Protein 5VM2 (pdb70)

Solvent-accessible surface area: 30488 Å² total

InterPro domains:
  IPR002328 Alcohol dehydrogenase, zinc-type, conserved site [PS00059] (64-78)
  IPR011032 GroES-like superfamily [SSF50129] (11-178)
  IPR013149 Alcohol dehydrogenase-like, C-terminal [PF00107] (180-305)
  IPR013154 Alcohol dehydrogenase-like, N-terminal [PF08240] (26-141)
  IPR020843 Enoylreductase domain [SM00829] (9-343)
  IPR036291 NAD(P)-binding domain superfamily [SSF51735] (142-310)
  IPR045306 Sorbitol dehydrogenase-like [cd05285] (6-345)

Organism: Escherichia coli (strain K12) (NCBI:txid83333)

Secondary structure (DSSP, 8-state):
--EEEEEEEETTEEEEEEEPPPPPPTTEEEEEEEEEE--HHHHHHHH--SS--SSTT---B----EEEEEEEE-TT--S--TT-EEEE-SEE--SSSHHHHTT-GGG-TT-EETTSTTT---S-BSEEEEEGGGEEEPPTT--HHHHHHHHHHHHHHHHHHHTT--TT-EEEEE--SHHHHHHHHHHHHTT--EEEEEES-HHHHHHHHHTT-SEEEETTTS-HHHHHHHHTTTS-EEEEEE-S--HHHHHHGGGTEEEEEEEEEES---S-----GGGGTTT-EEEEE-S-SS-HHHHHHHHHTTSS--GGGEEEEEEGGGHHHHHHHHHHTGGG-SEEEEE---/--EEEEEEEETTEEEEEEEPPP---TTEEEEEEEEEE--HHHHHHHH--SS--S-TT---B---EEEEEEEEE-TT--S--TT-EEEE--EE--SSSHHHHTT-GGG-TT-EETTSTTT---S-BSEEEEEGGGEEEPPTT--HHHHHHHHHHHHHHHHHHHTT--TT--EEEE--SHHHHHHHHHHHHTT---EEEEES-HHHHHHHHHTT-SEEEETTTS-HHHHHHHHTTTS-EEEEEE-S--HHHHHHGGGTEEEEEEEEEES--SS-----SGGGTTT-EEEEE-S-SS-HHHHHHHHHTTSS--STTEEEEEEGGGHHHHHHHHHHTGGG-SEEEEE---

Sequence (692 aa):
MKNSKAILQVPGTMKIISAEIPVPKEDEVLIKVEYVGIGSDVHGFESGPFIPPKDPNQEIGLGHECAGTVVAVGSRVRKFKPGDRVNIEPGVPCGHCRYCLEGKYNICPDVDFMATQPNYRGALTHYLCHPESFTYKLPDNMDTMEGTLVEPAAVGMHAAMLADVKKPGKKIIILGAGCIGLMTLQACKCLGATEIAVVDVLEEKRLAMAEQLGATVVINGAKEDTIARCQQFTEDMGADIVFETAGSAVTVKQAPYLVMRGGKIMIVGTVPGASAINFLKINREVTIQTVFRYANRYPVTIEAISSGRFDVKSMVTHIYDYRDVQQAFEESVNNKRDIIKGVIKISDMKNSKAILQVPGTMKIISAEIPVPKEDEVLIKVEYVGIGSDVHGFESGPFIPPKDPNQEIGLGHECAGTVVAVGSRVRRKFKPGDRVNIEPGVPCGHCRYCLEGKYNICPDVDFMATQPNYRGALTHYLCHPESFTYKLPDNMDTMEGTLVEPAAVGMHAAMLADVKPGKKIIILGAGCIGLMTLQACKKCLGATEIAVVDVLEEKRLAMAEQLGATVVINGAKEDTIARCQQFTEDMGADIVFETAGSAVTVKQAPYLVMRGGKIMIVGTVPGASAINFLKINREVTIQTVFRYANRYPVTIEAISSGRFDVKSMVTHIYDYRDVQQAFEESVNNKRRDIIKGVIKISD

Structure (mmCIF, N/CA/C/O backbone):
data_5VM2
#
_entry.id   5VM2
#
_cell.length_a   63.994
_cell.length_b   70.888
_cell.length_c   149.460
_cell.angle_alpha   90.00
_cell.angle_beta   90.00
_cell.angle_gamma   90.00
#
_symmetry.space_group_name_H-M   'P 2 21 21'
#
loop_
_entity.id
_entity.type
_entity.pdbx_description
1 polymer 'Alcohol dehydrogenase'
2 non-polymer 'MAGNESIUM ION'
3 non-polymer 'ZINC ION'
4 non-polymer 'CHLORIDE ION'
5 water water
#
loop_
_atom_site.group_PDB
_atom_site.id
_atom_site.type_symbol
_atom_site.label_atom_id
_atom_site.label_alt_id
_atom_site.label_comp_id
_atom_site.label_asym_id
_atom_site.label_entity_id
_atom_site.label_seq_id
_atom_site.pdbx_PDB_ins_code
_atom_site.Cartn_x
_atom_site.Cartn_y
_atom_site.Cartn_z
_atom_site.occupancy
_atom_site.B_iso_or_equiv
_atom_site.auth_seq_id
_atom_site.auth_comp_id
_atom_site.auth_asym_id
_atom_site.auth_atom_id
_atom_site.pdbx_PDB_model_num
ATOM 1 N N . MET A 1 1 ? -5.788 -6.890 49.835 1.00 108.28 1 MET A N 1
ATOM 2 C CA . MET A 1 1 ? -5.621 -5.775 50.758 1.00 109.52 1 MET A CA 1
ATOM 3 C C . MET A 1 1 ? -4.458 -4.882 50.327 1.00 105.17 1 MET A C 1
ATOM 4 O O . MET A 1 1 ? -4.457 -3.678 50.588 1.00 106.80 1 MET A O 1
ATOM 9 N N . LYS A 1 2 ? -3.488 -5.500 49.662 1.00 95.67 2 LYS A N 1
ATOM 10 C CA . LYS A 1 2 ? -2.312 -4.806 49.167 1.00 88.49 2 LYS A CA 1
ATOM 11 C C . LYS A 1 2 ? -2.120 -5.100 47.684 1.00 78.87 2 LYS A C 1
ATOM 12 O O . LYS A 1 2 ? -2.684 -6.053 47.145 1.00 77.51 2 LYS A O 1
ATOM 18 N N . ASN A 1 3 ? -1.317 -4.268 47.034 1.00 72.80 3 ASN A N 1
ATOM 19 C CA . ASN A 1 3 ? -1.024 -4.394 45.617 1.00 64.98 3 ASN A CA 1
ATOM 20 C C . ASN A 1 3 ? 0.484 -4.405 45.392 1.00 62.31 3 ASN A C 1
ATOM 21 O O . ASN A 1 3 ? 1.277 -4.087 46.282 1.00 63.73 3 ASN A O 1
ATOM 26 N N . SER A 1 4 ? 0.872 -4.791 44.179 1.00 58.48 4 SER A N 1
ATOM 27 C CA . SER A 1 4 ? 2.250 -4.694 43.725 1.00 56.40 4 SER A CA 1
ATOM 28 C C . SER A 1 4 ? 2.238 -4.606 42.207 1.00 51.85 4 SER A C 1
ATOM 29 O O . SER A 1 4 ? 1.233 -4.907 41.559 1.00 49.50 4 SER A O 1
ATOM 32 N N . LYS A 1 5 ? 3.358 -4.163 41.641 1.00 52.08 5 LYS A N 1
ATOM 33 C CA . LYS A 1 5 ? 3.513 -4.121 40.195 1.00 50.35 5 LYS A CA 1
ATOM 34 C C . LYS A 1 5 ? 4.911 -4.582 39.824 1.00 49.18 5 LYS A C 1
ATOM 35 O O . LYS A 1 5 ? 5.871 -4.369 40.570 1.00 52.60 5 LYS A O 1
ATOM 41 N N . ALA A 1 6 ? 5.015 -5.206 38.656 1.00 45.90 6 ALA A N 1
ATOM 42 C CA . ALA A 1 6 ? 6.302 -5.520 38.051 1.00 46.78 6 ALA A CA 1
ATOM 43 C C . ALA A 1 6 ? 6.751 -4.325 37.220 1.00 46.96 6 ALA A C 1
ATOM 44 O O . ALA A 1 6 ? 6.028 -3.878 36.322 1.00 45.55 6 ALA A O 1
ATOM 46 N N . ILE A 1 7 ? 7.941 -3.812 37.516 1.00 49.22 7 ILE A N 1
ATOM 47 C CA . ILE A 1 7 ? 8.452 -2.593 36.906 1.00 49.91 7 ILE A CA 1
ATOM 48 C C . ILE A 1 7 ? 9.734 -2.921 36.156 1.00 49.33 7 ILE A C 1
ATOM 49 O O . ILE A 1 7 ? 10.534 -3.748 36.607 1.00 49.62 7 ILE A O 1
ATOM 54 N N . LEU A 1 8 ? 9.920 -2.282 35.002 1.00 50.44 8 LEU A N 1
ATOM 55 C CA . LEU A 1 8 ? 11.202 -2.310 34.299 1.00 53.22 8 LEU A CA 1
ATOM 56 C C . LEU A 1 8 ? 12.125 -1.306 34.980 1.00 53.78 8 LEU A C 1
ATOM 57 O O . LEU A 1 8 ? 12.146 -0.118 34.652 1.00 54.14 8 LEU A O 1
ATOM 62 N N . GLN A 1 9 ? 12.889 -1.796 35.958 1.00 54.15 9 GLN A N 1
ATOM 63 C CA . GLN A 1 9 ? 13.801 -0.935 36.705 1.00 57.43 9 GLN A CA 1
ATOM 64 C C . GLN A 1 9 ? 14.869 -0.340 35.794 1.00 58.69 9 GLN A C 1
ATOM 65 O O . GLN A 1 9 ? 15.259 0.823 35.951 1.00 60.53 9 GLN A O 1
ATOM 71 N N . VAL A 1 10 ? 15.350 -1.128 34.842 1.00 58.29 10 VAL A N 1
ATOM 72 C CA . VAL A 1 10 ? 16.240 -0.665 33.783 1.00 61.53 10 VAL A CA 1
ATOM 73 C C . VAL A 1 10 ? 16.099 -1.721 32.693 1.00 62.88 10 VAL A C 1
ATOM 74 O O . VAL A 1 10 ? 15.750 -2.868 33.013 1.00 62.70 10 VAL A O 1
ATOM 78 N N . PRO A 1 11 ? 16.343 -1.374 31.429 1.00 64.30 11 PRO A N 1
ATOM 79 C CA . PRO A 1 11 ? 16.188 -2.364 30.356 1.00 63.18 11 PRO A CA 1
ATOM 80 C C . PRO A 1 11 ? 16.901 -3.671 30.673 1.00 62.84 11 PRO A C 1
ATOM 81 O O . PRO A 1 11 ? 18.093 -3.693 30.991 1.00 64.44 11 PRO A O 1
ATOM 85 N N . GLY A 1 12 ? 16.146 -4.767 30.607 1.00 59.81 12 GLY A N 1
ATOM 86 C CA . GLY A 1 12 ? 16.654 -6.080 30.929 1.00 60.07 12 GLY A CA 1
ATOM 87 C C . GLY A 1 12 ? 16.464 -6.517 32.366 1.00 60.78 12 GLY A C 1
ATOM 88 O O . GLY A 1 12 ? 16.799 -7.662 32.692 1.00 62.18 12 GLY A O 1
ATOM 89 N N . THR A 1 13 ? 15.925 -5.658 33.232 1.00 60.28 13 THR A N 1
ATOM 90 C CA . THR A 1 13 ? 15.832 -5.941 34.662 1.00 61.01 13 THR A CA 1
ATOM 91 C C . THR A 1 13 ? 14.451 -5.560 35.185 1.00 61.37 13 THR A C 1
ATOM 92 O O . THR A 1 13 ? 14.124 -4.373 35.282 1.00 64.30 13 THR A O 1
ATOM 96 N N . MET A 1 14 ? 13.656 -6.568 35.531 1.00 58.98 14 MET A N 1
ATOM 97 C CA . MET A 1 14 ? 12.366 -6.413 36.187 1.00 57.19 14 MET A CA 1
ATOM 98 C C . MET A 1 14 ? 12.508 -6.656 37.683 1.00 60.81 14 MET A C 1
ATOM 99 O O . MET A 1 14 ? 13.321 -7.479 38.118 1.00 62.75 14 MET A O 1
ATOM 104 N N . LYS A 1 15 ? 11.711 -5.932 38.473 1.00 60.33 15 LYS A N 1
ATOM 105 C CA . LYS A 1 15 ? 11.388 -6.393 39.819 1.00 60.67 15 LYS A CA 1
ATOM 106 C C . LYS A 1 15 ? 9.986 -5.941 40.193 1.00 57.22 15 LYS A C 1
ATOM 107 O O . LYS A 1 15 ? 9.378 -5.093 39.535 1.00 55.10 15 LYS A O 1
ATOM 113 N N . ILE A 1 16 ? 9.507 -6.508 41.295 1.00 56.88 16 ILE A N 1
ATOM 114 C CA . ILE A 1 16 ? 8.159 -6.292 41.800 1.00 55.19 16 ILE A CA 1
ATOM 115 C C . ILE A 1 16 ? 8.264 -5.388 43.021 1.00 57.52 16 ILE A C 1
ATOM 116 O O . ILE A 1 16 ? 8.915 -5.742 44.013 1.00 59.10 16 ILE A O 1
ATOM 121 N N . ILE A 1 17 ? 7.633 -4.219 42.949 1.00 57.51 17 ILE A N 1
ATOM 122 C CA . ILE A 1 17 ? 7.646 -3.266 44.048 1.00 61.13 17 ILE A CA 1
ATOM 123 C C . ILE A 1 17 ? 6.224 -3.095 44.560 1.00 61.61 17 ILE A C 1
ATOM 124 O O . ILE A 1 17 ? 5.248 -3.449 43.895 1.00 54.01 17 ILE A O 1
ATOM 129 N N . SER A 1 18 ? 6.114 -2.541 45.762 1.00 66.55 18 SER A N 1
ATOM 130 C CA . SER A 1 18 ? 4.801 -2.303 46.335 1.00 67.63 18 SER A CA 1
ATOM 131 C C . SER A 1 18 ? 4.056 -1.232 45.541 1.00 65.17 18 SER A C 1
ATOM 132 O O . SER A 1 18 ? 4.648 -0.385 44.865 1.00 63.95 18 SER A O 1
ATOM 135 N N . ALA A 1 19 ? 2.731 -1.292 45.623 1.00 64.98 19 ALA A N 1
ATOM 136 C CA . ALA A 1 19 ? 1.876 -0.321 44.962 1.00 64.73 19 ALA A CA 1
ATOM 137 C C . ALA A 1 19 ? 0.565 -0.240 45.720 1.00 66.58 19 ALA A C 1
ATOM 138 O O . ALA A 1 19 ? 0.157 -1.195 46.386 1.00 67.76 19 ALA A O 1
ATOM 140 N N . GLU A 1 20 ? -0.085 0.911 45.620 1.00 68.26 20 GLU A N 1
ATOM 141 C CA . GLU A 1 20 ? -1.374 1.091 46.262 1.00 72.31 20 GLU A CA 1
ATOM 142 C C . GLU A 1 20 ? -2.476 0.518 45.384 1.00 69.25 20 GLU A C 1
ATOM 143 O O . GLU A 1 20 ? -2.348 0.444 44.158 1.00 67.07 20 GLU A O 1
ATOM 149 N N . ILE A 1 21 ? -3.559 0.093 46.024 1.00 69.66 21 ILE A N 1
ATOM 150 C CA . ILE A 1 21 ? -4.709 -0.421 45.288 1.00 66.90 21 ILE A CA 1
ATOM 151 C C . ILE A 1 21 ? -5.439 0.769 44.680 1.00 65.36 21 ILE A C 1
ATOM 152 O O . ILE A 1 21 ? -5.874 1.670 45.414 1.00 67.13 21 ILE A O 1
ATOM 157 N N . PRO A 1 22 ? -5.588 0.825 43.359 1.00 62.00 22 PRO A N 1
ATOM 158 C CA . PRO A 1 22 ? -6.238 1.984 42.745 1.00 60.79 22 PRO A CA 1
ATOM 159 C C . PRO A 1 22 ? -7.705 2.059 43.131 1.00 59.90 22 PRO A C 1
ATOM 160 O O . PRO A 1 22 ? -8.344 1.055 43.454 1.00 58.86 22 PRO A O 1
ATOM 164 N N . VAL A 1 23 ? -8.233 3.274 43.108 1.00 60.76 23 VAL A N 1
ATOM 165 C CA . VAL A 1 23 ? -9.644 3.529 43.379 1.00 60.57 23 VAL A CA 1
ATOM 166 C C . VAL A 1 23 ? -10.338 3.758 42.043 1.00 58.89 23 VAL A C 1
ATOM 167 O O . VAL A 1 23 ? -9.929 4.661 41.296 1.00 58.00 23 VAL A O 1
ATOM 171 N N . PRO A 1 24 ? -11.368 2.986 41.701 1.00 57.79 24 PRO A N 1
ATOM 172 C CA . PRO A 1 24 ? -12.016 3.166 40.397 1.00 55.75 24 PRO A CA 1
ATOM 173 C C . PRO A 1 24 ? -12.740 4.502 40.336 1.00 57.00 24 PRO A C 1
ATOM 174 O O . PRO A 1 24 ? -13.450 4.883 41.269 1.00 56.66 24 PRO A O 1
ATOM 178 N N . LYS A 1 25 ? -12.543 5.222 39.233 1.00 56.97 25 LYS A N 1
ATOM 179 C CA . LYS A 1 25 ? -13.397 6.361 38.949 1.00 59.18 25 LYS A CA 1
ATOM 180 C C . LYS A 1 25 ? -14.829 5.873 38.726 1.00 56.37 25 LYS A C 1
ATOM 181 O O . LYS A 1 25 ? -15.101 4.672 38.641 1.00 54.43 25 LYS A O 1
ATOM 187 N N . GLU A 1 26 ? -15.757 6.824 38.623 1.00 57.41 26 GLU A N 1
ATOM 188 C CA . GLU A 1 26 ? -17.170 6.460 38.636 1.00 60.05 26 GLU A CA 1
ATOM 189 C C . GLU A 1 26 ? -17.598 5.664 37.408 1.00 58.78 26 GLU A C 1
ATOM 190 O O . GLU A 1 26 ? -18.668 5.047 37.433 1.00 58.56 26 GLU A O 1
ATOM 196 N N . ASP A 1 27 ? -16.803 5.656 36.340 1.00 58.21 27 ASP A N 1
ATOM 197 C CA . ASP A 1 27 ? -17.128 4.885 35.147 1.00 58.48 27 ASP A CA 1
ATOM 198 C C . ASP A 1 27 ? -16.197 3.695 34.947 1.00 53.60 27 ASP A C 1
ATOM 199 O O . ASP A 1 27 ? -16.177 3.113 33.857 1.00 52.10 27 ASP A O 1
ATOM 204 N N . GLU A 1 28 ? -15.445 3.306 35.972 1.00 51.88 28 GLU A N 1
ATOM 205 C CA . GLU A 1 28 ? -14.425 2.279 35.853 1.00 50.69 28 GLU A CA 1
ATOM 206 C C . GLU A 1 28 ? -14.766 1.056 36.694 1.00 48.90 28 GLU A C 1
ATOM 207 O O . GLU A 1 28 ? -15.566 1.113 37.633 1.00 48.27 28 GLU A O 1
ATOM 213 N N . VAL A 1 29 ? -14.142 -0.061 36.332 1.00 46.82 29 VAL A N 1
ATOM 214 C CA . VAL A 1 29 ? -14.160 -1.276 37.132 1.00 47.36 29 VAL A CA 1
ATOM 215 C C . VAL A 1 29 ? -12.795 -1.426 37.784 1.00 46.38 29 VAL A C 1
ATOM 216 O O . VAL A 1 29 ? -11.776 -0.967 37.256 1.00 46.99 29 VAL A O 1
ATOM 220 N N . LEU A 1 30 ? -12.780 -2.062 38.949 1.00 46.76 30 LEU A N 1
ATOM 221 C CA . LEU A 1 30 ? -11.547 -2.497 39.590 1.00 47.72 30 LEU A CA 1
ATOM 222 C C . LEU A 1 30 ? -11.473 -4.011 39.471 1.00 48.21 30 LEU A C 1
ATOM 223 O O . LEU A 1 30 ? -12.348 -4.720 39.981 1.00 48.21 30 LEU A O 1
ATOM 228 N N . ILE A 1 31 ? -10.437 -4.505 38.802 1.00 48.01 31 ILE A N 1
ATOM 229 C CA . ILE A 1 31 ? -10.233 -5.898 38.432 1.00 50.01 31 ILE A CA 1
ATOM 230 C C . ILE A 1 31 ? -9.060 -6.468 39.217 1.00 48.40 31 ILE A C 1
ATOM 231 O O . ILE A 1 31 ? -8.080 -5.770 39.498 1.00 48.80 31 ILE A O 1
ATOM 236 N N . LYS A 1 32 ? -9.153 -7.706 39.684 1.00 47.43 32 LYS A N 1
ATOM 237 C CA . LYS A 1 32 ? -7.996 -8.441 40.176 1.00 48.75 32 LYS A CA 1
ATOM 238 C C . LYS A 1 32 ? -7.407 -9.209 38.999 1.00 47.30 32 LYS A C 1
ATOM 239 O O . LYS A 1 32 ? -8.038 -10.137 38.482 1.00 48.37 32 LYS A O 1
ATOM 245 N N . VAL A 1 33 ? -6.211 -8.811 38.562 1.00 45.22 33 VAL A N 1
ATOM 246 C CA . VAL A 1 33 ? -5.597 -9.431 37.392 1.00 40.04 33 VAL A CA 1
ATOM 247 C C . VAL A 1 33 ? -5.246 -10.877 37.706 1.00 39.53 33 VAL A C 1
ATOM 248 O O . VAL A 1 33 ? -4.696 -11.185 38.772 1.00 38.24 33 VAL A O 1
ATOM 252 N N . GLU A 1 34 ? -5.556 -11.771 36.771 1.00 39.92 34 GLU A N 1
ATOM 253 C CA . GLU A 1 34 ? -5.261 -13.191 36.904 1.00 41.64 34 GLU A CA 1
ATOM 254 C C . GLU A 1 34 ? -4.239 -13.684 35.898 1.00 41.02 34 GLU A C 1
ATOM 255 O O . GLU A 1 34 ? -3.416 -14.539 36.233 1.00 41.23 34 GLU A O 1
ATOM 261 N N . TYR A 1 35 ? -4.272 -13.171 34.668 1.00 39.22 35 TYR A N 1
ATOM 262 C CA . TYR A 1 35 ? -3.306 -13.557 33.652 1.00 39.05 35 TYR A CA 1
ATOM 263 C C . TYR A 1 35 ? -2.892 -12.326 32.863 1.00 38.15 35 TYR A C 1
ATOM 264 O O . TYR A 1 35 ? -3.682 -11.398 32.667 1.00 37.38 35 TYR A O 1
ATOM 273 N N . VAL A 1 36 ? -1.635 -12.320 32.431 1.00 36.50 36 VAL A N 1
ATOM 274 C CA . VAL A 1 36 ? -1.098 -11.271 31.574 1.00 36.45 36 VAL A CA 1
ATOM 275 C C . VAL A 1 36 ? -0.318 -11.947 30.459 1.00 35.44 36 VAL A C 1
ATOM 276 O O . VAL A 1 36 ? 0.595 -12.735 30.729 1.00 35.82 36 VAL A O 1
ATOM 280 N N . GLY A 1 37 ? -0.683 -11.654 29.211 1.00 35.28 37 GLY A N 1
ATOM 281 C CA . GLY A 1 37 ? 0.024 -12.229 28.090 1.00 35.32 37 GLY A CA 1
ATOM 282 C C . GLY A 1 37 ? 1.369 -11.569 27.867 1.00 36.18 37 GLY A C 1
ATOM 283 O O . GLY A 1 37 ? 1.610 -10.437 28.275 1.00 36.67 37 GLY A O 1
ATOM 284 N N . ILE A 1 38 ? 2.268 -12.288 27.205 1.00 38.66 38 ILE A N 1
ATOM 285 C CA . ILE A 1 38 ? 3.521 -11.683 26.764 1.00 40.36 38 ILE A CA 1
ATOM 286 C C . ILE A 1 38 ? 3.518 -11.559 25.240 1.00 41.27 38 ILE A C 1
ATOM 287 O O . ILE A 1 38 ? 3.558 -12.584 24.567 1.00 40.37 38 ILE A O 1
ATOM 299 N N . GLY A 1 40 ? 5.197 -9.438 21.568 1.00 49.54 40 GLY A N 1
ATOM 300 C CA . GLY A 1 40 ? 6.405 -8.843 21.032 1.00 50.53 40 GLY A CA 1
ATOM 301 C C . GLY A 1 40 ? 6.708 -7.481 21.618 1.00 49.58 40 GLY A C 1
ATOM 302 O O . GLY A 1 40 ? 7.867 -7.158 21.915 1.00 49.28 40 GLY A O 1
ATOM 303 N N . SER A 1 41 ? 5.650 -6.690 21.801 1.00 48.03 41 SER A N 1
ATOM 304 C CA . SER A 1 41 ? 5.832 -5.320 22.259 1.00 50.26 41 SER A CA 1
ATOM 305 C C . SER A 1 41 ? 6.292 -5.271 23.708 1.00 47.40 41 SER A C 1
ATOM 306 O O . SER A 1 41 ? 7.053 -4.367 24.077 1.00 47.93 41 SER A O 1
ATOM 309 N N . ASP A 1 42 ? 5.863 -6.237 24.534 1.00 44.27 42 ASP A N 1
ATOM 310 C CA . ASP A 1 42 ? 6.318 -6.287 25.921 1.00 45.57 42 ASP A CA 1
ATOM 311 C C . ASP A 1 42 ? 7.774 -6.724 25.992 1.00 46.51 42 ASP A C 1
ATOM 312 O O . ASP A 1 42 ? 8.573 -6.153 26.753 1.00 43.92 42 ASP A O 1
ATOM 317 N N . VAL A 1 43 ? 8.135 -7.738 25.197 1.00 48.94 43 VAL A N 1
ATOM 318 C CA . VAL A 1 43 ? 9.515 -8.213 25.174 1.00 51.82 43 VAL A CA 1
ATOM 319 C C . VAL A 1 43 ? 10.444 -7.111 24.687 1.00 58.30 43 VAL A C 1
ATOM 320 O O . VAL A 1 43 ? 11.538 -6.914 25.230 1.00 58.18 43 VAL A O 1
ATOM 324 N N . HIS A 1 44 ? 10.021 -6.372 23.659 1.00 65.08 44 HIS A N 1
ATOM 325 C CA . HIS A 1 44 ? 10.815 -5.245 23.187 1.00 70.05 44 HIS A CA 1
ATOM 326 C C . HIS A 1 44 ? 10.901 -4.154 24.246 1.00 67.38 44 HIS A C 1
ATOM 327 O O . HIS A 1 44 ? 11.947 -3.514 24.405 1.00 72.51 44 HIS A O 1
ATOM 334 N N . GLY A 1 45 ? 9.810 -3.925 24.980 1.00 61.48 45 GLY A N 1
ATOM 335 C CA . GLY A 1 45 ? 9.869 -2.992 26.093 1.00 58.47 45 GLY A CA 1
ATOM 336 C C . GLY A 1 45 ? 10.848 -3.436 27.163 1.00 56.13 45 GLY A C 1
ATOM 337 O O . GLY A 1 45 ? 11.602 -2.625 27.704 1.00 58.27 45 GLY A O 1
ATOM 338 N N . PHE A 1 46 ? 10.855 -4.734 27.473 1.00 52.23 46 PHE A N 1
ATOM 339 C CA . PHE A 1 46 ? 11.795 -5.268 28.453 1.00 51.54 46 PHE A CA 1
ATOM 340 C C . PHE A 1 46 ? 13.236 -5.104 27.984 1.00 54.88 46 PHE A C 1
ATOM 341 O O . PHE A 1 46 ? 14.130 -4.819 28.790 1.00 57.24 46 PHE A O 1
ATOM 349 N N . GLU A 1 47 ? 13.478 -5.262 26.681 1.00 54.64 47 GLU A N 1
ATOM 350 C CA . GLU A 1 47 ? 14.838 -5.202 26.157 1.00 57.30 47 GLU A CA 1
ATOM 351 C C . GLU A 1 47 ? 15.341 -3.775 25.986 1.00 58.90 47 GLU A C 1
ATOM 352 O O . GLU A 1 47 ? 16.535 -3.519 26.177 1.00 60.21 47 GLU A O 1
ATOM 358 N N . SER A 1 48 ? 14.463 -2.839 25.623 1.00 59.24 48 SER A N 1
ATOM 359 C CA . SER A 1 48 ? 14.889 -1.507 25.220 1.00 63.25 48 SER A CA 1
ATOM 360 C C . SER A 1 48 ? 14.282 -0.376 26.037 1.00 64.15 48 SER A C 1
ATOM 361 O O . SER A 1 48 ? 14.745 0.763 25.913 1.00 66.34 48 SER A O 1
ATOM 364 N N . GLY A 1 49 ? 13.269 -0.642 26.853 1.00 64.55 49 GLY A N 1
ATOM 365 C CA . GLY A 1 49 ? 12.468 0.418 27.413 1.00 69.07 49 GLY A CA 1
ATOM 366 C C . GLY A 1 49 ? 11.562 0.997 26.346 1.00 73.74 49 GLY A C 1
ATOM 367 O O . GLY A 1 49 ? 11.737 0.737 25.151 1.00 74.00 49 GLY A O 1
ATOM 368 N N . PRO A 1 50 ? 10.571 1.787 26.747 1.00 78.82 50 PRO A N 1
ATOM 369 C CA . PRO A 1 50 ? 9.651 2.356 25.758 1.00 84.08 50 PRO A CA 1
ATOM 370 C C . PRO A 1 50 ? 10.364 3.353 24.860 1.00 93.99 50 PRO A C 1
ATOM 371 O O . PRO A 1 50 ? 11.315 4.023 25.270 1.00 95.88 50 PRO A O 1
ATOM 375 N N . PHE A 1 51 ? 9.891 3.438 23.612 1.00 104.11 51 PHE A N 1
ATOM 376 C CA . PHE A 1 51 ? 10.739 4.249 22.744 1.00 110.52 51 PHE A CA 1
ATOM 377 C C . PHE A 1 51 ? 10.610 5.734 23.048 1.00 108.93 51 PHE A C 1
ATOM 378 O O . PHE A 1 51 ? 11.596 6.474 22.958 1.00 111.14 51 PHE A O 1
ATOM 386 N N . ILE A 1 52 ? 9.569 6.214 23.717 1.00 104.87 52 ILE A N 1
ATOM 387 C CA . ILE A 1 52 ? 9.558 7.554 24.292 1.00 102.93 52 ILE A CA 1
ATOM 388 C C . ILE A 1 52 ? 10.005 7.438 25.745 1.00 98.58 52 ILE A C 1
ATOM 389 O O . ILE A 1 52 ? 9.312 6.782 26.540 1.00 95.66 52 ILE A O 1
ATOM 394 N N . PRO A 1 53 ? 11.141 8.017 26.123 1.00 97.98 53 PRO A N 1
ATOM 395 C CA . PRO A 1 53 ? 11.557 7.992 27.525 1.00 96.27 53 PRO A CA 1
ATOM 396 C C . PRO A 1 53 ? 10.487 8.608 28.406 1.00 95.79 53 PRO A C 1
ATOM 397 O O . PRO A 1 53 ? 9.797 9.550 27.987 1.00 97.86 53 PRO A O 1
ATOM 401 N N . PRO A 1 54 ? 10.296 8.089 29.615 1.00 93.15 54 PRO A N 1
ATOM 402 C CA . PRO A 1 54 ? 9.358 8.733 30.537 1.00 92.12 54 PRO A CA 1
ATOM 403 C C . PRO A 1 54 ? 9.786 10.163 30.827 1.00 94.18 54 PRO A C 1
ATOM 404 O O . PRO A 1 54 ? 10.964 10.445 31.061 1.00 97.50 54 PRO A O 1
ATOM 408 N N . LYS A 1 55 ? 8.811 11.073 30.789 1.00 92.03 55 LYS A N 1
ATOM 409 C CA . LYS A 1 55 ? 9.072 12.463 31.139 1.00 92.78 55 LYS A CA 1
ATOM 410 C C . LYS A 1 55 ? 9.610 12.596 32.560 1.00 94.23 55 LYS A C 1
ATOM 411 O O . LYS A 1 55 ? 10.270 13.593 32.876 1.00 98.44 55 LYS A O 1
ATOM 417 N N . ASP A 1 56 ? 9.382 11.588 33.404 1.00 91.10 56 ASP A N 1
ATOM 418 C CA . ASP A 1 56 ? 9.781 11.617 34.803 1.00 91.97 56 ASP A CA 1
ATOM 419 C C . ASP A 1 56 ? 11.092 10.867 34.984 1.00 91.35 56 ASP A C 1
ATOM 420 O O . ASP A 1 56 ? 11.181 9.695 34.583 1.00 88.20 56 ASP A O 1
ATOM 425 N N . PRO A 1 57 ? 12.127 11.495 35.576 1.00 94.52 57 PRO A N 1
ATOM 426 C CA . PRO A 1 57 ? 13.431 10.830 35.752 1.00 94.93 57 PRO A CA 1
ATOM 427 C C . PRO A 1 57 ? 13.374 9.408 36.296 1.00 91.95 57 PRO A C 1
ATOM 428 O O . PRO A 1 57 ? 14.057 8.520 35.777 1.00 90.95 57 PRO A O 1
ATOM 432 N N . ASN A 1 58 ? 12.582 9.176 37.342 1.00 91.28 58 ASN A N 1
ATOM 433 C CA . ASN A 1 58 ? 12.495 7.841 37.924 1.00 89.77 58 ASN A CA 1
ATOM 434 C C . ASN A 1 58 ? 11.067 7.312 37.870 1.00 83.67 58 ASN A C 1
ATOM 435 O O . ASN A 1 58 ? 10.556 6.767 38.854 1.00 82.89 58 ASN A O 1
ATOM 440 N N . GLN A 1 59 ? 10.423 7.469 36.717 1.00 78.89 59 GLN A N 1
ATOM 441 C CA . GLN A 1 59 ? 9.089 6.927 36.519 1.00 73.30 59 GLN A CA 1
ATOM 442 C C . GLN A 1 59 ? 9.104 5.409 36.668 1.00 68.03 59 GLN A C 1
ATOM 443 O O . GLN A 1 59 ? 10.043 4.734 36.237 1.00 67.80 59 GLN A O 1
ATOM 449 N N . GLU A 1 60 ? 8.064 4.876 37.304 1.00 63.96 60 GLU A N 1
ATOM 450 C CA . GLU A 1 60 ? 7.912 3.434 37.456 1.00 59.94 60 GLU A CA 1
ATOM 451 C C . GLU A 1 60 ? 7.286 2.881 36.181 1.00 57.42 60 GLU A C 1
ATOM 452 O O . GLU A 1 60 ? 6.094 3.078 35.925 1.00 56.04 60 GLU A O 1
ATOM 458 N N . ILE A 1 61 ? 8.094 2.194 35.379 1.00 57.11 61 ILE A N 1
ATOM 459 C CA . ILE A 1 61 ? 7.703 1.775 34.037 1.00 54.46 61 ILE A CA 1
ATOM 460 C C . ILE A 1 61 ? 7.053 0.400 34.125 1.00 51.74 61 ILE A C 1
ATOM 461 O O . ILE A 1 61 ? 7.736 -0.610 34.315 1.00 51.18 61 ILE A O 1
ATOM 466 N N . GLY A 1 62 ? 5.730 0.358 33.976 1.00 49.75 62 GLY A N 1
ATOM 467 C CA . GLY A 1 62 ? 5.027 -0.906 33.954 1.00 46.42 62 GLY A CA 1
ATOM 468 C C 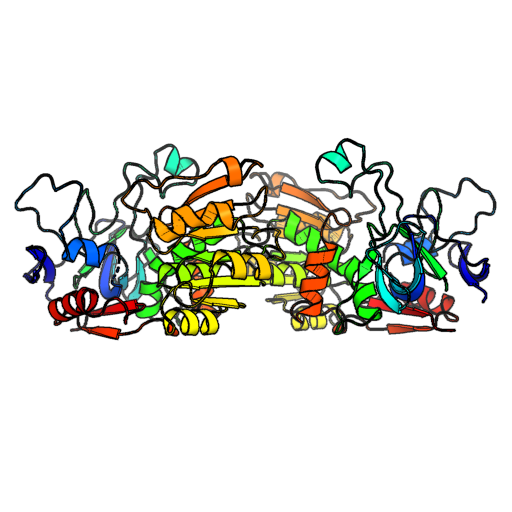. GLY A 1 62 ? 5.078 -1.574 32.589 1.00 45.42 62 GLY A C 1
ATOM 469 O O . GLY A 1 62 ? 5.421 -0.970 31.573 1.00 46.21 62 GLY A O 1
ATOM 470 N N . LEU A 1 63 ? 4.730 -2.859 32.577 1.00 43.92 63 LEU A N 1
ATOM 471 C CA . LEU A 1 63 ? 4.717 -3.638 31.349 1.00 42.44 63 LEU A CA 1
ATOM 472 C C . LEU A 1 63 ? 3.509 -4.560 31.347 1.00 40.20 63 LEU A C 1
ATOM 473 O O . LEU A 1 63 ? 3.000 -4.948 32.404 1.00 38.68 63 LEU A O 1
ATOM 478 N N . GLY A 1 64 ? 3.056 -4.902 30.143 1.00 39.03 64 GLY A N 1
ATOM 479 C CA . GLY A 1 64 ? 1.913 -5.773 29.980 1.00 37.25 64 GLY A CA 1
ATOM 480 C C . GLY A 1 64 ? 0.678 -5.046 29.495 1.00 37.59 64 GLY A C 1
ATOM 481 O O . GLY A 1 64 ? 0.330 -3.979 30.012 1.00 37.73 64 GLY A O 1
ATOM 482 N N . HIS A 1 65 ? 0.004 -5.616 28.497 1.00 36.59 65 HIS A N 1
ATOM 483 C CA . HIS A 1 65 ? -1.240 -5.036 27.999 1.00 38.58 65 HIS A CA 1
ATOM 484 C C . HIS A 1 65 ? -2.338 -6.052 27.724 1.00 40.41 65 HIS A C 1
ATOM 485 O O . HIS A 1 65 ? -3.511 -5.664 27.713 1.00 41.61 65 HIS A O 1
ATOM 492 N N . GLU A 1 66 ? -2.019 -7.326 27.507 1.00 39.14 66 GLU A N 1
ATOM 493 C CA . GLU A 1 66 ? -3.022 -8.374 27.364 1.00 38.41 66 GLU A CA 1
ATOM 494 C C . GLU A 1 66 ? -3.310 -8.952 28.744 1.00 38.71 66 GLU A C 1
ATOM 495 O O . GLU A 1 66 ? -2.410 -9.509 29.378 1.00 37.04 66 GLU A O 1
ATOM 501 N N . CYS A 1 67 ? -4.548 -8.819 29.218 1.00 37.70 67 CYS A N 1
ATOM 502 C CA . CYS A 1 67 ? -4.854 -9.328 30.549 1.00 40.87 67 CYS A CA 1
ATOM 503 C C . CYS A 1 67 ? -6.354 -9.540 30.713 1.00 39.86 67 CYS A C 1
ATOM 504 O O . CYS A 1 67 ? -7.168 -9.101 29.896 1.00 41.01 67 CYS A O 1
ATOM 507 N N . ALA A 1 68 ? -6.697 -10.237 31.794 1.00 40.49 68 ALA A N 1
ATOM 508 C CA . ALA A 1 68 ? -8.073 -10.539 32.157 1.00 40.18 68 ALA A CA 1
ATOM 509 C C . ALA A 1 68 ? -8.103 -10.861 33.644 1.00 42.07 68 ALA A C 1
ATOM 510 O O . ALA A 1 68 ? -7.066 -11.116 34.261 1.00 43.43 68 ALA A O 1
ATOM 512 N N . GLY A 1 69 ? -9.302 -10.842 34.214 1.00 41.42 69 GLY A N 1
ATOM 513 C CA . GLY A 1 69 ? -9.439 -11.099 35.632 1.00 41.19 69 GLY A CA 1
ATOM 514 C C . GLY A 1 69 ? -10.867 -11.013 36.119 1.00 41.75 69 GLY A C 1
ATOM 515 O O . GLY A 1 69 ? -11.804 -11.205 35.341 1.00 44.12 69 GLY A O 1
ATOM 516 N N . THR A 1 70 ? -11.043 -10.712 37.403 1.00 42.33 70 THR A N 1
ATOM 517 C CA . THR A 1 70 ? -12.351 -10.678 38.040 1.00 41.62 70 THR A CA 1
ATOM 518 C C . THR A 1 70 ? -12.592 -9.303 38.644 1.00 42.73 70 THR A C 1
ATOM 519 O O . THR A 1 70 ? -11.709 -8.740 39.298 1.00 42.74 70 THR A O 1
ATOM 523 N N . VAL A 1 71 ? -13.791 -8.769 38.416 1.00 43.56 71 VAL A N 1
ATOM 524 C CA . VAL A 1 71 ? -14.153 -7.467 38.959 1.00 45.37 71 VAL A CA 1
ATOM 525 C C . VAL A 1 71 ? -14.223 -7.547 40.478 1.00 49.10 71 VAL A C 1
ATOM 526 O O . VAL A 1 71 ? -14.887 -8.425 41.042 1.00 50.34 71 VAL A O 1
ATOM 530 N N . VAL A 1 72 ? -13.533 -6.627 41.144 1.00 51.53 72 VAL A N 1
ATOM 531 C CA . VAL A 1 72 ? -13.563 -6.557 42.597 1.00 56.43 72 VAL A CA 1
ATOM 532 C C . VAL A 1 72 ? -14.470 -5.432 43.084 1.00 57.64 72 VAL A C 1
ATOM 533 O O . VAL A 1 72 ? -15.253 -5.620 44.014 1.00 62.43 72 VAL A O 1
ATOM 537 N N . ALA A 1 73 ? -14.420 -4.266 42.441 1.00 53.67 73 ALA A N 1
ATOM 538 C CA . ALA A 1 73 ? -15.310 -3.157 42.747 1.00 52.72 73 ALA A CA 1
ATOM 539 C C . ALA A 1 73 ? -15.636 -2.432 41.450 1.00 49.84 73 ALA A C 1
ATOM 540 O O . ALA A 1 73 ? -14.993 -2.642 40.417 1.00 47.18 73 ALA A O 1
ATOM 542 N N . VAL A 1 74 ? -16.657 -1.579 41.498 1.00 48.55 74 VAL A N 1
ATOM 543 C CA . VAL A 1 74 ? -17.027 -0.760 40.352 1.00 48.24 74 VAL A CA 1
ATOM 544 C C . VAL A 1 74 ? -17.255 0.670 40.815 1.00 51.48 74 VAL A C 1
ATOM 545 O O . VAL A 1 74 ? -17.637 0.920 41.963 1.00 54.12 74 VAL A O 1
ATOM 549 N N . GLY A 1 75 ? -17.008 1.612 39.909 1.00 50.86 75 GLY A N 1
ATOM 550 C CA . GLY A 1 75 ? -17.342 2.996 40.158 1.00 53.99 75 GLY A CA 1
ATOM 551 C C . GLY A 1 75 ? -18.841 3.207 40.244 1.00 56.96 75 GLY A C 1
ATOM 552 O O . GLY A 1 75 ? -19.651 2.378 39.823 1.00 55.42 75 GLY A O 1
ATOM 553 N N . SER A 1 76 ? -19.213 4.366 40.789 1.00 60.65 76 SER A N 1
ATOM 554 C CA . SER A 1 76 ? -20.595 4.622 41.179 1.00 63.68 76 SER A CA 1
ATOM 555 C C . SER A 1 76 ? -21.565 4.693 40.005 1.00 64.45 76 SER A C 1
ATOM 556 O O . SER A 1 76 ? -22.777 4.622 40.231 1.00 66.00 76 SER A O 1
ATOM 559 N N . ARG A 1 77 ? -21.085 4.831 38.770 1.00 59.66 77 ARG A N 1
ATOM 560 C CA . ARG A 1 77 ? -21.973 4.891 37.616 1.00 63.55 77 ARG A CA 1
ATOM 561 C C . ARG A 1 77 ? -21.840 3.675 36.709 1.00 62.38 77 ARG A C 1
ATOM 562 O O . ARG A 1 77 ? -22.359 3.690 35.587 1.00 61.57 77 ARG A O 1
ATOM 570 N N . VAL A 1 78 ? -21.168 2.623 37.165 1.00 63.22 78 VAL A N 1
ATOM 571 C CA . VAL A 1 78 ? -20.998 1.406 36.376 1.00 62.16 78 VAL A CA 1
ATOM 572 C C . VAL A 1 78 ? -22.196 0.498 36.616 1.00 65.66 78 VAL A C 1
ATOM 573 O O . VAL A 1 78 ? -22.494 0.137 37.760 1.00 67.34 78 VAL A O 1
ATOM 577 N N . ARG A 1 79 ? -22.882 0.128 35.534 1.00 67.75 79 ARG A N 1
ATOM 578 C CA . ARG A 1 79 ? -23.995 -0.810 35.585 1.00 72.70 79 ARG A CA 1
ATOM 579 C C . ARG A 1 79 ? -23.730 -2.107 34.841 1.00 71.03 79 ARG A C 1
ATOM 580 O O . ARG A 1 79 ? -24.327 -3.132 35.181 1.00 73.24 79 ARG A O 1
ATOM 588 N N . LYS A 1 80 ? -22.852 -2.084 33.835 1.00 66.94 80 LYS A N 1
ATOM 589 C CA . LYS A 1 80 ? -22.589 -3.276 33.036 1.00 63.68 80 LYS A CA 1
ATOM 590 C C . LYS A 1 80 ? -21.963 -4.393 33.862 1.00 61.40 80 LYS A C 1
ATOM 591 O O . LYS A 1 80 ? -22.137 -5.572 33.537 1.00 62.28 80 LYS A O 1
ATOM 597 N N . PHE A 1 81 ? -21.236 -4.051 34.921 1.00 57.99 81 PHE A N 1
ATOM 598 C CA . PHE A 1 81 ? -20.428 -5.018 35.643 1.00 53.63 81 PHE A CA 1
ATOM 599 C C . PHE A 1 81 ? -20.732 -4.946 37.134 1.00 55.32 81 PHE A C 1
ATOM 600 O O . PHE A 1 81 ? -21.259 -3.951 37.639 1.00 55.44 81 PHE A O 1
ATOM 608 N N . LYS A 1 82 ? -20.400 -6.027 37.828 1.00 54.81 82 LYS A N 1
ATOM 609 C CA . LYS A 1 82 ? -20.607 -6.164 39.260 1.00 56.61 82 LYS A CA 1
ATOM 610 C C . LYS A 1 82 ? -19.441 -6.948 39.842 1.00 54.01 82 LYS A C 1
ATOM 611 O O . LYS A 1 82 ? -18.712 -7.623 39.107 1.00 52.16 82 LYS A O 1
ATOM 617 N N . PRO A 1 83 ? -19.223 -6.858 41.154 1.00 53.89 83 PRO A N 1
ATOM 618 C CA . PRO A 1 83 ? -18.165 -7.667 41.776 1.00 52.05 83 PRO A CA 1
ATOM 619 C C . PRO A 1 83 ? -18.398 -9.154 41.552 1.00 51.00 83 PRO A C 1
ATOM 620 O O . PRO A 1 83 ? -19.481 -9.681 41.819 1.00 53.38 83 PRO A O 1
ATOM 624 N N . GLY A 1 84 ? -17.364 -9.830 41.058 1.00 47.88 84 GLY A N 1
ATOM 625 C CA . GLY A 1 84 ? -17.422 -11.248 40.773 1.00 48.83 84 GLY A CA 1
ATOM 626 C C . GLY A 1 84 ? -17.476 -11.583 39.303 1.00 47.81 84 GLY A C 1
ATOM 627 O O . GLY A 1 84 ? -17.285 -12.751 38.944 1.00 48.22 84 GLY A O 1
ATOM 628 N N . ASP A 1 85 ? -17.727 -10.600 38.446 1.00 45.63 85 ASP A N 1
ATOM 629 C CA . ASP A 1 85 ? -17.700 -10.817 37.009 1.00 45.33 85 ASP A CA 1
ATOM 630 C C . ASP A 1 85 ? -16.275 -11.087 36.558 1.00 44.64 85 ASP A C 1
ATOM 631 O O . ASP A 1 85 ? -15.348 -10.367 36.942 1.00 46.88 85 ASP A O 1
ATOM 636 N N . ARG A 1 86 ? -16.098 -12.123 35.746 1.00 41.39 86 ARG A N 1
ATOM 637 C CA . ARG A 1 86 ? -14.830 -12.363 35.078 1.00 40.16 86 ARG A CA 1
ATOM 638 C C . ARG A 1 86 ? -14.842 -11.618 33.753 1.00 38.71 86 ARG A C 1
ATOM 639 O O . ARG A 1 86 ? -15.791 -11.743 32.971 1.00 38.82 86 ARG A O 1
ATOM 647 N N . VAL A 1 87 ? -13.798 -10.825 33.515 1.00 38.14 87 VAL A N 1
ATOM 648 C CA . VAL A 1 87 ? -13.756 -9.914 32.380 1.00 35.95 87 VAL A CA 1
ATOM 649 C C . VAL A 1 87 ? -12.357 -9.905 31.779 1.00 35.82 87 VAL A C 1
ATOM 650 O O . VAL A 1 87 ? -11.381 -10.322 32.405 1.00 39.10 87 VAL A O 1
ATOM 654 N N . ASN A 1 88 ? -12.268 -9.415 30.549 1.00 32.44 88 ASN A N 1
ATOM 655 C CA . ASN A 1 88 ? -11.000 -8.963 29.998 1.00 34.03 88 ASN A CA 1
ATOM 656 C C . ASN A 1 88 ? -11.116 -7.474 29.687 1.00 34.09 88 ASN A C 1
ATOM 657 O O . ASN A 1 88 ? -12.185 -6.872 29.816 1.00 30.86 88 ASN A O 1
ATOM 662 N N . ILE A 1 89 ? -10.004 -6.871 29.285 1.00 33.94 89 ILE A N 1
ATOM 663 C CA . ILE A 1 89 ? -9.977 -5.449 28.988 1.00 35.57 89 ILE A CA 1
ATOM 664 C C . ILE A 1 89 ? -9.387 -5.246 27.601 1.00 34.03 89 ILE A C 1
ATOM 665 O O . ILE A 1 89 ? -8.452 -5.949 27.195 1.00 31.37 89 ILE A O 1
ATOM 670 N N . GLU A 1 90 ? -9.974 -4.316 26.857 1.00 32.52 90 GLU A N 1
ATOM 671 C CA . GLU A 1 90 ? -9.359 -3.809 25.643 1.00 29.80 90 GLU A CA 1
ATOM 672 C C . GLU A 1 90 ? -8.402 -2.696 26.041 1.00 29.45 90 GLU A C 1
ATOM 673 O O . GLU A 1 90 ? -8.853 -1.664 26.557 1.00 30.85 90 GLU A O 1
ATOM 679 N N . PRO A 1 91 ? -7.091 -2.862 25.856 1.00 30.77 91 PRO A N 1
ATOM 680 C CA . PRO A 1 91 ? -6.124 -1.981 26.526 1.00 32.40 91 PRO A CA 1
ATOM 681 C C . PRO A 1 91 ? -5.930 -0.618 25.878 1.00 33.54 91 PRO A C 1
ATOM 682 O O . PRO A 1 91 ? -5.156 0.187 26.411 1.00 34.84 91 PRO A O 1
ATOM 686 N N . GLY A 1 92 ? -6.588 -0.325 24.762 1.00 32.24 92 GLY A N 1
ATOM 687 C CA . GLY A 1 92 ? -6.480 0.994 24.168 1.00 31.34 92 GLY A CA 1
ATOM 688 C C . GLY A 1 92 ? -7.745 1.808 24.325 1.00 31.92 92 GLY A C 1
ATOM 689 O O . GLY A 1 92 ? -8.769 1.493 23.712 1.00 33.30 92 GLY A O 1
ATOM 690 N N . VAL A 1 93 ? -7.692 2.855 25.144 1.00 32.27 93 VAL A N 1
ATOM 691 C CA . VAL A 1 93 ? -8.849 3.700 25.424 1.00 31.51 93 VAL A CA 1
ATOM 692 C C . VAL A 1 93 ? -8.697 4.980 24.607 1.00 31.60 93 VAL A C 1
ATOM 693 O O . VAL A 1 93 ? -7.844 5.818 24.944 1.00 29.58 93 VAL A O 1
ATOM 697 N N . PRO A 1 94 ? -9.496 5.188 23.565 1.00 30.99 94 PRO A N 1
ATOM 698 C CA . PRO A 1 94 ? -9.311 6.345 22.691 1.00 31.85 94 PRO A CA 1
ATOM 699 C C . PRO A 1 94 ? -9.986 7.579 23.274 1.00 35.56 94 PRO A C 1
ATOM 700 O O . PRO A 1 94 ? -10.705 7.516 24.272 1.00 36.63 94 PRO A O 1
ATOM 704 N N . CYS A 1 95 ? -9.760 8.717 22.609 1.00 36.39 95 CYS A N 1
ATOM 705 C CA . CYS A 1 95 ? -10.252 9.979 23.148 1.00 36.73 95 CYS A CA 1
ATOM 706 C C . CYS A 1 95 ? -11.760 10.128 22.976 1.00 38.91 95 CYS A C 1
ATOM 707 O O . CYS A 1 95 ? -12.404 10.789 23.797 1.00 41.20 95 CYS A O 1
ATOM 710 N N . GLY A 1 96 ? -12.343 9.513 21.943 1.00 37.10 96 GLY A N 1
ATOM 711 C CA . GLY A 1 96 ? -13.777 9.538 21.739 1.00 38.04 96 GLY A CA 1
ATOM 712 C C . GLY A 1 96 ? -14.334 10.762 21.033 1.00 41.79 96 GLY A C 1
ATOM 713 O O . GLY A 1 96 ? -15.540 10.794 20.751 1.00 44.09 96 GLY A O 1
ATOM 714 N N . HIS A 1 97 ? -13.512 11.770 20.729 1.00 40.85 97 HIS A N 1
ATOM 715 C CA . HIS A 1 97 ? -14.023 12.996 20.129 1.00 43.87 97 HIS A CA 1
ATOM 716 C C . HIS A 1 97 ? -13.248 13.488 18.912 1.00 43.38 97 HIS A C 1
ATOM 717 O O . HIS A 1 97 ? -13.693 14.455 18.282 1.00 44.89 97 HIS A O 1
ATOM 724 N N . CYS A 1 98 ? -12.118 12.878 18.564 1.00 40.81 98 CYS A N 1
ATOM 725 C CA . CYS A 1 98 ? -11.368 13.337 17.406 1.00 40.50 98 CYS A CA 1
ATOM 726 C C . CYS A 1 98 ? -11.997 12.804 16.118 1.00 41.95 98 CYS A C 1
ATOM 727 O O . CYS A 1 98 ? -12.917 11.980 16.136 1.00 40.39 98 CYS A O 1
ATOM 730 N N . ARG A 1 99 ? -11.482 13.290 14.981 1.00 41.18 99 ARG A N 1
ATOM 731 C CA . ARG A 1 99 ? -12.022 12.877 13.686 1.00 42.80 99 ARG A CA 1
ATOM 732 C C . ARG A 1 99 ? -11.930 11.368 13.486 1.00 38.88 99 ARG A C 1
ATOM 733 O O . ARG A 1 99 ? -12.823 10.771 12.873 1.00 38.80 99 ARG A O 1
ATOM 741 N N . TYR A 1 100 ? -10.884 10.724 14.010 1.00 36.08 100 TYR A N 1
ATOM 742 C CA . TYR A 1 100 ? -10.736 9.293 13.776 1.00 35.99 100 TYR A CA 1
ATOM 743 C C . TYR A 1 100 ? -11.676 8.481 14.655 1.00 34.42 100 TYR A C 1
ATOM 744 O O . TYR A 1 100 ? -12.237 7.481 14.197 1.00 32.21 100 TYR A O 1
ATOM 753 N N . CYS A 1 101 ? -11.848 8.888 15.916 1.00 33.02 101 CYS A N 1
ATOM 754 C CA . CYS A 1 101 ? -12.821 8.224 16.777 1.00 34.54 101 CYS A CA 1
ATOM 755 C C . CYS A 1 101 ? -14.225 8.367 16.213 1.00 34.80 101 CYS A C 1
ATOM 756 O O . CYS A 1 101 ? -14.980 7.393 16.138 1.00 34.87 101 CYS A O 1
ATOM 759 N N . LEU A 1 102 ? -14.586 9.582 15.795 1.00 31.02 102 LEU A N 1
ATOM 760 C CA . LEU A 1 102 ? -15.922 9.832 15.272 1.00 33.78 102 LEU A CA 1
ATOM 761 C C . LEU A 1 102 ? -16.161 9.167 13.923 1.00 34.06 102 LEU A C 1
ATOM 762 O O . LEU A 1 102 ? -17.321 9.011 13.526 1.00 35.52 102 LEU A O 1
ATOM 767 N N . GLU A 1 103 ? -15.106 8.773 13.209 1.00 35.44 103 GLU A N 1
ATOM 768 C CA . GLU A 1 103 ? -15.239 8.162 11.892 1.00 37.05 103 GLU A CA 1
ATOM 769 C C . GLU A 1 103 ? -15.185 6.639 11.922 1.00 36.24 103 GLU A C 1
ATOM 770 O O . GLU A 1 103 ? -15.265 6.012 10.862 1.00 35.74 103 GLU A O 1
ATOM 776 N N . GLY A 1 104 ? -15.047 6.032 13.097 1.00 32.99 104 GLY A N 1
ATOM 777 C CA . GLY A 1 104 ? -15.001 4.591 13.208 1.00 34.77 104 GLY A CA 1
ATOM 778 C C . GLY A 1 104 ? -13.616 3.990 13.237 1.00 34.13 104 GLY A C 1
ATOM 779 O O . GLY A 1 104 ? -13.490 2.767 13.096 1.00 32.79 104 GLY A O 1
ATOM 780 N N . LYS A 1 105 ? -12.577 4.806 13.407 1.00 32.21 105 LYS A N 1
ATOM 781 C CA . LYS A 1 105 ? -11.193 4.348 13.437 1.00 32.16 105 LYS A CA 1
ATOM 782 C C . LYS A 1 105 ? -10.516 4.743 14.746 1.00 30.76 105 LYS A C 1
ATOM 783 O O . LYS A 1 105 ? -9.380 5.220 14.751 1.00 30.11 105 LYS A O 1
ATOM 789 N N . TYR A 1 106 ? -11.196 4.542 15.880 1.00 29.09 106 TYR A N 1
ATOM 790 C CA . TYR A 1 106 ? -10.622 4.970 17.153 1.00 28.48 106 TYR A CA 1
ATOM 791 C C . TYR A 1 106 ? -9.257 4.346 17.418 1.00 27.85 106 TYR A C 1
ATOM 792 O O . TYR A 1 106 ? -8.484 4.895 18.210 1.00 28.07 106 TYR A O 1
ATOM 801 N N . ASN A 1 107 ? -8.930 3.227 16.761 1.00 26.49 107 ASN A N 1
ATOM 802 C CA . ASN A 1 107 ? -7.641 2.586 17.003 1.00 27.51 107 ASN A CA 1
ATOM 803 C C . ASN A 1 107 ? -6.477 3.479 16.598 1.00 30.57 107 ASN A C 1
ATOM 804 O O . ASN A 1 107 ? -5.387 3.369 17.173 1.00 29.99 107 ASN A O 1
ATOM 809 N N . ILE A 1 108 ? -6.675 4.361 15.618 1.00 29.04 108 ILE A N 1
ATOM 810 C CA . ILE A 1 108 ? -5.617 5.272 15.199 1.00 30.76 108 ILE A CA 1
ATOM 811 C C . ILE A 1 108 ? -5.768 6.645 15.848 1.00 31.91 108 ILE A C 1
ATOM 812 O O . ILE A 1 108 ? -5.151 7.611 15.394 1.00 33.83 108 ILE A O 1
ATOM 817 N N . CYS A 1 109 ? -6.574 6.747 16.905 1.00 31.69 109 CYS A N 1
ATOM 818 C CA . CYS A 1 109 ? -6.736 7.994 17.638 1.00 34.55 109 CYS A CA 1
ATOM 819 C C . CYS A 1 109 ? -5.377 8.509 18.108 1.00 36.38 109 CYS A C 1
ATOM 820 O O . CYS A 1 109 ? -4.610 7.751 18.722 1.00 35.86 109 CYS A O 1
ATOM 823 N N . PRO A 1 110 ? -5.042 9.775 17.844 1.00 39.31 110 PRO A N 1
ATOM 824 C CA . PRO A 1 110 ? -3.731 10.295 18.263 1.00 39.48 110 PRO A CA 1
ATOM 825 C C . PRO A 1 110 ? -3.578 10.435 19.767 1.00 39.90 110 PRO A C 1
ATOM 826 O O . PRO A 1 110 ? -2.446 10.601 20.239 1.00 42.42 110 PRO A O 1
ATOM 830 N N . ASP A 1 111 ? -4.667 10.378 20.531 1.00 38.35 111 ASP A N 1
ATOM 831 C CA . ASP A 1 111 ? -4.615 10.476 21.983 1.00 39.51 111 ASP A CA 1
ATOM 832 C C . ASP A 1 111 ? -5.117 9.199 22.650 1.00 38.63 111 ASP A C 1
ATOM 833 O O . ASP A 1 111 ? -5.731 9.255 23.716 1.00 40.07 111 ASP A O 1
ATOM 838 N N . VAL A 1 112 ? -4.877 8.041 22.034 1.00 36.57 112 VAL A N 1
ATOM 839 C CA . VAL A 1 112 ? -5.251 6.784 22.669 1.00 36.13 112 VAL A CA 1
ATOM 840 C C . VAL A 1 112 ? -4.385 6.564 23.901 1.00 37.06 112 VAL A C 1
ATOM 841 O O . VAL A 1 112 ? -3.184 6.869 23.908 1.00 38.97 112 VAL A O 1
ATOM 845 N N . ASP A 1 113 ? -5.003 6.072 24.965 1.00 35.03 113 ASP A N 1
ATOM 846 C CA . ASP A 1 113 ? -4.260 5.697 26.164 1.00 35.86 113 ASP A CA 1
ATOM 847 C C . ASP A 1 113 ? -4.179 4.176 26.152 1.00 36.27 113 ASP A C 1
ATOM 848 O O . ASP A 1 113 ? -5.146 3.489 26.488 1.00 36.32 113 ASP A O 1
ATOM 853 N N . PHE A 1 114 ? -3.002 3.692 25.769 1.00 36.11 114 PHE A N 1
ATOM 854 C CA . PHE A 1 114 ? -2.742 2.268 25.628 1.00 37.49 114 PHE A CA 1
ATOM 855 C C . PHE A 1 114 ? -1.872 1.800 26.786 1.00 38.86 114 PHE A C 1
ATOM 856 O O . PHE A 1 114 ? -0.908 2.479 27.158 1.00 40.19 114 PHE A O 1
ATOM 864 N N . MET A 1 115 ? -2.224 0.647 27.354 1.00 39.52 115 MET A N 1
ATOM 865 C CA . MET A 1 115 ? -1.521 0.120 28.515 1.00 44.36 115 MET A CA 1
ATOM 866 C C . MET A 1 115 ? -0.026 -0.004 28.259 1.00 45.25 115 MET A C 1
ATOM 867 O O . MET A 1 115 ? 0.408 -0.344 27.155 1.00 45.51 115 MET A O 1
ATOM 872 N N . ALA A 1 116 ? 0.757 0.287 29.299 1.00 47.79 116 ALA A N 1
ATOM 873 C CA . ALA A 1 116 ? 2.202 0.068 29.306 1.00 51.84 116 ALA A CA 1
ATOM 874 C C . ALA A 1 116 ? 2.924 0.908 28.260 1.00 57.66 116 ALA A C 1
ATOM 875 O O . ALA A 1 116 ? 3.983 0.509 27.767 1.00 56.39 116 ALA A O 1
ATOM 877 N N . THR A 1 117 ? 2.313 2.058 27.945 1.00 64.24 117 THR A N 1
ATOM 878 C CA . THR A 1 117 ? 2.848 3.056 26.994 1.00 70.61 117 THR A CA 1
ATOM 879 C C . THR A 1 117 ? 2.987 4.490 27.441 1.00 80.25 117 THR A C 1
ATOM 880 O O . THR A 1 117 ? 2.662 4.855 28.536 1.00 79.63 117 THR A O 1
ATOM 884 N N . GLN A 1 118 ? 3.278 5.302 26.448 1.00 92.81 118 GLN A N 1
ATOM 885 C CA . GLN A 1 118 ? 3.790 6.684 26.526 1.00 98.36 118 GLN A CA 1
ATOM 886 C C . GLN A 1 118 ? 3.470 7.686 27.661 1.00 101.59 118 GLN A C 1
ATOM 887 O O . GLN A 1 118 ? 4.392 8.336 28.155 1.00 108.30 118 GLN A O 1
ATOM 893 N N . PRO A 1 119 ? 2.170 7.994 27.838 1.00 92.50 119 PRO A N 1
ATOM 894 C CA . PRO A 1 119 ? 2.077 9.014 28.895 1.00 89.41 119 PRO A CA 1
ATOM 895 C C . PRO A 1 119 ? 2.147 8.436 30.301 1.00 83.69 119 PRO A C 1
ATOM 896 O O . PRO A 1 119 ? 2.729 9.041 31.208 1.00 85.09 119 PRO A O 1
ATOM 900 N N . ASN A 1 120 ? 1.567 7.255 30.482 1.00 76.41 120 ASN A N 1
ATOM 901 C CA . ASN A 1 120 ? 1.341 6.781 31.842 1.00 71.34 120 ASN A CA 1
ATOM 902 C C . ASN A 1 120 ? 2.099 5.509 32.181 1.00 66.88 120 ASN A C 1
ATOM 903 O O . ASN A 1 120 ? 2.536 5.349 33.323 1.00 67.69 120 ASN A O 1
ATOM 908 N N . TYR A 1 121 ? 2.436 4.653 31.214 1.00 62.13 121 TYR A N 1
ATOM 909 C CA . TYR A 1 121 ? 3.241 3.451 31.446 1.00 59.42 121 TYR A CA 1
ATOM 910 C C . TYR A 1 121 ? 2.615 2.531 32.492 1.00 56.04 121 TYR A C 1
ATOM 911 O O . TYR A 1 121 ? 3.326 1.858 33.245 1.00 56.57 121 TYR A O 1
ATOM 920 N N . ARG A 1 122 ? 1.285 2.505 32.556 1.00 52.93 122 ARG A N 1
ATOM 921 C CA . ARG A 1 122 ? 0.582 1.588 33.444 1.00 52.18 122 ARG A CA 1
ATOM 922 C C . ARG A 1 122 ? 0.649 0.176 32.877 1.00 46.83 122 ARG A C 1
ATOM 923 O O . ARG A 1 122 ? 0.136 -0.081 31.784 1.00 43.92 122 ARG A O 1
ATOM 931 N N . GLY A 1 123 ? 1.261 -0.742 33.620 1.00 45.81 123 GLY A N 1
ATOM 932 C CA . GLY A 1 123 ? 1.387 -2.113 33.169 1.00 43.89 123 GLY A CA 1
ATOM 933 C C . GLY A 1 123 ? 0.272 -3.006 33.686 1.00 41.74 123 GLY A C 1
ATOM 934 O O . GLY A 1 123 ? -0.281 -2.785 34.760 1.00 41.95 123 GLY A O 1
ATOM 935 N N . ALA A 1 124 ? -0.057 -4.030 32.892 1.00 38.90 124 ALA A N 1
ATOM 936 C CA . ALA A 1 124 ? -1.023 -5.028 33.332 1.00 37.60 124 ALA A CA 1
ATOM 937 C C . ALA A 1 124 ? -0.437 -5.966 34.378 1.00 38.79 124 ALA A C 1
ATOM 938 O O . ALA A 1 124 ? -1.193 -6.634 35.091 1.00 39.20 124 ALA A O 1
ATOM 940 N N . LEU A 1 125 ? 0.891 -6.031 34.482 1.00 40.09 125 LEU A N 1
ATOM 941 C CA . LEU A 1 125 ? 1.567 -6.859 35.481 1.00 40.93 125 LEU A CA 1
ATOM 942 C C . LEU A 1 125 ? 1.421 -6.196 36.848 1.00 44.55 125 LEU A C 1
ATOM 943 O O . LEU A 1 125 ? 2.296 -5.472 37.330 1.00 45.12 125 LEU A O 1
ATOM 948 N N . THR A 1 126 ? 0.274 -6.448 37.472 1.00 47.61 126 THR A N 1
ATOM 949 C CA . THR A 1 126 ? -0.044 -5.949 38.802 1.00 48.74 126 THR A CA 1
ATOM 950 C C . THR A 1 126 ? -1.207 -6.777 39.321 1.00 49.25 126 THR A C 1
ATOM 951 O O . THR A 1 126 ? -1.895 -7.451 38.551 1.00 48.05 126 THR A O 1
ATOM 955 N N . HIS A 1 127 ? -1.411 -6.742 40.639 1.00 50.60 127 HIS A N 1
ATOM 956 C CA . HIS A 1 127 ? -2.513 -7.509 41.208 1.00 51.92 127 HIS A CA 1
ATOM 957 C C . HIS A 1 127 ? -3.856 -6.830 40.976 1.00 51.50 127 HIS A C 1
ATOM 958 O O . HIS A 1 127 ? -4.868 -7.518 40.801 1.00 52.72 127 HIS A O 1
ATOM 965 N N . TYR A 1 128 ? -3.883 -5.499 40.952 1.00 49.51 128 TYR A N 1
ATOM 966 C CA . TYR A 1 128 ? -5.119 -4.737 40.857 1.00 48.01 128 TYR A CA 1
ATOM 967 C C . TYR A 1 128 ? -4.931 -3.580 39.890 1.00 49.35 128 TYR A C 1
ATOM 968 O O . TYR A 1 128 ? -3.923 -2.870 39.953 1.00 50.64 128 TYR A O 1
ATOM 977 N N . LEU A 1 129 ? -5.909 -3.386 39.008 1.00 48.95 129 LEU A N 1
ATOM 978 C CA . LEU A 1 129 ? -5.897 -2.241 38.108 1.00 48.06 129 LEU A CA 1
ATOM 979 C C . LEU A 1 129 ? -7.327 -1.795 37.835 1.00 46.13 129 LEU A C 1
ATOM 980 O O . LEU A 1 129 ? -8.285 -2.548 38.031 1.00 45.14 129 LEU A O 1
ATOM 985 N N . CYS A 1 130 ? -7.455 -0.557 37.367 1.00 45.35 130 CYS A N 1
ATOM 986 C CA . CYS A 1 130 ? -8.739 0.028 37.015 1.00 46.31 130 CYS A CA 1
ATOM 987 C C . CYS A 1 130 ? -8.812 0.242 35.511 1.00 44.11 130 CYS A C 1
ATOM 988 O O . CYS A 1 130 ? -7.809 0.574 34.872 1.00 44.25 130 CYS A O 1
ATOM 991 N N . HIS A 1 131 ? -10.005 0.051 34.949 1.00 42.25 131 HIS A N 1
ATOM 992 C CA . HIS A 1 131 ? -10.199 0.207 33.519 1.00 40.20 131 HIS A CA 1
ATOM 993 C C . HIS A 1 131 ? -11.591 0.764 33.273 1.00 39.46 131 HIS A C 1
ATOM 994 O O . HIS A 1 131 ? -12.521 0.432 34.021 1.00 39.10 131 HIS A O 1
ATOM 1001 N N . PRO A 1 132 ? -11.765 1.609 32.257 1.00 38.88 132 PRO A N 1
ATOM 1002 C CA . PRO A 1 132 ? -13.110 2.095 31.933 1.00 40.81 132 PRO A CA 1
ATOM 1003 C C . PRO A 1 132 ? -14.037 0.944 31.572 1.00 41.15 132 PRO A C 1
ATOM 1004 O O . PRO A 1 132 ? -13.663 0.023 30.842 1.00 37.76 132 PRO A O 1
ATOM 1008 N N . GLU A 1 133 ? -15.259 1.008 32.103 1.00 44.17 133 GLU A N 1
ATOM 1009 C CA . GLU A 1 133 ? -16.266 0.000 31.797 1.00 45.21 133 GLU A CA 1
ATOM 1010 C C . GLU A 1 133 ? -16.502 -0.128 30.297 1.00 42.62 133 GLU A C 1
ATOM 1011 O O . GLU A 1 133 ? -16.824 -1.218 29.808 1.00 40.67 133 GLU A O 1
ATOM 1017 N N . SER A 1 134 ? -16.311 0.961 29.546 1.00 41.33 134 SER A N 1
ATOM 1018 C CA . SER A 1 134 ? -16.592 0.938 28.115 1.00 41.01 134 SER A CA 1
ATOM 1019 C C . SER A 1 134 ? -15.618 0.064 27.334 1.00 37.08 134 SER A C 1
ATOM 1020 O O . SER A 1 134 ? -15.946 -0.354 26.219 1.00 37.43 134 SER A O 1
ATOM 1023 N N . PHE A 1 135 ? -14.436 -0.228 27.879 1.00 36.31 135 PHE A N 1
ATOM 1024 C CA . PHE A 1 135 ? -13.480 -1.094 27.198 1.00 32.97 135 PHE A CA 1
ATOM 1025 C C . PHE A 1 135 ? -13.138 -2.310 28.050 1.00 33.03 135 PHE A C 1
ATOM 1026 O O . PHE A 1 135 ? -12.018 -2.832 28.016 1.00 30.99 135 PHE A O 1
ATOM 1034 N N . THR A 1 136 ? -14.132 -2.766 28.802 1.00 33.06 136 THR A N 1
ATOM 1035 C CA . THR A 1 136 ? -14.070 -4.022 29.525 1.00 33.85 136 THR A CA 1
ATOM 1036 C C . THR A 1 136 ? -15.194 -4.909 29.006 1.00 34.43 136 THR A C 1
ATOM 1037 O O . THR A 1 136 ? -16.267 -4.416 28.644 1.00 34.45 136 THR A O 1
ATOM 1041 N N . TYR A 1 137 ? -14.933 -6.216 29.001 1.00 33.42 137 TYR A N 1
ATOM 1042 C CA . TYR A 1 137 ? -15.854 -7.161 28.380 1.00 34.16 137 TYR A CA 1
ATOM 1043 C C . TYR A 1 137 ? -15.989 -8.397 29.254 1.00 36.86 137 TYR A C 1
ATOM 1044 O O . TYR A 1 137 ? -14.985 -8.993 29.651 1.00 35.61 137 TYR A O 1
ATOM 1053 N N . LYS A 1 138 ? -17.227 -8.782 29.543 1.00 39.22 138 LYS A N 1
ATOM 1054 C CA . LYS A 1 138 ? -17.446 -9.964 30.356 1.00 45.25 138 LYS A CA 1
ATOM 1055 C C . LYS A 1 138 ? -17.120 -11.217 29.552 1.00 45.30 138 LYS A C 1
ATOM 1056 O O . LYS A 1 138 ? -17.447 -11.320 28.367 1.00 46.90 138 LYS A O 1
ATOM 1062 N N . LEU A 1 139 ? -16.470 -12.154 30.200 1.00 43.65 139 LEU A N 1
ATOM 1063 C CA . LEU A 1 139 ? -16.157 -13.406 29.530 1.00 40.62 139 LEU A CA 1
ATOM 1064 C C . LEU A 1 139 ? -17.344 -14.363 29.622 1.00 40.89 139 LEU A C 1
ATOM 1065 O O . LEU A 1 139 ? -18.007 -14.433 30.662 1.00 40.80 139 LEU A O 1
ATOM 1070 N N . PRO A 1 140 ? -17.638 -15.101 28.551 1.00 39.37 140 PRO A N 1
ATOM 1071 C CA . PRO A 1 140 ? -18.620 -16.184 28.655 1.00 41.35 140 PRO A CA 1
ATOM 1072 C C . PRO A 1 140 ? -18.210 -17.171 29.737 1.00 42.56 140 PRO A C 1
ATOM 1073 O O . PRO A 1 140 ? -17.036 -17.293 30.095 1.00 42.26 140 PRO A O 1
ATOM 1077 N N . ASP A 1 141 ? -19.207 -17.880 30.265 1.00 44.53 141 ASP A N 1
ATOM 1078 C CA . ASP A 1 141 ? -18.940 -18.824 31.345 1.00 48.60 141 ASP A CA 1
ATOM 1079 C C . ASP A 1 141 ? -17.946 -19.903 30.925 1.00 49.03 141 ASP A C 1
ATOM 1080 O O . ASP A 1 141 ? -17.168 -20.381 31.757 1.00 50.45 141 ASP A O 1
ATOM 1085 N N . ASN A 1 142 ? -17.942 -20.285 29.650 1.00 47.39 142 ASN A N 1
ATOM 1086 C CA . ASN A 1 142 ? -17.064 -21.341 29.161 1.00 46.96 142 ASN A CA 1
ATOM 1087 C C . ASN A 1 142 ? -15.702 -20.821 28.711 1.00 45.20 142 ASN A C 1
ATOM 1088 O O . ASN A 1 142 ? -14.964 -21.553 28.043 1.00 44.83 142 ASN A O 1
ATOM 1093 N N . MET A 1 143 ? -15.356 -19.584 29.061 1.00 43.76 143 MET A N 1
ATOM 1094 C CA . MET A 1 143 ? -14.086 -18.973 28.688 1.00 43.74 143 MET A CA 1
ATOM 1095 C C . MET A 1 143 ? -13.373 -18.512 29.952 1.00 43.74 143 MET A C 1
ATOM 1096 O O . MET A 1 143 ? -13.870 -17.627 30.658 1.00 44.06 143 MET A O 1
ATOM 1101 N N . ASP A 1 144 ? -12.215 -19.106 30.237 1.00 43.60 144 ASP A N 1
ATOM 1102 C CA . ASP A 1 144 ? -11.507 -18.767 31.462 1.00 44.65 144 ASP A CA 1
ATOM 1103 C C . ASP A 1 144 ? -10.693 -17.491 31.258 1.00 40.83 144 ASP A C 1
ATOM 1104 O O . ASP A 1 144 ? -10.613 -16.935 30.157 1.00 38.33 144 ASP A O 1
ATOM 1109 N N . THR A 1 145 ? -10.073 -17.017 32.339 1.00 40.47 145 THR A N 1
ATOM 1110 C CA . THR A 1 145 ? -9.386 -15.735 32.272 1.00 42.44 145 THR A CA 1
ATOM 1111 C C . THR A 1 145 ? -8.084 -15.808 31.485 1.00 41.77 145 THR A C 1
ATOM 1112 O O . THR A 1 145 ? -7.607 -14.770 31.013 1.00 41.83 145 THR A O 1
ATOM 1116 N N . MET A 1 146 ? -7.497 -16.997 31.327 1.00 42.30 146 MET A N 1
ATOM 1117 C CA . MET A 1 146 ? -6.347 -17.106 30.434 1.00 42.11 146 MET A CA 1
ATOM 1118 C C . MET A 1 146 ? -6.769 -16.960 28.978 1.00 39.69 146 MET A C 1
ATOM 1119 O O . MET A 1 146 ? -6.068 -16.318 28.189 1.00 38.52 146 MET A O 1
ATOM 1124 N N . GLU A 1 147 ? -7.900 -17.563 28.599 1.00 38.78 147 GLU A N 1
ATOM 1125 C CA . GLU A 1 147 ? -8.439 -17.330 27.262 1.00 37.20 147 GLU A CA 1
ATOM 1126 C C . GLU A 1 147 ? -8.840 -15.872 27.083 1.00 36.50 147 GLU A C 1
ATOM 1127 O O . GLU A 1 147 ? -8.607 -15.283 26.022 1.00 35.43 147 GLU A O 1
ATOM 1133 N N . GLY A 1 148 ? -9.451 -15.275 28.111 1.00 37.87 148 GLY A N 1
ATOM 1134 C CA . GLY A 1 148 ? -9.800 -13.865 28.031 1.00 35.26 148 GLY A CA 1
ATOM 1135 C C . GLY A 1 148 ? -8.592 -12.981 27.793 1.00 34.13 148 GLY A C 1
ATOM 1136 O O . GLY A 1 148 ? -8.676 -11.968 27.095 1.00 32.76 148 GLY A O 1
ATOM 1137 N N . THR A 1 149 ? -7.451 -13.356 28.370 1.00 35.08 149 THR A N 1
ATOM 1138 C CA . THR A 1 149 ? -6.218 -12.620 28.129 1.00 35.21 149 THR A CA 1
ATOM 1139 C C . THR A 1 149 ? -5.815 -12.688 26.662 1.00 35.34 149 THR A C 1
ATOM 1140 O O . THR A 1 149 ? -5.361 -11.692 26.085 1.00 34.72 149 THR A O 1
ATOM 1144 N N . LEU A 1 150 ? -5.993 -13.851 26.037 1.00 34.34 150 LEU A N 1
ATOM 1145 C CA . LEU A 1 150 ? -5.535 -13.986 24.662 1.00 32.33 150 LEU A CA 1
ATOM 1146 C C . LEU A 1 150 ? -6.530 -13.453 23.642 1.00 29.52 150 LEU A C 1
ATOM 1147 O O . LEU A 1 150 ? -6.214 -13.437 22.449 1.00 27.56 150 LEU A O 1
ATOM 1152 N N . VAL A 1 151 ? -7.656 -12.889 24.082 1.00 27.68 151 VAL A N 1
ATOM 1153 C CA . VAL A 1 151 ? -8.531 -12.187 23.149 1.00 26.50 151 VAL A CA 1
ATOM 1154 C C . VAL A 1 151 ? -7.786 -11.035 22.485 1.00 27.31 151 VAL A C 1
ATOM 1155 O O . VAL A 1 151 ? -7.991 -10.746 21.299 1.00 26.41 151 VAL A O 1
ATOM 1159 N N . GLU A 1 152 ? -6.889 -10.377 23.227 1.00 28.22 152 GLU A N 1
ATOM 1160 C CA . GLU A 1 152 ? -6.196 -9.212 22.676 1.00 30.05 152 GLU A CA 1
ATOM 1161 C C . GLU A 1 152 ? -5.376 -9.547 21.434 1.00 29.17 152 GLU A C 1
ATOM 1162 O O . GLU A 1 152 ? -5.595 -8.914 20.386 1.00 29.25 152 GLU A O 1
ATOM 1168 N N . PRO A 1 153 ? -4.431 -10.496 21.461 1.00 25.60 153 PRO A N 1
ATOM 1169 C CA . PRO A 1 153 ? -3.736 -10.823 20.209 1.00 24.16 153 PRO A CA 1
ATOM 1170 C C . PRO A 1 153 ? -4.651 -11.457 19.177 1.00 27.19 153 PRO A C 1
ATOM 1171 O O . PRO A 1 153 ? -4.454 -11.239 17.975 1.00 28.27 153 PRO A O 1
ATOM 1175 N N . ALA A 1 154 ? -5.656 -12.227 19.604 1.00 26.64 154 ALA A N 1
ATOM 1176 C CA . ALA A 1 154 ? -6.627 -12.746 18.646 1.00 27.38 154 ALA A CA 1
ATOM 1177 C C . ALA A 1 154 ? -7.374 -11.608 17.959 1.00 27.05 154 ALA A C 1
ATOM 1178 O O . ALA A 1 154 ? -7.669 -11.681 16.760 1.00 28.50 154 ALA A O 1
ATOM 1180 N N . ALA A 1 155 ? -7.677 -10.545 18.705 1.00 26.17 155 ALA A N 1
ATOM 1181 C CA . ALA A 1 155 ? -8.325 -9.378 18.117 1.00 24.66 155 ALA A CA 1
ATOM 1182 C C . ALA A 1 155 ? -7.443 -8.710 17.072 1.00 27.14 155 ALA A C 1
ATOM 1183 O O . ALA A 1 155 ? -7.956 -8.148 16.095 1.00 30.14 155 ALA A O 1
ATOM 1185 N N . VAL A 1 156 ? -6.122 -8.742 17.269 1.00 26.86 156 VAL A N 1
ATOM 1186 C CA . VAL A 1 156 ? -5.192 -8.221 16.268 1.00 26.93 156 VAL A CA 1
ATOM 1187 C C . VAL A 1 156 ? -5.363 -8.960 14.945 1.00 28.53 156 VAL A C 1
ATOM 1188 O O . VAL A 1 156 ? -5.450 -8.344 13.873 1.00 25.22 156 VAL A O 1
ATOM 1192 N N . GLY A 1 157 ? -5.388 -10.295 14.998 1.00 26.97 157 GLY A N 1
ATOM 1193 C CA . GLY A 1 157 ? -5.569 -11.063 13.777 1.00 25.47 157 GLY A CA 1
ATOM 1194 C C . GLY A 1 157 ? -6.964 -10.911 13.205 1.00 26.22 157 GLY A C 1
ATOM 1195 O O . GLY A 1 157 ? -7.147 -10.893 11.985 1.00 26.90 157 GLY A O 1
ATOM 1196 N N . MET A 1 158 ? -7.967 -10.795 14.077 1.00 25.06 158 MET A N 1
ATOM 1197 C CA . MET A 1 158 ? -9.335 -10.601 13.606 1.00 26.71 158 MET A CA 1
ATOM 1198 C C . MET A 1 158 ? -9.475 -9.286 12.848 1.00 26.43 158 MET A C 1
ATOM 1199 O O . MET A 1 158 ? -10.120 -9.233 11.795 1.00 26.00 158 MET A O 1
ATOM 1204 N N . HIS A 1 159 ? -8.864 -8.219 13.368 1.00 24.53 159 HIS A N 1
ATOM 1205 C CA . HIS A 1 159 ? -8.921 -6.916 12.716 1.00 24.09 159 HIS A CA 1
ATOM 1206 C C . HIS A 1 159 ? -8.237 -6.953 11.353 1.00 24.06 159 HIS A C 1
ATOM 1207 O O . HIS A 1 159 ? -8.731 -6.367 10.383 1.00 23.65 159 HIS A O 1
ATOM 1214 N N . ALA A 1 160 ? -7.106 -7.657 11.255 1.00 24.92 160 ALA A N 1
ATOM 1215 C CA . ALA A 1 160 ? -6.419 -7.783 9.972 1.00 26.43 160 ALA A CA 1
ATOM 1216 C C . ALA A 1 160 ? -7.302 -8.480 8.943 1.00 27.43 160 ALA A C 1
ATOM 1217 O O . ALA A 1 160 ? -7.481 -7.987 7.820 1.00 28.37 160 ALA A O 1
ATOM 1219 N N . ALA A 1 161 ? -7.877 -9.627 9.314 1.00 23.76 161 ALA A N 1
ATOM 1220 C CA . ALA A 1 161 ? -8.716 -10.368 8.376 1.00 25.02 161 ALA A CA 1
ATOM 1221 C C . ALA A 1 161 ? -9.941 -9.560 7.968 1.00 28.51 161 ALA A C 1
ATOM 1222 O O . ALA A 1 161 ? -10.353 -9.589 6.800 1.00 29.57 161 ALA A O 1
ATOM 1224 N N . MET A 1 162 ? -10.542 -8.840 8.917 1.00 30.04 162 MET A N 1
ATOM 1225 C CA . MET A 1 162 ? -11.720 -8.035 8.605 1.00 31.88 162 MET A CA 1
ATOM 1226 C C . MET A 1 162 ? -11.352 -6.868 7.699 1.00 30.57 162 MET A C 1
ATOM 1227 O O . MET A 1 162 ? -12.052 -6.585 6.721 1.00 28.88 162 MET A O 1
ATOM 1232 N N . LEU A 1 163 ? -10.252 -6.178 8.020 1.00 30.11 163 LEU A N 1
ATOM 1233 C CA . LEU A 1 163 ? -9.766 -5.099 7.164 1.00 30.20 163 LEU A CA 1
ATOM 1234 C C . LEU A 1 163 ? -9.490 -5.601 5.756 1.00 27.78 163 LEU A C 1
ATOM 1235 O O . LEU A 1 163 ? -9.757 -4.901 4.775 1.00 30.00 163 LEU A O 1
ATOM 1240 N N . ALA A 1 164 ? -8.964 -6.817 5.641 1.00 27.02 164 ALA A N 1
ATOM 1241 C CA . ALA A 1 164 ? -8.610 -7.383 4.348 1.00 29.95 164 ALA A CA 1
ATOM 1242 C C . ALA A 1 164 ? -9.816 -7.894 3.572 1.00 30.15 164 ALA A C 1
ATOM 1243 O O . ALA A 1 164 ? -9.660 -8.254 2.401 1.00 31.85 164 ALA A O 1
ATOM 1245 N N . ASP A 1 165 ? -11.000 -7.919 4.186 1.00 31.07 165 ASP A N 1
ATOM 1246 C CA . ASP A 1 165 ? -12.211 -8.460 3.562 1.00 32.97 165 ASP A CA 1
ATOM 1247 C C . ASP A 1 165 ? -12.010 -9.920 3.148 1.00 32.16 165 ASP A C 1
ATOM 1248 O O . ASP A 1 165 ? -12.322 -10.323 2.026 1.00 32.50 165 ASP A O 1
ATOM 1253 N N . VAL A 1 166 ? -11.466 -10.717 4.073 1.00 30.98 166 VAL A N 1
ATOM 1254 C CA . VAL A 1 166 ? -11.333 -12.147 3.834 1.00 28.36 166 VAL A CA 1
ATOM 1255 C C . VAL A 1 166 ? -12.711 -12.749 3.598 1.00 30.51 166 VAL A C 1
ATOM 1256 O O . VAL A 1 166 ? -13.682 -12.433 4.300 1.00 31.64 166 VAL A O 1
ATOM 1260 N N . LYS A 1 167 ? -12.798 -13.620 2.600 1.00 28.80 167 LYS A N 1
ATOM 1261 C CA A LYS A 1 167 ? -14.059 -14.219 2.191 0.56 31.30 167 LYS A CA 1
ATOM 1262 C CA B LYS A 1 167 ? -14.058 -14.220 2.190 0.44 31.32 167 LYS A CA 1
ATOM 1263 C C . LYS A 1 167 ? -13.757 -15.574 1.570 1.00 31.48 167 LYS A C 1
ATOM 1264 O O . LYS A 1 167 ? -12.622 -15.829 1.154 1.00 30.74 167 LYS A O 1
ATOM 1275 N N . PRO A 1 168 ? -14.749 -16.465 1.503 1.00 29.72 168 PRO A N 1
ATOM 1276 C CA . PRO A 1 168 ? -14.563 -17.686 0.708 1.00 31.37 168 PRO A CA 1
ATOM 1277 C C . PRO A 1 168 ? -14.185 -17.305 -0.715 1.00 32.38 168 PRO A C 1
ATOM 1278 O O . PRO A 1 168 ? -14.627 -16.279 -1.237 1.00 29.33 168 PRO A O 1
ATOM 1282 N N . GLY A 1 169 ? -13.327 -18.116 -1.330 1.00 30.79 169 GLY A N 1
ATOM 1283 C CA . GLY A 1 169 ? -12.868 -17.862 -2.676 1.00 32.60 169 GLY A CA 1
ATOM 1284 C C . GLY A 1 169 ? -11.641 -16.982 -2.778 1.00 35.54 169 GLY A C 1
ATOM 1285 O O . GLY A 1 169 ? -11.162 -16.741 -3.897 1.00 38.85 169 GLY A O 1
ATOM 1286 N N . LYS A 1 170 ? -11.123 -16.486 -1.660 1.00 32.58 170 LYS A N 1
ATOM 1287 C CA . LYS A 1 170 ? -9.894 -15.705 -1.645 1.00 32.20 170 LYS A CA 1
ATOM 1288 C C . LYS A 1 170 ? -8.760 -16.587 -1.139 1.00 32.45 170 LYS A C 1
ATOM 1289 O O . LYS A 1 170 ? -8.828 -17.115 -0.023 1.00 33.37 170 LYS A O 1
ATOM 1295 N N . LYS A 1 171 ? -7.739 -16.770 -1.971 1.00 31.46 171 LYS A N 1
ATOM 1296 C CA . LYS A 1 171 ? -6.579 -17.555 -1.576 1.00 32.46 171 LYS A CA 1
ATOM 1297 C C . LYS A 1 171 ? -5.658 -16.677 -0.748 1.00 28.89 171 LYS A C 1
ATOM 1298 O O . LYS A 1 171 ? -5.361 -15.545 -1.137 1.00 26.81 171 LYS A O 1
ATOM 1304 N N . ILE A 1 172 ? -5.194 -17.202 0.383 1.00 28.04 172 ILE A N 1
ATOM 1305 C CA . ILE A 1 172 ? -4.504 -16.401 1.386 1.00 28.04 172 ILE A CA 1
ATOM 1306 C C . ILE A 1 172 ? -3.134 -17.004 1.670 1.00 28.77 172 ILE A C 1
ATOM 1307 O O . ILE A 1 172 ? -2.985 -18.228 1.776 1.00 24.52 172 ILE A O 1
ATOM 1312 N N . ILE A 1 173 ? -2.130 -16.133 1.767 1.00 29.38 173 ILE A N 1
ATOM 1313 C CA . ILE A 1 173 ? -0.790 -16.493 2.212 1.00 27.39 173 ILE A CA 1
ATOM 1314 C C . ILE A 1 173 ? -0.495 -15.683 3.462 1.00 26.08 173 ILE A C 1
ATOM 1315 O O . ILE A 1 173 ? -0.617 -14.453 3.452 1.00 27.68 173 ILE A O 1
ATOM 1320 N N . ILE A 1 174 ? -0.114 -16.366 4.532 1.00 24.35 174 ILE A N 1
ATOM 1321 C CA . ILE A 1 174 ? 0.272 -15.727 5.780 1.00 25.81 174 ILE A CA 1
ATOM 1322 C C . ILE A 1 174 ? 1.767 -15.942 5.972 1.00 29.68 174 ILE A C 1
ATOM 1323 O O . ILE A 1 174 ? 2.229 -17.084 6.103 1.00 31.36 174 ILE A O 1
ATOM 1328 N N . LEU A 1 175 ? 2.526 -14.849 5.967 1.00 28.97 175 LEU A N 1
ATOM 1329 C CA . LEU A 1 175 ? 3.966 -14.904 6.194 1.00 30.43 175 LEU A CA 1
ATOM 1330 C C . LEU A 1 175 ? 4.213 -14.756 7.691 1.00 32.15 175 LEU A C 1
ATOM 1331 O O . LEU A 1 175 ? 4.053 -13.667 8.254 1.00 31.82 175 LEU A O 1
ATOM 1336 N N . GLY A 1 176 ? 4.575 -15.858 8.340 1.00 30.94 176 GLY A N 1
ATOM 1337 C CA . GLY A 1 176 ? 4.798 -15.844 9.770 1.00 31.08 176 GLY A CA 1
ATOM 1338 C C . GLY A 1 176 ? 3.795 -16.705 10.505 1.00 31.61 176 GLY A C 1
ATOM 1339 O O . GLY A 1 176 ? 2.582 -16.542 10.341 1.00 32.57 176 GLY A O 1
ATOM 1340 N N . ALA A 1 177 ? 4.294 -17.640 11.305 1.00 30.92 177 ALA A N 1
ATOM 1341 C CA . ALA A 1 177 ? 3.460 -18.511 12.121 1.00 31.09 177 ALA A CA 1
ATOM 1342 C C . ALA A 1 177 ? 3.783 -18.342 13.602 1.00 33.07 177 ALA A C 1
ATOM 1343 O O . ALA A 1 177 ? 3.646 -19.285 14.389 1.00 32.72 177 ALA A O 1
ATOM 1345 N N . GLY A 1 178 ? 4.241 -17.153 13.984 1.00 31.82 178 GLY A N 1
ATOM 1346 C CA . GLY A 1 178 ? 4.266 -16.769 15.376 1.00 31.75 178 GLY A CA 1
ATOM 1347 C C . GLY A 1 178 ? 2.852 -16.482 15.855 1.00 30.68 178 GLY A C 1
ATOM 1348 O O . GLY A 1 178 ? 1.861 -16.750 15.174 1.00 28.17 178 GLY A O 1
ATOM 1349 N N . CYS A 1 179 ? 2.768 -15.903 17.055 1.00 30.16 179 CYS A N 1
ATOM 1350 C CA . CYS A 1 179 ? 1.466 -15.675 17.679 1.00 31.26 179 CYS A CA 1
ATOM 1351 C C . CYS A 1 179 ? 0.511 -14.935 16.744 1.00 29.73 179 CYS A C 1
ATOM 1352 O O . CYS A 1 179 ? -0.599 -15.406 16.473 1.00 29.67 179 CYS A O 1
ATOM 1355 N N . ILE A 1 180 ? 0.940 -13.791 16.210 1.00 29.81 180 ILE A N 1
ATOM 1356 C CA . ILE A 1 180 ? 0.043 -12.980 15.394 1.00 31.35 180 ILE A CA 1
ATOM 1357 C C . ILE A 1 180 ? -0.294 -13.671 14.075 1.00 27.83 180 ILE A C 1
ATOM 1358 O O . ILE A 1 180 ? -1.413 -13.532 13.562 1.00 26.31 180 ILE A O 1
ATOM 1363 N N . GLY A 1 181 ? 0.648 -14.428 13.507 1.00 25.39 181 GLY A N 1
ATOM 1364 C CA . GLY A 1 181 ? 0.347 -15.167 12.290 1.00 24.39 181 GLY A CA 1
ATOM 1365 C C . GLY A 1 181 ? -0.675 -16.267 12.514 1.00 25.90 181 GLY A C 1
ATOM 1366 O O . GLY A 1 181 ? -1.535 -16.515 11.663 1.00 27.32 181 GLY A O 1
ATOM 1367 N N . LEU A 1 182 ? -0.597 -16.938 13.664 1.00 26.35 182 LEU A N 1
ATOM 1368 C CA . LEU A 1 182 ? -1.570 -17.972 13.994 1.00 23.06 182 LEU A CA 1
ATOM 1369 C C . LEU A 1 182 ? -2.929 -17.366 14.316 1.00 23.74 182 LEU A C 1
ATOM 1370 O O . LEU A 1 182 ? -3.968 -17.934 13.952 1.00 24.86 182 LEU A O 1
ATOM 1375 N N . MET A 1 183 ? -2.946 -16.211 14.991 1.00 25.17 183 MET A N 1
ATOM 1376 C CA . MET A 1 183 ? -4.202 -15.493 15.198 1.00 23.60 183 MET A CA 1
ATOM 1377 C C . MET A 1 183 ? -4.830 -15.089 13.871 1.00 25.26 183 MET A C 1
ATOM 1378 O O . MET A 1 183 ? -6.046 -15.217 13.689 1.00 24.89 183 MET A O 1
ATOM 1383 N N . THR A 1 184 ? -4.015 -14.580 12.942 1.00 24.18 184 THR A N 1
ATOM 1384 C CA . THR A 1 184 ? -4.527 -14.186 11.632 1.00 24.62 184 THR A CA 1
ATOM 1385 C C . THR A 1 184 ? -5.071 -15.391 10.871 1.00 24.41 184 THR A C 1
ATOM 1386 O O . THR A 1 184 ? -6.126 -15.307 10.231 1.00 25.62 184 THR A O 1
ATOM 1390 N N . LEU A 1 185 ? -4.372 -16.527 10.951 1.00 25.91 185 LEU A N 1
ATOM 1391 C CA . LEU A 1 185 ? -4.845 -17.764 10.331 1.00 26.48 185 LEU A CA 1
ATOM 1392 C C . LEU A 1 185 ? -6.237 -18.143 10.828 1.00 27.20 185 LEU A C 1
ATOM 1393 O O . LEU A 1 185 ? -7.148 -18.401 10.033 1.00 28.12 185 LEU A O 1
ATOM 1398 N N . GLN A 1 186 ? -6.422 -18.179 12.147 1.00 25.46 186 GLN A N 1
ATOM 1399 C CA . GLN A 1 186 ? -7.725 -18.545 12.687 1.00 26.09 186 GLN A CA 1
ATOM 1400 C C . GLN A 1 186 ? -8.784 -17.501 12.342 1.00 26.01 186 GLN A C 1
ATOM 1401 O O . GLN A 1 186 ? -9.947 -17.845 12.095 1.00 24.80 186 GLN A O 1
ATOM 1407 N N . ALA A 1 187 ? -8.399 -16.224 12.291 1.00 26.21 187 ALA A N 1
ATOM 1408 C CA . ALA A 1 187 ? -9.351 -15.204 11.859 1.00 26.39 187 ALA A CA 1
ATOM 1409 C C . ALA A 1 187 ? -9.762 -15.421 10.407 1.00 27.65 187 ALA A C 1
ATOM 1410 O O . ALA A 1 187 ? -10.950 -15.339 10.074 1.00 26.62 187 ALA A O 1
ATOM 1412 N N . CYS A 1 188 ? -8.797 -15.722 9.530 1.00 28.48 188 CYS A N 1
ATOM 1413 C CA . CYS A 1 188 ? -9.134 -16.002 8.136 1.00 28.89 188 CYS A CA 1
ATOM 1414 C C . CYS A 1 188 ? -10.081 -17.191 8.027 1.00 29.59 188 CYS A C 1
ATOM 1415 O O . CYS A 1 188 ? -11.005 -17.183 7.205 1.00 29.05 188 CYS A O 1
ATOM 1418 N N . LYS A 1 189 ? -9.872 -18.218 8.855 1.00 29.98 189 LYS A N 1
ATOM 1419 C CA . LYS A 1 189 ? -10.787 -19.357 8.857 1.00 29.24 189 LYS A CA 1
ATOM 1420 C C . LYS A 1 189 ? -12.187 -18.939 9.286 1.00 27.83 189 LYS A C 1
ATOM 1421 O O . LYS A 1 189 ? -13.185 -19.364 8.688 1.00 28.28 189 LYS A O 1
ATOM 1427 N N . CYS A 1 190 ? -12.286 -18.105 10.323 1.00 26.79 190 CYS A N 1
ATOM 1428 C CA . CYS A 1 190 ? -13.593 -17.673 10.804 1.00 27.63 190 CYS A CA 1
ATOM 1429 C C . CYS A 1 190 ? -14.331 -16.849 9.759 1.00 26.98 190 CYS A C 1
ATOM 1430 O O . CYS A 1 190 ? -15.564 -16.834 9.747 1.00 29.44 190 CYS A O 1
ATOM 1433 N N . LEU A 1 191 ? -13.603 -16.164 8.882 1.00 28.36 191 LEU A N 1
ATOM 1434 C CA . LEU A 1 191 ? -14.210 -15.392 7.805 1.00 28.95 191 LEU A CA 1
ATOM 1435 C C . LEU A 1 191 ? -14.447 -16.223 6.548 1.00 26.07 191 LEU A C 1
ATOM 1436 O O . LEU A 1 191 ? -14.843 -15.669 5.517 1.00 29.07 191 LEU A O 1
ATOM 1441 N N . GLY A 1 192 ? -14.222 -17.532 6.609 1.00 26.06 192 GLY A N 1
ATOM 1442 C CA . GLY A 1 192 ? -14.651 -18.432 5.555 1.00 27.86 192 GLY A CA 1
ATOM 1443 C C . GLY A 1 192 ? -13.618 -18.776 4.504 1.00 29.35 192 GLY A C 1
ATOM 1444 O O . GLY A 1 192 ? -13.940 -19.527 3.576 1.00 32.85 192 GLY A O 1
ATOM 1445 N N . ALA A 1 193 ? -12.398 -18.255 4.606 1.00 27.11 193 ALA A N 1
ATOM 1446 C CA . ALA A 1 193 ? -11.368 -18.626 3.644 1.00 29.24 193 ALA A CA 1
ATOM 1447 C C . ALA A 1 193 ? -11.054 -20.111 3.774 1.00 29.59 193 ALA A C 1
ATOM 1448 O O . ALA A 1 193 ? -10.992 -20.650 4.881 1.00 28.49 193 ALA A O 1
ATOM 1450 N N . THR A 1 194 ? -10.867 -20.776 2.630 1.00 32.23 194 THR A N 1
ATOM 1451 C CA . THR A 1 194 ? -10.642 -22.214 2.590 1.00 35.30 194 THR A CA 1
ATOM 1452 C C . THR A 1 194 ? -9.254 -22.608 2.100 1.00 35.04 194 THR A C 1
ATOM 1453 O O . THR A 1 194 ? -8.873 -23.775 2.253 1.00 35.41 194 THR A O 1
ATOM 1457 N N . GLU A 1 195 ? -8.500 -21.684 1.505 1.00 31.49 195 GLU A N 1
ATOM 1458 C CA . GLU A 1 195 ? -7.163 -21.968 0.982 1.00 34.31 195 GLU A CA 1
ATOM 1459 C C . GLU A 1 195 ? -6.210 -20.977 1.636 1.00 30.81 195 GLU A C 1
ATOM 1460 O O . GLU A 1 195 ? -6.169 -19.802 1.258 1.00 29.31 195 GLU A O 1
ATOM 1466 N N . ILE A 1 196 ? -5.463 -21.447 2.633 1.00 28.64 196 ILE A N 1
ATOM 1467 C CA . ILE A 1 196 ? -4.571 -20.610 3.424 1.00 28.79 196 ILE A CA 1
ATOM 1468 C C . ILE A 1 196 ? -3.215 -21.291 3.486 1.00 30.14 196 ILE A C 1
ATOM 1469 O O . ILE A 1 196 ? -3.094 -22.375 4.064 1.00 30.41 196 ILE A O 1
ATOM 1474 N N . ALA A 1 197 ? -2.198 -20.645 2.929 1.00 30.78 197 ALA A N 1
ATOM 1475 C CA . ALA A 1 197 ? -0.822 -21.104 3.050 1.00 31.42 197 ALA A CA 1
ATOM 1476 C C . ALA A 1 197 ? -0.122 -20.288 4.127 1.00 30.09 197 ALA A C 1
ATOM 1477 O O . ALA A 1 197 ? -0.306 -19.071 4.211 1.00 31.10 197 ALA A O 1
ATOM 1479 N N . VAL A 1 198 ? 0.657 -20.963 4.969 1.00 29.77 198 VAL A N 1
ATOM 1480 C CA . VAL A 1 198 ? 1.373 -20.319 6.065 1.00 28.63 198 VAL A CA 1
ATOM 1481 C C . VAL A 1 198 ? 2.856 -20.631 5.924 1.00 28.66 198 VAL A C 1
ATOM 1482 O O . VAL A 1 198 ? 3.239 -21.798 5.772 1.00 28.34 198 VAL A O 1
ATOM 1486 N N . VAL A 1 199 ? 3.682 -19.590 5.987 1.00 29.01 199 VAL A N 1
ATOM 1487 C CA . VAL A 1 199 ? 5.118 -19.676 5.755 1.00 30.15 199 VAL A CA 1
ATOM 1488 C C . VAL A 1 199 ? 5.841 -19.277 7.033 1.00 30.90 199 VAL A C 1
ATOM 1489 O O . VAL A 1 199 ? 5.553 -18.221 7.608 1.00 29.92 199 VAL A O 1
ATOM 1493 N N . ASP A 1 200 ? 6.786 -20.108 7.464 1.00 31.64 200 ASP A N 1
ATOM 1494 C CA . ASP A 1 200 ? 7.689 -19.744 8.550 1.00 32.99 200 ASP A CA 1
ATOM 1495 C C . ASP A 1 200 ? 8.987 -20.523 8.364 1.00 35.20 200 ASP A C 1
ATOM 1496 O O . ASP A 1 200 ? 9.197 -21.172 7.335 1.00 36.96 200 ASP A O 1
ATOM 1501 N N . VAL A 1 201 ? 9.859 -20.480 9.370 1.00 35.33 201 VAL A N 1
ATOM 1502 C CA . VAL A 1 201 ? 11.151 -21.151 9.311 1.00 35.23 201 VAL A CA 1
ATOM 1503 C C . VAL A 1 201 ? 11.354 -22.133 10.453 1.00 37.69 201 VAL A C 1
ATOM 1504 O O . VAL A 1 201 ? 12.397 -22.788 10.508 1.00 39.43 201 VAL A O 1
ATOM 1508 N N . LEU A 1 202 ? 10.392 -22.264 11.364 1.00 38.24 202 LEU A N 1
ATOM 1509 C CA . LEU A 1 202 ? 10.514 -23.150 12.516 1.00 42.56 202 LEU A CA 1
ATOM 1510 C C . LEU A 1 202 ? 9.452 -24.237 12.413 1.00 42.72 202 LEU A C 1
ATOM 1511 O O . LEU A 1 202 ? 8.256 -23.938 12.303 1.00 38.71 202 LEU A O 1
ATOM 1516 N N . GLU A 1 203 ? 9.890 -25.497 12.453 1.00 47.71 203 GLU A N 1
ATOM 1517 C CA A GLU A 1 203 ? 8.965 -26.603 12.235 0.46 48.24 203 GLU A CA 1
ATOM 1518 C CA B GLU A 1 203 ? 8.965 -26.606 12.238 0.54 48.23 203 GLU A CA 1
ATOM 1519 C C . GLU A 1 203 ? 7.900 -26.674 13.324 1.00 47.12 203 GLU A C 1
ATOM 1520 O O . GLU A 1 203 ? 6.776 -27.118 13.061 1.00 45.66 203 GLU A O 1
ATOM 1531 N N . LYS A 1 204 ? 8.220 -26.229 14.542 1.00 47.27 204 LYS A N 1
ATOM 1532 C CA . LYS A 1 204 ? 7.227 -26.257 15.614 1.00 48.15 204 LYS A CA 1
ATOM 1533 C C . LYS A 1 204 ? 6.092 -25.275 15.344 1.00 44.65 204 LYS A C 1
ATOM 1534 O O . LYS A 1 204 ? 4.931 -25.554 15.667 1.00 42.08 204 LYS A O 1
ATOM 1540 N N . ARG A 1 205 ? 6.404 -24.118 14.755 1.00 42.90 205 ARG A N 1
ATOM 1541 C CA . ARG A 1 205 ? 5.354 -23.163 14.418 1.00 40.20 205 ARG A CA 1
ATOM 1542 C C . ARG A 1 205 ? 4.514 -23.663 13.251 1.00 38.07 205 ARG A C 1
ATOM 1543 O O . ARG A 1 205 ? 3.292 -23.462 13.222 1.00 35.91 205 ARG A O 1
ATOM 1551 N N . LEU A 1 206 ? 5.150 -24.310 12.273 1.00 36.81 206 LEU A N 1
ATOM 1552 C CA . LEU A 1 206 ? 4.393 -24.854 11.151 1.00 37.21 206 LEU A CA 1
ATOM 1553 C C . LEU A 1 206 ? 3.534 -26.034 11.580 1.00 35.40 206 LEU A C 1
ATOM 1554 O O . LEU A 1 206 ? 2.441 -26.233 11.035 1.00 36.84 206 LEU A O 1
ATOM 1559 N N . ALA A 1 207 ? 4.006 -26.824 12.545 1.00 35.03 207 ALA A N 1
ATOM 1560 C CA . ALA A 1 207 ? 3.154 -27.857 13.118 1.00 37.74 207 ALA A CA 1
ATOM 1561 C C . ALA A 1 207 ? 1.913 -27.241 13.747 1.00 37.73 207 ALA A C 1
ATOM 1562 O O . ALA A 1 207 ? 0.805 -27.773 13.610 1.00 37.03 207 ALA A O 1
ATOM 1564 N N . MET A 1 208 ? 2.077 -26.106 14.432 1.00 34.75 208 MET A N 1
ATOM 1565 C CA . MET A 1 208 ? 0.932 -25.457 15.054 1.00 35.21 208 MET A CA 1
ATOM 1566 C C . MET A 1 208 ? 0.024 -24.820 14.009 1.00 32.38 208 MET A C 1
ATOM 1567 O O . MET A 1 208 ? -1.202 -24.818 14.165 1.00 30.47 208 MET A O 1
ATOM 1572 N N . ALA A 1 209 ? 0.607 -24.284 12.934 1.00 29.88 209 ALA A N 1
ATOM 1573 C CA . ALA A 1 209 ? -0.198 -23.726 11.854 1.00 30.88 209 ALA A CA 1
ATOM 1574 C C . ALA A 1 209 ? -1.104 -24.788 11.250 1.00 33.81 209 ALA A C 1
ATOM 1575 O O . ALA A 1 209 ? -2.296 -24.550 11.025 1.00 32.37 209 ALA A O 1
ATOM 1577 N N . GLU A 1 210 ? -0.546 -25.972 10.988 1.00 35.94 210 GLU A N 1
ATOM 1578 C CA . GLU A 1 210 ? -1.332 -27.074 10.446 1.00 41.12 210 GLU A CA 1
ATOM 1579 C C . GLU A 1 210 ? -2.399 -27.528 11.434 1.00 39.94 210 GLU A C 1
ATOM 1580 O O . GLU A 1 210 ? -3.526 -27.846 11.037 1.00 40.01 210 GLU A O 1
ATOM 1586 N N . GLN A 1 211 ? -2.069 -27.559 12.729 1.00 38.32 211 GLN A N 1
ATOM 1587 C CA . GLN A 1 211 ? -3.073 -27.915 13.729 1.00 40.88 211 GLN A CA 1
ATOM 1588 C C . GLN A 1 211 ? -4.204 -26.893 13.758 1.00 40.04 211 GLN A C 1
ATOM 1589 O O . GLN A 1 211 ? -5.377 -27.254 13.907 1.00 39.88 211 GLN A O 1
ATOM 1595 N N . LEU A 1 212 ? -3.870 -25.614 13.615 1.00 36.66 212 LEU A N 1
ATOM 1596 C CA . LEU A 1 212 ? -4.865 -24.553 13.671 1.00 35.99 212 LEU A CA 1
ATOM 1597 C C . LEU A 1 212 ? -5.566 -24.311 12.337 1.00 37.66 212 LEU A C 1
ATOM 1598 O O . LEU A 1 212 ? -6.370 -23.379 12.243 1.00 37.63 212 LEU A O 1
ATOM 1603 N N . GLY A 1 213 ? -5.290 -25.108 11.310 1.00 41.53 213 GLY A N 1
ATOM 1604 C CA . GLY A 1 213 ? -6.110 -25.112 10.116 1.00 41.93 213 GLY A CA 1
ATOM 1605 C C . GLY A 1 213 ? -5.477 -24.603 8.838 1.00 41.88 213 GLY A C 1
ATOM 1606 O O . GLY A 1 213 ? -6.203 -24.391 7.859 1.00 43.28 213 GLY A O 1
ATOM 1607 N N . ALA A 1 214 ? -4.162 -24.398 8.804 1.00 38.37 214 ALA A N 1
ATOM 1608 C CA . ALA A 1 214 ? -3.513 -23.991 7.565 1.00 36.45 214 ALA A CA 1
ATOM 1609 C C . ALA A 1 214 ? -3.731 -25.049 6.490 1.00 35.00 214 ALA A C 1
ATOM 1610 O O . ALA A 1 214 ? -3.592 -26.246 6.750 1.00 34.60 214 ALA A O 1
ATOM 1612 N N . THR A 1 215 ? -4.098 -24.606 5.284 1.00 33.88 215 THR A N 1
ATOM 1613 C CA . THR A 1 215 ? -4.256 -25.539 4.168 1.00 36.75 215 THR A CA 1
ATOM 1614 C C . THR A 1 215 ? -2.917 -26.146 3.767 1.00 35.80 215 THR A C 1
ATOM 1615 O O . THR A 1 215 ? -2.811 -27.354 3.546 1.00 36.30 215 THR A O 1
ATOM 1619 N N . VAL A 1 216 ? -1.895 -25.308 3.617 1.00 36.96 216 VAL A N 1
ATOM 1620 C CA . VAL A 1 216 ? -0.549 -25.743 3.264 1.00 39.30 216 VAL A CA 1
ATOM 1621 C C . VAL A 1 216 ? 0.414 -24.993 4.172 1.00 34.80 216 VAL A C 1
ATOM 1622 O O . VAL A 1 216 ? 0.164 -23.838 4.524 1.00 32.84 216 VAL A O 1
ATOM 1626 N N . VAL A 1 217 ? 1.492 -25.653 4.585 1.00 34.16 217 VAL A N 1
ATOM 1627 C CA . VAL A 1 217 ? 2.543 -25.016 5.371 1.00 33.51 217 VAL A CA 1
ATOM 1628 C C . VAL A 1 217 ? 3.847 -25.112 4.592 1.00 34.12 217 VAL A C 1
ATOM 1629 O O . VAL A 1 217 ? 4.126 -26.131 3.950 1.00 36.66 217 VAL A O 1
ATOM 1633 N N . ILE A 1 218 ? 4.638 -24.045 4.638 1.00 32.87 218 ILE A N 1
ATOM 1634 C CA . ILE A 1 218 ? 5.824 -23.913 3.804 1.00 34.09 218 ILE A CA 1
ATOM 1635 C C . ILE A 1 218 ? 6.977 -23.457 4.685 1.00 32.82 218 ILE A C 1
ATOM 1636 O O . ILE A 1 218 ? 6.887 -22.416 5.348 1.00 30.80 218 ILE A O 1
ATOM 1641 N N . ASN A 1 219 ? 8.054 -24.238 4.698 1.00 32.37 219 ASN A N 1
ATOM 1642 C CA . ASN A 1 219 ? 9.244 -23.893 5.471 1.00 32.80 219 ASN A CA 1
ATOM 1643 C C . ASN A 1 219 ? 10.205 -23.160 4.543 1.00 33.43 219 ASN A C 1
ATOM 1644 O O . ASN A 1 219 ? 10.907 -23.781 3.739 1.00 33.93 219 ASN A O 1
ATOM 1649 N N . GLY A 1 220 ? 10.257 -21.837 4.695 1.00 33.15 220 GLY A N 1
ATOM 1650 C CA . GLY A 1 220 ? 11.098 -20.990 3.867 1.00 32.75 220 GLY A CA 1
ATOM 1651 C C . GLY A 1 220 ? 12.586 -21.227 4.014 1.00 37.01 220 GLY A C 1
ATOM 1652 O O . GLY A 1 220 ? 13.353 -20.753 3.169 1.00 39.80 220 GLY A O 1
ATOM 1653 N N . ALA A 1 221 ? 13.013 -21.929 5.063 1.00 36.66 221 ALA A N 1
ATOM 1654 C CA . ALA A 1 221 ? 14.416 -22.289 5.197 1.00 41.23 221 ALA A CA 1
ATOM 1655 C C . ALA A 1 221 ? 14.759 -23.559 4.435 1.00 42.00 221 ALA A C 1
ATOM 1656 O O . ALA A 1 221 ? 15.887 -23.697 3.950 1.00 45.08 221 ALA A O 1
ATOM 1658 N N . LYS A 1 222 ? 13.805 -24.480 4.309 1.00 41.45 222 LYS A N 1
ATOM 1659 C CA . LYS A 1 222 ? 14.019 -25.738 3.609 1.00 43.71 222 LYS A CA 1
ATOM 1660 C C . LYS A 1 222 ? 13.383 -25.768 2.226 1.00 43.06 222 LYS A C 1
ATOM 1661 O O . LYS A 1 222 ? 13.637 -26.710 1.466 1.00 47.60 222 LYS A O 1
ATOM 1667 N N . GLU A 1 223 ? 12.581 -24.766 1.876 1.00 39.33 223 GLU A N 1
ATOM 1668 C CA . GLU A 1 223 ? 11.885 -24.721 0.600 1.00 41.60 223 GLU A CA 1
ATOM 1669 C C . GLU A 1 223 ? 12.022 -23.337 -0.023 1.00 41.09 223 GLU A C 1
ATOM 1670 O O . GLU A 1 223 ? 12.325 -22.351 0.655 1.00 39.28 223 GLU A O 1
ATOM 1676 N N . ASP A 1 224 ? 11.789 -23.277 -1.332 1.00 41.72 224 ASP A N 1
ATOM 1677 C CA . ASP A 1 224 ? 11.710 -22.010 -2.058 1.00 43.64 224 ASP A CA 1
ATOM 1678 C C . ASP A 1 224 ? 10.321 -21.430 -1.823 1.00 41.72 224 ASP A C 1
ATOM 1679 O O . ASP A 1 224 ? 9.338 -21.896 -2.401 1.00 42.39 224 ASP A O 1
ATOM 1684 N N . THR A 1 225 ? 10.237 -20.401 -0.972 1.00 39.00 225 THR A N 1
ATOM 1685 C CA . THR A 1 225 ? 8.935 -19.844 -0.609 1.00 34.92 225 THR A CA 1
ATOM 1686 C C . THR A 1 225 ? 8.183 -19.324 -1.827 1.00 34.81 225 THR A C 1
ATOM 1687 O O . THR A 1 225 ? 6.982 -19.571 -1.984 1.00 34.42 225 THR A O 1
ATOM 1691 N N . ILE A 1 226 ? 8.864 -18.595 -2.706 1.00 35.08 226 ILE A N 1
ATOM 1692 C CA . ILE A 1 226 ? 8.167 -18.008 -3.844 1.00 39.23 226 ILE A CA 1
ATOM 1693 C C . ILE A 1 226 ? 7.669 -19.099 -4.785 1.00 38.91 226 ILE A C 1
ATOM 1694 O O . ILE A 1 226 ? 6.519 -19.065 -5.239 1.00 37.72 226 ILE A O 1
ATOM 1699 N N . ALA A 1 227 ? 8.504 -20.102 -5.058 1.00 39.39 227 ALA A N 1
ATOM 1700 C CA . ALA A 1 227 ? 8.086 -21.202 -5.924 1.00 41.28 227 ALA A CA 1
ATOM 1701 C C . ALA A 1 227 ? 6.924 -21.979 -5.314 1.00 39.86 227 ALA A C 1
ATOM 1702 O O . ALA A 1 227 ? 5.951 -22.308 -6.002 1.00 39.88 227 ALA A O 1
ATOM 1704 N N . ARG A 1 228 ? 7.010 -22.285 -4.018 1.00 38.07 228 ARG A N 1
ATOM 1705 C CA . ARG A 1 228 ? 5.943 -23.034 -3.362 1.00 36.39 228 ARG A CA 1
ATOM 1706 C C . ARG A 1 228 ? 4.639 -22.247 -3.348 1.00 36.13 228 ARG A C 1
ATOM 1707 O O . ARG A 1 228 ? 3.556 -22.822 -3.512 1.00 35.85 228 ARG A O 1
ATOM 1715 N N . CYS A 1 229 ? 4.721 -20.927 -3.155 1.00 34.97 229 CYS A N 1
ATOM 1716 C CA . CYS A 1 229 ? 3.519 -20.099 -3.173 1.00 33.70 229 CYS A CA 1
ATOM 1717 C C . CYS A 1 229 ? 2.941 -19.990 -4.580 1.00 34.13 229 CYS A C 1
ATOM 1718 O O . CYS A 1 229 ? 1.717 -19.984 -4.755 1.00 33.93 229 CYS A O 1
ATOM 1721 N N . GLN A 1 230 ? 3.805 -19.894 -5.594 1.00 35.12 230 GLN A N 1
ATOM 1722 C CA . GLN A 1 230 ? 3.321 -19.848 -6.969 1.00 40.89 230 GLN A CA 1
ATOM 1723 C C . GLN A 1 230 ? 2.621 -21.147 -7.348 1.00 44.46 230 GLN A C 1
ATOM 1724 O O . GLN A 1 230 ? 1.615 -21.134 -8.068 1.00 41.17 230 GLN A O 1
ATOM 1730 N N . GLN A 1 231 ? 3.143 -22.283 -6.879 1.00 43.70 231 GLN A N 1
ATOM 1731 C CA . GLN A 1 231 ? 2.421 -23.541 -7.038 1.00 46.20 231 GLN A CA 1
ATOM 1732 C C . GLN A 1 231 ? 1.081 -23.485 -6.315 1.00 42.80 231 GLN A C 1
ATOM 1733 O O . GLN A 1 231 ? 0.042 -23.857 -6.873 1.00 43.99 231 GLN A O 1
ATOM 1739 N N . PHE A 1 232 ? 1.092 -23.006 -5.068 1.00 39.24 232 PHE A N 1
ATOM 1740 C CA . PHE A 1 232 ? -0.130 -22.928 -4.273 1.00 39.07 232 PHE A CA 1
ATOM 1741 C C . PHE A 1 232 ? -1.202 -22.099 -4.973 1.00 41.32 232 PHE A C 1
ATOM 1742 O O . PHE A 1 232 ? -2.387 -22.454 -4.947 1.00 43.45 232 PHE A O 1
ATOM 1750 N N . THR A 1 233 ? -0.806 -21.004 -5.625 1.00 40.20 233 THR A N 1
ATOM 1751 C CA . THR A 1 233 ? -1.744 -20.100 -6.279 1.00 41.41 233 THR A CA 1
ATOM 1752 C C . THR A 1 233 ? -1.806 -20.302 -7.787 1.00 46.93 233 THR A C 1
ATOM 1753 O O . THR A 1 233 ? -2.362 -19.452 -8.493 1.00 49.66 233 THR A O 1
ATOM 1757 N N . GLU A 1 234 ? -1.247 -21.401 -8.297 1.00 49.30 234 GLU A N 1
ATOM 1758 C CA . GLU A 1 234 ? -1.292 -21.714 -9.724 1.00 55.22 234 GLU A CA 1
ATOM 1759 C C . GLU A 1 234 ? -0.714 -20.576 -10.560 1.00 56.12 234 GLU A C 1
ATOM 1760 O O . GLU A 1 234 ? -1.265 -20.202 -11.596 1.00 59.33 234 GLU A O 1
ATOM 1766 N N . ASP A 1 235 ? 0.397 -20.009 -10.092 1.00 53.66 235 ASP A N 1
ATOM 1767 C CA . ASP A 1 235 ? 1.122 -18.927 -10.753 1.00 54.50 235 ASP A CA 1
ATOM 1768 C C . ASP A 1 235 ? 0.302 -17.650 -10.871 1.00 54.82 235 ASP A C 1
ATOM 1769 O O . ASP A 1 235 ? 0.680 -16.742 -11.622 1.00 56.04 235 ASP A O 1
ATOM 1774 N N . MET A 1 236 ? -0.812 -17.555 -10.149 1.00 46.98 236 MET A N 1
ATOM 1775 C CA . MET A 1 236 ? -1.592 -16.328 -10.220 1.00 48.66 236 MET A CA 1
ATOM 1776 C C . MET A 1 236 ? -1.323 -15.386 -9.057 1.00 40.97 236 MET A C 1
ATOM 1777 O O . MET A 1 236 ? -1.604 -14.189 -9.176 1.00 39.03 236 MET A O 1
ATOM 1782 N N . GLY A 1 237 ? -0.693 -15.845 -7.984 1.00 38.14 237 GLY A N 1
ATOM 1783 C CA . GLY A 1 237 ? -0.561 -15.045 -6.786 1.00 36.36 237 GLY A CA 1
ATOM 1784 C C . GLY A 1 237 ? -1.782 -15.167 -5.891 1.00 34.44 237 GLY A C 1
ATOM 1785 O O . GLY A 1 237 ? -2.860 -15.586 -6.306 1.00 34.96 237 GLY A O 1
ATOM 1786 N N . ALA A 1 238 ? -1.602 -14.794 -4.630 1.00 31.56 238 ALA A N 1
ATOM 1787 C CA . ALA A 1 238 ? -2.681 -14.880 -3.657 1.00 29.22 238 ALA A CA 1
ATOM 1788 C C . ALA A 1 238 ? -3.543 -13.621 -3.674 1.00 27.54 238 ALA A C 1
ATOM 1789 O O . ALA A 1 238 ? -3.064 -12.520 -3.956 1.00 32.18 238 ALA A O 1
ATOM 1791 N N . ASP A 1 239 ? -4.833 -13.798 -3.365 1.00 25.44 239 ASP A N 1
ATOM 1792 C CA . ASP A 1 239 ? -5.728 -12.651 -3.211 1.00 26.64 239 ASP A CA 1
ATOM 1793 C C . ASP A 1 239 ? -5.246 -11.717 -2.105 1.00 25.97 239 ASP A C 1
ATOM 1794 O O . ASP A 1 239 ? -5.301 -10.488 -2.246 1.00 25.84 239 ASP A O 1
ATOM 1799 N N . ILE A 1 240 ? -4.798 -12.279 -0.988 1.00 26.33 240 ILE A N 1
ATOM 1800 C CA . ILE A 1 240 ? -4.370 -11.500 0.168 1.00 28.16 240 ILE A CA 1
ATOM 1801 C C . ILE A 1 240 ? -3.094 -12.124 0.701 1.00 27.07 240 ILE A C 1
ATOM 1802 O O . ILE A 1 240 ? -3.030 -13.343 0.877 1.00 30.53 240 ILE A O 1
ATOM 1807 N N . VAL A 1 241 ? -2.081 -11.301 0.948 1.00 28.39 241 VAL A N 1
ATOM 1808 C CA . VAL A 1 241 ? -0.872 -11.737 1.634 1.00 28.35 241 VAL A CA 1
ATOM 1809 C C . VAL A 1 241 ? -0.793 -10.966 2.939 1.00 29.31 241 VAL A C 1
ATOM 1810 O O . VAL A 1 241 ? -0.798 -9.726 2.935 1.00 28.00 241 VAL A O 1
ATOM 1814 N N . PHE A 1 242 ? -0.737 -11.692 4.046 1.00 28.64 242 PHE A N 1
ATOM 1815 C CA . PHE A 1 242 ? -0.531 -11.101 5.357 1.00 28.54 242 PHE A CA 1
ATOM 1816 C C . PHE A 1 242 ? 0.940 -11.225 5.724 1.00 30.25 242 PHE A C 1
ATOM 1817 O O . PHE A 1 242 ? 1.510 -12.320 5.661 1.00 30.43 242 PHE A O 1
ATOM 1825 N N . GLU A 1 243 ? 1.550 -10.106 6.097 1.00 31.87 243 GLU A N 1
ATOM 1826 C CA . GLU A 1 243 ? 2.889 -10.096 6.668 1.00 33.36 243 GLU A CA 1
ATOM 1827 C C . GLU A 1 243 ? 2.752 -9.905 8.174 1.00 34.82 243 GLU A C 1
ATOM 1828 O O . GLU A 1 243 ? 2.240 -8.878 8.629 1.00 32.84 243 GLU A O 1
ATOM 1834 N N . THR A 1 244 ? 3.189 -10.903 8.945 1.00 35.53 244 THR A N 1
ATOM 1835 C CA . THR A 1 244 ? 2.927 -10.929 10.377 1.00 40.89 244 THR A CA 1
ATOM 1836 C C . THR A 1 244 ? 4.169 -11.097 11.239 1.00 49.08 244 THR A C 1
ATOM 1837 O O . THR A 1 244 ? 4.073 -10.910 12.456 1.00 53.26 244 THR A O 1
ATOM 1841 N N . ALA A 1 245 ? 5.318 -11.446 10.661 1.00 51.37 245 ALA A N 1
ATOM 1842 C CA . ALA A 1 245 ? 6.527 -11.643 11.449 1.00 58.96 245 ALA A CA 1
ATOM 1843 C C . ALA A 1 245 ? 7.270 -10.344 11.728 1.00 64.66 245 ALA A C 1
ATOM 1844 O O . ALA A 1 245 ? 8.105 -10.308 12.638 1.00 69.36 245 ALA A O 1
ATOM 1846 N N . GLY A 1 246 ? 6.985 -9.284 10.977 1.00 65.18 246 GLY A N 1
ATOM 1847 C CA . GLY A 1 246 ? 7.712 -8.043 11.144 1.00 72.23 246 GLY A CA 1
ATOM 1848 C C . GLY A 1 246 ? 9.153 -8.091 10.695 1.00 78.24 246 GLY A C 1
ATOM 1849 O O . GLY A 1 246 ? 9.961 -7.277 11.149 1.00 83.69 246 GLY A O 1
ATOM 1850 N N . SER A 1 247 ? 9.499 -9.025 9.814 1.00 77.54 247 SER A N 1
ATOM 1851 C CA . SER A 1 247 ? 10.862 -9.186 9.335 1.00 82.64 247 SER A CA 1
ATOM 1852 C C . SER A 1 247 ? 11.022 -8.554 7.958 1.00 81.31 247 SER A C 1
ATOM 1853 O O . SER A 1 247 ? 10.051 -8.334 7.229 1.00 76.76 247 SER A O 1
ATOM 1856 N N . ALA A 1 248 ? 12.278 -8.262 7.611 1.00 85.69 248 ALA A N 1
ATOM 1857 C CA . ALA A 1 248 ? 12.563 -7.648 6.319 1.00 83.42 248 ALA A CA 1
ATOM 1858 C C . ALA A 1 248 ? 12.384 -8.642 5.180 1.00 78.89 248 ALA A C 1
ATOM 1859 O O . ALA A 1 248 ? 11.945 -8.267 4.086 1.00 74.16 248 ALA A O 1
ATOM 1861 N N . VAL A 1 249 ? 12.726 -9.913 5.418 1.00 80.40 249 VAL A N 1
ATOM 1862 C CA . VAL A 1 249 ? 12.574 -10.941 4.388 1.00 78.24 249 VAL A CA 1
ATOM 1863 C C . VAL A 1 249 ? 11.136 -10.985 3.891 1.00 71.33 249 VAL A C 1
ATOM 1864 O O . VAL A 1 249 ? 10.876 -10.988 2.682 1.00 72.69 249 VAL A O 1
ATOM 1868 N N . THR A 1 250 ? 10.182 -10.986 4.823 1.00 65.91 250 THR A N 1
ATOM 1869 C CA . THR A 1 250 ? 8.791 -11.243 4.471 1.00 59.18 250 THR A CA 1
ATOM 1870 C C . THR A 1 250 ? 8.166 -10.049 3.758 1.00 55.91 250 THR A C 1
ATOM 1871 O O . THR A 1 250 ? 7.494 -10.213 2.734 1.00 55.46 250 THR A O 1
ATOM 1875 N N . VAL A 1 251 ? 8.367 -8.841 4.292 1.00 55.22 251 VAL A N 1
ATOM 1876 C CA . VAL A 1 251 ? 7.778 -7.646 3.686 1.00 54.06 251 VAL A CA 1
ATOM 1877 C C . VAL A 1 251 ? 8.240 -7.504 2.239 1.00 52.66 251 VAL A C 1
ATOM 1878 O O 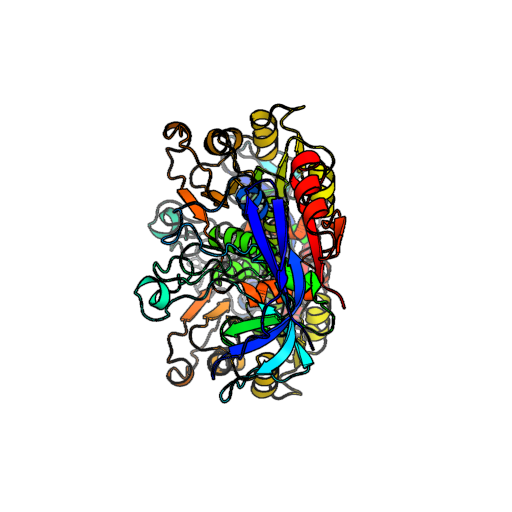. VAL A 1 251 ? 7.432 -7.305 1.323 1.00 49.11 251 VAL A O 1
ATOM 1882 N N . LYS A 1 252 ? 9.550 -7.619 2.016 1.00 54.27 252 LYS A N 1
ATOM 1883 C CA . LYS A 1 252 ? 10.098 -7.538 0.666 1.00 53.01 252 LYS A CA 1
ATOM 1884 C C . LYS A 1 252 ? 9.612 -8.686 -0.212 1.00 49.13 252 LYS A C 1
ATOM 1885 O O . LYS A 1 252 ? 9.573 -8.553 -1.441 1.00 49.43 252 LYS A O 1
ATOM 1891 N N . GLN A 1 253 ? 9.246 -9.819 0.398 1.00 46.07 253 GLN A N 1
ATOM 1892 C CA . GLN A 1 253 ? 8.770 -10.978 -0.351 1.00 45.12 253 GLN A CA 1
ATOM 1893 C C . GLN A 1 253 ? 7.345 -10.795 -0.854 1.00 40.63 253 GLN A C 1
ATOM 1894 O O . GLN A 1 253 ? 7.014 -11.268 -1.948 1.00 39.82 253 GLN A O 1
ATOM 1900 N N . ALA A 1 254 ? 6.497 -10.125 -0.071 1.00 37.54 254 ALA A N 1
ATOM 1901 C CA . ALA A 1 254 ? 5.070 -10.077 -0.382 1.00 34.68 254 ALA A CA 1
ATOM 1902 C C . ALA A 1 254 ? 4.746 -9.567 -1.783 1.00 34.59 254 ALA A C 1
ATOM 1903 O O . ALA A 1 254 ? 3.796 -10.096 -2.388 1.00 34.21 254 ALA A O 1
ATOM 1905 N N . PRO A 1 255 ? 5.448 -8.571 -2.349 1.00 33.64 255 PRO A N 1
ATOM 1906 C CA . PRO A 1 255 ? 5.150 -8.183 -3.739 1.00 33.51 255 PRO A CA 1
ATOM 1907 C C . PRO A 1 255 ? 5.171 -9.342 -4.721 1.00 35.22 255 PRO A C 1
ATOM 1908 O O . PRO A 1 255 ? 4.379 -9.363 -5.669 1.00 34.05 255 PRO A O 1
ATOM 1912 N N . TYR A 1 256 ? 6.066 -10.308 -4.522 1.00 36.56 256 TYR A N 1
ATOM 1913 C CA . TYR A 1 256 ? 6.193 -11.439 -5.430 1.00 36.70 256 TYR A CA 1
ATOM 1914 C C . TYR A 1 256 ? 5.134 -12.512 -5.206 1.00 35.61 256 TYR A C 1
ATOM 1915 O O . TYR A 1 256 ? 5.078 -13.474 -5.982 1.00 37.55 256 TYR A O 1
ATOM 1924 N N . LEU A 1 257 ? 4.287 -12.365 -4.185 1.00 32.96 257 LEU A N 1
ATOM 1925 C CA . LEU A 1 257 ? 3.346 -13.406 -3.794 1.00 32.89 257 LEU A CA 1
ATOM 1926 C C . LEU A 1 257 ? 1.886 -13.053 -4.038 1.00 32.50 257 LEU A C 1
ATOM 1927 O O . LEU A 1 257 ? 1.038 -13.954 -3.991 1.00 34.33 257 LEU A O 1
ATOM 1932 N N . VAL A 1 258 ? 1.575 -11.783 -4.290 1.00 28.08 258 VAL A N 1
ATOM 1933 C CA . VAL A 1 258 ? 0.201 -11.294 -4.378 1.00 26.81 258 VAL A CA 1
ATOM 1934 C C . VAL A 1 258 ? -0.213 -11.227 -5.841 1.00 29.64 258 VAL A C 1
ATOM 1935 O O . VAL A 1 258 ? 0.607 -10.977 -6.737 1.00 31.40 258 VAL A O 1
ATOM 1939 N N . MET A 1 259 ? -1.500 -11.452 -6.089 1.00 28.41 259 MET A N 1
ATOM 1940 C CA . MET A 1 259 ? -2.037 -11.342 -7.435 1.00 32.73 259 MET A CA 1
ATOM 1941 C C . MET A 1 259 ? -2.310 -9.882 -7.788 1.00 30.61 259 MET A C 1
ATOM 1942 O O . MET A 1 259 ? -2.451 -9.018 -6.916 1.00 28.10 259 MET A O 1
ATOM 1947 N N . ARG A 1 260 ? -2.409 -9.617 -9.089 1.00 30.12 260 ARG A N 1
ATOM 1948 C CA . ARG A 1 260 ? -2.831 -8.296 -9.534 1.00 31.13 260 ARG A CA 1
ATOM 1949 C C . ARG A 1 260 ? -4.183 -7.951 -8.920 1.00 30.86 260 ARG A C 1
ATOM 1950 O O . ARG A 1 260 ? -5.053 -8.813 -8.765 1.00 29.37 260 ARG A O 1
ATOM 1958 N N . GLY A 1 261 ? -4.346 -6.689 -8.536 1.00 29.80 261 GLY A N 1
ATOM 1959 C CA . GLY A 1 261 ? -5.551 -6.273 -7.855 1.00 30.88 261 GLY A CA 1
ATOM 1960 C C . GLY A 1 261 ? -5.706 -6.780 -6.439 1.00 29.58 261 GLY A C 1
ATOM 1961 O O . GLY A 1 261 ? -6.731 -6.491 -5.812 1.00 31.31 261 GLY A O 1
ATOM 1962 N N . GLY A 1 262 ? -4.724 -7.511 -5.908 1.00 27.69 262 GLY A N 1
ATOM 1963 C CA . GLY A 1 262 ? -4.816 -8.093 -4.585 1.00 24.40 262 GLY A CA 1
ATOM 1964 C C . GLY A 1 262 ? -4.386 -7.143 -3.481 1.00 26.01 262 GLY A C 1
ATOM 1965 O O . GLY A 1 262 ? -4.182 -5.944 -3.684 1.00 26.88 262 GLY A O 1
ATOM 1966 N N . LYS A 1 263 ? -4.240 -7.705 -2.280 1.00 26.55 263 LYS A N 1
ATOM 1967 C CA . LYS A 1 263 ? -3.916 -6.918 -1.097 1.00 27.78 263 LYS A CA 1
ATOM 1968 C C . LYS A 1 263 ? -2.731 -7.510 -0.353 1.00 24.54 263 LYS A C 1
ATOM 1969 O O . LYS A 1 263 ? -2.647 -8.727 -0.169 1.00 25.83 263 LYS A O 1
ATOM 1975 N N . ILE A 1 264 ? -1.833 -6.632 0.094 1.00 26.38 264 ILE A N 1
ATOM 1976 C CA . ILE A 1 264 ? -0.805 -6.960 1.076 1.00 26.19 264 ILE A CA 1
ATOM 1977 C C . ILE A 1 264 ? -1.174 -6.260 2.380 1.00 29.34 264 ILE A C 1
ATOM 1978 O O . ILE A 1 264 ? -1.382 -5.042 2.397 1.00 31.24 264 ILE A O 1
ATOM 1983 N N . MET A 1 265 ? -1.277 -7.026 3.462 1.00 27.78 265 MET A N 1
ATOM 1984 C CA . MET A 1 265 ? -1.570 -6.481 4.781 1.00 27.49 265 MET A CA 1
ATOM 1985 C C . MET A 1 265 ? -0.331 -6.620 5.649 1.00 27.97 265 MET A C 1
ATOM 1986 O O . MET A 1 265 ? 0.201 -7.723 5.797 1.00 29.02 265 MET A O 1
ATOM 1991 N N . ILE A 1 266 ? 0.113 -5.513 6.223 1.00 29.05 266 ILE A N 1
ATOM 1992 C CA . ILE A 1 266 ? 1.253 -5.498 7.128 1.00 31.91 266 ILE A CA 1
ATOM 1993 C C . ILE A 1 266 ? 0.691 -5.429 8.541 1.00 33.04 266 ILE A C 1
ATOM 1994 O O . ILE A 1 266 ? 0.244 -4.372 9.002 1.00 33.03 266 ILE A O 1
ATOM 1999 N N . VAL A 1 267 ? 0.711 -6.566 9.230 1.00 31.07 267 VAL A N 1
ATOM 2000 C CA . VAL A 1 267 ? 0.087 -6.688 10.543 1.00 39.11 267 VAL A CA 1
ATOM 2001 C C . VAL A 1 267 ? 1.144 -6.285 11.567 1.00 50.52 267 VAL A C 1
ATOM 2002 O O . VAL A 1 267 ? 1.889 -7.113 12.090 1.00 48.42 267 VAL A O 1
ATOM 2006 N N . GLY A 1 268 ? 1.219 -4.981 11.827 1.00 66.67 268 GLY A N 1
ATOM 2007 C CA . GLY A 1 268 ? 2.083 -4.439 12.854 1.00 76.81 268 GLY A CA 1
ATOM 2008 C C . GLY A 1 268 ? 3.523 -4.239 12.409 1.00 85.02 268 GLY A C 1
ATOM 2009 O O . GLY A 1 268 ? 3.960 -4.682 11.345 1.00 84.15 268 GLY A O 1
ATOM 2010 N N . THR A 1 269 ? 4.261 -3.509 13.251 1.00 88.34 269 THR A N 1
ATOM 2011 C CA . THR A 1 269 ? 5.723 -3.531 13.315 1.00 91.61 269 THR A CA 1
ATOM 2012 C C . THR A 1 269 ? 6.446 -3.014 12.070 1.00 92.41 269 THR A C 1
ATOM 2013 O O . THR A 1 269 ? 6.153 -1.916 11.583 1.00 91.55 269 THR A O 1
ATOM 2017 N N . VAL A 1 270 ? 7.403 -3.802 11.575 1.00 94.35 270 VAL A N 1
ATOM 2018 C CA . VAL A 1 270 ? 8.373 -3.433 10.539 1.00 95.49 270 VAL A CA 1
ATOM 2019 C C . VAL A 1 270 ? 9.238 -2.283 11.044 1.00 104.01 270 VAL A C 1
ATOM 2020 O O . VAL A 1 270 ? 9.030 -1.126 10.647 1.00 104.46 270 VAL A O 1
ATOM 2024 N N . PRO A 1 271 ? 10.231 -2.558 11.898 1.00 111.11 271 PRO A N 1
ATOM 2025 C CA . PRO A 1 271 ? 10.974 -1.458 12.540 1.00 119.62 271 PRO A CA 1
ATOM 2026 C C . PRO A 1 271 ? 11.932 -0.727 11.613 1.00 119.55 271 PRO A C 1
ATOM 2027 O O . PRO A 1 271 ? 12.240 0.444 11.866 1.00 125.71 271 PRO A O 1
ATOM 2031 N N . GLY A 1 272 ? 12.430 -1.378 10.561 1.00 112.70 272 GLY A N 1
ATOM 2032 C CA . GLY A 1 272 ? 13.306 -0.747 9.602 1.00 110.03 272 GLY A CA 1
ATOM 2033 C C . GLY A 1 272 ? 12.597 -0.496 8.279 1.00 98.85 272 GLY A C 1
ATOM 2034 O O . GLY A 1 272 ? 11.449 -0.882 8.067 1.00 92.06 272 GLY A O 1
ATOM 2035 N N . ALA A 1 273 ? 13.309 0.178 7.383 1.00 96.48 273 ALA A N 1
ATOM 2036 C CA . ALA A 1 273 ? 12.796 0.402 6.042 1.00 86.61 273 ALA A CA 1
ATOM 2037 C C . ALA A 1 273 ? 12.922 -0.871 5.214 1.00 78.06 273 ALA A C 1
ATOM 2038 O O . ALA A 1 273 ? 13.780 -1.718 5.466 1.00 78.96 273 ALA A O 1
ATOM 2040 N N . SER A 1 274 ? 12.050 -1.002 4.218 1.00 70.94 274 SER A N 1
ATOM 2041 C CA . SER A 1 274 ? 12.050 -2.171 3.348 1.00 67.21 274 SER A CA 1
ATOM 2042 C C . SER A 1 274 ? 11.875 -1.724 1.906 1.00 65.64 274 SER A C 1
ATOM 2043 O O . SER A 1 274 ? 10.953 -0.963 1.600 1.00 63.87 274 SER A O 1
ATOM 2046 N N . ALA A 1 275 ? 12.755 -2.200 1.027 1.00 46.70 275 ALA A N 1
ATOM 2047 C CA . ALA A 1 275 ? 12.709 -1.840 -0.386 1.00 47.58 275 ALA A CA 1
ATOM 2048 C C . ALA A 1 275 ? 11.593 -2.614 -1.082 1.00 47.59 275 ALA A C 1
ATOM 2049 O O . ALA A 1 275 ? 11.622 -3.849 -1.132 1.00 49.69 275 ALA A O 1
ATOM 2051 N N . ILE A 1 276 ? 10.614 -1.891 -1.621 1.00 45.53 276 ILE A N 1
ATOM 2052 C CA . ILE A 1 276 ? 9.448 -2.490 -2.262 1.00 42.47 276 ILE A CA 1
ATOM 2053 C C . ILE A 1 276 ? 9.610 -2.395 -3.773 1.00 43.98 276 ILE A C 1
ATOM 2054 O O . ILE A 1 276 ? 9.949 -1.330 -4.307 1.00 44.76 276 ILE A O 1
ATOM 2059 N N . ASN A 1 277 ? 9.369 -3.506 -4.465 1.00 44.88 277 ASN A N 1
ATOM 2060 C CA . ASN A 1 277 ? 9.408 -3.541 -5.926 1.00 44.92 277 ASN A CA 1
ATOM 2061 C C . ASN A 1 277 ? 7.995 -3.269 -6.432 1.00 42.48 277 ASN A C 1
ATOM 2062 O O . ASN A 1 277 ? 7.193 -4.185 -6.630 1.00 39.57 277 ASN A O 1
ATOM 2067 N N . PHE A 1 278 ? 7.691 -1.986 -6.659 1.00 41.69 278 PHE A N 1
ATOM 2068 C CA . PHE A 1 278 ? 6.346 -1.613 -7.090 1.00 41.91 278 PHE A CA 1
ATOM 2069 C C . PHE A 1 278 ? 6.048 -2.069 -8.512 1.00 44.42 278 PHE A C 1
ATOM 2070 O O . PHE A 1 278 ? 4.875 -2.238 -8.869 1.00 43.07 278 PHE A O 1
ATOM 2078 N N . LEU A 1 279 ? 7.081 -2.271 -9.334 1.00 45.96 279 LEU A N 1
ATOM 2079 C CA . LEU A 1 279 ? 6.861 -2.799 -10.676 1.00 48.87 279 LEU A CA 1
ATOM 2080 C C . LEU A 1 279 ? 6.133 -4.137 -10.624 1.00 48.26 279 LEU A C 1
ATOM 2081 O O . LEU A 1 279 ? 5.237 -4.397 -11.434 1.00 50.37 279 LEU A O 1
ATOM 2086 N N . LYS A 1 280 ? 6.487 -4.989 -9.658 1.00 46.24 280 LYS A N 1
ATOM 2087 C CA . LYS A 1 280 ? 5.857 -6.298 -9.535 1.00 44.45 280 LYS A CA 1
ATOM 2088 C C . LYS A 1 280 ? 4.395 -6.206 -9.114 1.00 40.57 280 LYS A C 1
ATOM 2089 O O . LYS A 1 280 ? 3.644 -7.165 -9.317 1.00 40.19 280 LYS A O 1
ATOM 2095 N N . ILE A 1 281 ? 3.975 -5.084 -8.530 1.00 36.36 281 ILE A N 1
ATOM 2096 C CA . ILE A 1 281 ? 2.603 -4.936 -8.059 1.00 33.67 281 ILE A CA 1
ATOM 2097 C C . ILE A 1 281 ? 1.974 -3.708 -8.700 1.00 34.63 281 ILE A C 1
ATOM 2098 O O . ILE A 1 281 ? 1.147 -3.028 -8.082 1.00 36.31 281 ILE A O 1
ATOM 2103 N N . ASN A 1 282 ? 2.353 -3.418 -9.946 1.00 31.99 282 ASN A N 1
ATOM 2104 C CA . ASN A 1 282 ? 1.895 -2.200 -10.604 1.00 31.66 282 ASN A CA 1
ATOM 2105 C C . ASN A 1 282 ? 0.435 -2.254 -11.035 1.00 30.92 282 ASN A C 1
ATOM 2106 O O . ASN A 1 282 ? -0.107 -1.216 -11.432 1.00 32.18 282 ASN A O 1
ATOM 2111 N N . ARG A 1 283 ? -0.215 -3.412 -10.966 1.00 29.07 283 ARG A N 1
ATOM 2112 C CA . ARG A 1 283 ? -1.591 -3.544 -11.446 1.00 31.69 283 ARG A CA 1
ATOM 2113 C C . ARG A 1 283 ? -2.587 -3.487 -10.286 1.00 33.88 283 ARG A C 1
ATOM 2114 O O . ARG A 1 283 ? -3.333 -4.430 -10.007 1.00 35.45 283 ARG A O 1
ATOM 2122 N N . GLU A 1 284 ? -2.572 -2.336 -9.611 1.00 33.42 284 GLU A N 1
ATOM 2123 C CA . GLU A 1 284 ? -3.584 -1.938 -8.630 1.00 34.10 284 GLU A CA 1
ATOM 2124 C C . GLU A 1 284 ? -3.576 -2.822 -7.384 1.00 33.44 284 GLU A C 1
ATOM 2125 O O . GLU A 1 284 ? -4.621 -3.073 -6.777 1.00 34.32 284 GLU A O 1
ATOM 2131 N N . VAL A 1 285 ? -2.390 -3.274 -6.985 1.00 29.61 285 VAL A N 1
ATOM 2132 C CA . VAL A 1 285 ? -2.224 -3.919 -5.691 1.00 28.44 285 VAL A CA 1
ATOM 2133 C C . VAL A 1 285 ? -2.283 -2.863 -4.592 1.00 29.96 285 VAL A C 1
ATOM 2134 O O . VAL A 1 285 ? -1.870 -1.710 -4.779 1.00 29.98 285 VAL A O 1
ATOM 2138 N N . THR A 1 286 ? -2.817 -3.255 -3.437 1.00 28.22 286 THR A N 1
ATOM 2139 C CA . THR A 1 286 ? -2.938 -2.389 -2.274 1.00 30.05 286 THR A CA 1
ATOM 2140 C C . THR A 1 286 ? -2.092 -2.946 -1.135 1.00 28.93 286 THR A C 1
ATOM 2141 O O . THR A 1 286 ? -2.171 -4.139 -0.823 1.00 29.55 286 THR A O 1
ATOM 2145 N N . ILE A 1 287 ? -1.273 -2.088 -0.534 1.00 28.09 287 ILE A N 1
ATOM 2146 C CA . ILE A 1 287 ? -0.538 -2.408 0.684 1.00 29.98 287 ILE A CA 1
ATOM 2147 C C . ILE A 1 287 ? -1.150 -1.587 1.807 1.00 30.67 287 ILE A C 1
ATOM 2148 O O . ILE A 1 287 ? -1.182 -0.353 1.732 1.00 32.84 287 ILE A O 1
ATOM 2153 N N . GLN A 1 288 ? -1.639 -2.256 2.846 1.00 28.14 288 GLN A N 1
ATOM 2154 C CA . GLN A 1 288 ? -2.225 -1.546 3.975 1.00 29.67 288 GLN A CA 1
ATOM 2155 C C . GLN A 1 288 ? -1.603 -2.031 5.271 1.00 27.18 288 GLN A C 1
ATOM 2156 O O . GLN A 1 288 ? -1.512 -3.240 5.504 1.00 26.89 288 GLN A O 1
ATOM 2162 N N . THR A 1 289 ? -1.172 -1.089 6.106 1.00 28.86 289 THR A N 1
ATOM 2163 C CA . THR A 1 289 ? -0.742 -1.425 7.452 1.00 27.43 289 THR A CA 1
ATOM 2164 C C . THR A 1 289 ? -1.964 -1.643 8.332 1.00 29.06 289 THR A C 1
ATOM 2165 O O . THR A 1 289 ? -3.039 -1.085 8.091 1.00 30.13 289 THR A O 1
ATOM 2169 N N . VAL A 1 290 ? -1.804 -2.495 9.337 1.00 29.18 290 VAL A N 1
ATOM 2170 C CA . VAL A 1 290 ? -2.889 -2.865 10.236 1.00 31.60 290 VAL A CA 1
ATOM 2171 C C . VAL A 1 290 ? -2.429 -2.572 11.654 1.00 30.83 290 VAL A C 1
ATOM 2172 O O . VAL A 1 290 ? -1.359 -3.032 12.067 1.00 31.19 290 VAL A O 1
ATOM 2176 N N . PHE A 1 291 ? -3.231 -1.816 12.396 1.00 30.37 291 PHE A N 1
ATOM 2177 C CA . PHE A 1 291 ? -2.823 -1.283 13.693 1.00 30.66 291 PHE A CA 1
ATOM 2178 C C . PHE A 1 291 ? -3.814 -1.701 14.773 1.00 31.36 291 PHE A C 1
ATOM 2179 O O . PHE A 1 291 ? -4.926 -1.164 14.844 1.00 34.03 291 PHE A O 1
ATOM 2187 N N . ARG A 1 292 ? -3.395 -2.638 15.627 1.00 27.55 292 ARG A N 1
ATOM 2188 C CA . ARG A 1 292 ? -4.195 -3.100 16.759 1.00 26.66 292 ARG A CA 1
ATOM 2189 C C . ARG A 1 292 ? -5.588 -3.542 16.316 1.00 25.16 292 ARG A C 1
ATOM 2190 O O . ARG A 1 292 ? -5.722 -4.505 15.557 1.00 27.01 292 ARG A O 1
ATOM 2198 N N . TYR A 1 293 ? -6.630 -2.861 16.783 1.00 25.03 293 TYR A N 1
ATOM 2199 C CA . TYR A 1 293 ? -7.990 -3.339 16.557 1.00 26.44 293 TYR A CA 1
ATOM 2200 C C . TYR A 1 293 ? -8.957 -2.204 16.845 1.00 28.48 293 TYR A C 1
ATOM 2201 O O . TYR A 1 293 ? -8.664 -1.312 17.645 1.00 31.43 293 TYR A O 1
ATOM 2210 N N . ALA A 1 294 ? -10.112 -2.260 16.190 1.00 26.92 294 ALA A N 1
ATOM 2211 C CA . ALA A 1 294 ? -11.232 -1.387 16.505 1.00 28.78 294 ALA A CA 1
ATOM 2212 C C . ALA A 1 294 ? -12.507 -2.202 16.391 1.00 29.39 294 ALA A C 1
ATOM 2213 O O . ALA A 1 294 ? -12.739 -2.835 15.357 1.00 30.73 294 ALA A O 1
ATOM 2215 N N . ASN A 1 295 ? -13.313 -2.194 17.456 1.00 28.47 295 ASN A N 1
ATOM 2216 C CA . ASN A 1 295 ? -14.625 -2.848 17.511 1.00 32.71 295 ASN A CA 1
ATOM 2217 C C . ASN A 1 295 ? -14.549 -4.348 17.210 1.00 32.22 295 ASN A C 1
ATOM 2218 O O . ASN A 1 295 ? -15.492 -4.924 16.660 1.00 33.46 295 ASN A O 1
ATOM 2223 N N . ARG A 1 296 ? -13.461 -5.004 17.630 1.00 30.03 296 ARG A N 1
ATOM 2224 C CA . ARG A 1 296 ? -13.262 -6.424 17.355 1.00 28.57 296 ARG A CA 1
ATOM 2225 C C . ARG A 1 296 ? -13.428 -7.327 18.568 1.00 31.43 296 ARG A C 1
ATOM 2226 O O . ARG A 1 296 ? -13.456 -8.552 18.398 1.00 34.39 296 ARG A O 1
ATOM 2234 N N . TYR A 1 297 ? -13.483 -6.776 19.780 1.00 30.19 297 TYR A N 1
ATOM 2235 C CA . TYR A 1 297 ? -13.498 -7.637 20.960 1.00 30.15 297 TYR A CA 1
ATOM 2236 C C . TYR A 1 297 ? -14.728 -8.531 21.003 1.00 28.25 297 TYR A C 1
ATOM 2237 O O . TYR A 1 297 ? -14.568 -9.746 21.204 1.00 27.36 297 TYR A O 1
ATOM 2246 N N . PRO A 1 298 ? -15.955 -8.033 20.813 1.00 30.58 298 PRO A N 1
ATOM 2247 C CA . PRO A 1 298 ? -17.110 -8.945 20.909 1.00 32.21 298 PRO A CA 1
ATOM 2248 C C . PRO A 1 298 ? -17.060 -10.092 19.914 1.00 31.36 298 PRO A C 1
ATOM 2249 O O . PRO A 1 298 ? -17.257 -11.250 20.305 1.00 30.77 298 PRO A O 1
ATOM 2253 N N . VAL A 1 299 ? -16.778 -9.811 18.638 1.00 31.78 299 VAL A N 1
ATOM 2254 C CA . VAL A 1 299 ? -16.766 -10.880 17.643 1.00 32.74 299 VAL A CA 1
ATOM 2255 C C . VAL A 1 299 ? -15.626 -11.859 17.903 1.00 30.95 299 VAL A C 1
ATOM 2256 O O . VAL A 1 299 ? -15.740 -13.052 17.590 1.00 29.72 299 VAL A O 1
ATOM 2260 N N . THR A 1 300 ? -14.520 -11.388 18.487 1.00 26.56 300 THR A N 1
ATOM 2261 C CA . THR A 1 300 ? -13.405 -12.281 18.786 1.00 25.84 300 THR A CA 1
ATOM 2262 C C . THR A 1 300 ? -13.731 -13.161 19.984 1.00 27.10 300 THR A C 1
ATOM 2263 O O . THR A 1 300 ? -13.481 -14.373 19.967 1.00 28.70 300 THR A O 1
ATOM 2267 N N . ILE A 1 301 ? -14.305 -12.564 21.031 1.00 29.39 301 ILE A N 1
ATOM 2268 C CA . ILE A 1 301 ? -14.781 -13.348 22.170 1.00 30.12 301 ILE A CA 1
ATOM 2269 C C . ILE A 1 301 ? -15.785 -14.399 21.703 1.00 31.12 301 ILE A C 1
ATOM 2270 O O . ILE A 1 301 ? -15.725 -15.564 22.115 1.00 33.04 301 ILE A O 1
ATOM 2275 N N . GLU A 1 302 ? -16.729 -13.993 20.843 1.00 32.89 302 GLU A N 1
ATOM 2276 C CA . GLU A 1 302 ? -17.670 -14.940 20.240 1.00 39.06 302 GLU A CA 1
ATOM 2277 C C . GLU A 1 302 ? -16.934 -16.107 19.593 1.00 36.22 302 GLU A C 1
ATOM 2278 O O . GLU A 1 302 ? -17.266 -17.275 19.817 1.00 36.18 302 GLU A O 1
ATOM 2284 N N . ALA A 1 303 ? -15.938 -15.794 18.759 1.00 32.62 303 ALA A N 1
ATOM 2285 C CA . ALA A 1 303 ? -15.252 -16.825 17.991 1.00 31.35 303 ALA A CA 1
ATOM 2286 C C . ALA A 1 303 ? -14.525 -17.803 18.903 1.00 30.98 303 ALA A C 1
ATOM 2287 O O . ALA A 1 303 ? -14.551 -19.018 18.670 1.00 30.75 303 ALA A O 1
ATOM 2289 N N . ILE A 1 304 ? -13.882 -17.296 19.956 1.00 29.47 304 ILE A N 1
ATOM 2290 C CA . ILE A 1 304 ? -13.173 -18.176 20.877 1.00 29.34 304 ILE A CA 1
ATOM 2291 C C . ILE A 1 304 ? -14.164 -19.004 21.693 1.00 30.50 304 ILE A C 1
ATOM 2292 O O . ILE A 1 304 ? -14.000 -20.221 21.854 1.00 31.15 304 ILE A O 1
ATOM 2297 N N . SER A 1 305 ? -15.222 -18.364 22.196 1.00 31.53 305 SER A N 1
ATOM 2298 C CA . SER A 1 305 ? -16.194 -19.078 23.023 1.00 33.51 305 SER A CA 1
ATOM 2299 C C . SER A 1 305 ? -16.836 -20.234 22.267 1.00 35.73 305 SER A C 1
ATOM 2300 O O . SER A 1 305 ? -17.113 -21.289 22.851 1.00 38.37 305 SER A O 1
ATOM 2303 N N . SER A 1 306 ? -17.092 -20.049 20.971 1.00 36.30 306 SER A N 1
ATOM 2304 C CA . SER A 1 306 ? -17.727 -21.084 20.164 1.00 38.81 306 SER A CA 1
ATOM 2305 C C . SER A 1 306 ? -16.830 -22.297 19.953 1.00 40.08 306 SER A C 1
ATOM 2306 O O . SER A 1 306 ? -17.323 -23.351 19.541 1.00 41.97 306 SER A O 1
ATOM 2309 N N . GLY A 1 307 ? -15.530 -22.175 20.224 1.00 39.13 307 GLY A N 1
ATOM 2310 C CA . GLY A 1 307 ? -14.580 -23.219 19.912 1.00 37.52 307 GLY A CA 1
ATOM 2311 C C . GLY A 1 307 ? -13.982 -23.131 18.525 1.00 36.16 307 GLY A C 1
ATOM 2312 O O . GLY A 1 307 ? -13.009 -23.843 18.237 1.00 35.47 307 GLY A O 1
ATOM 2313 N N . ARG A 1 308 ? -14.530 -22.279 17.655 1.00 34.20 308 ARG A N 1
ATOM 2314 C CA . ARG A 1 308 ? -13.997 -22.156 16.303 1.00 36.26 308 ARG A CA 1
ATOM 2315 C C . ARG A 1 308 ? -12.598 -21.555 16.305 1.00 34.15 308 ARG A C 1
ATOM 2316 O O . ARG A 1 308 ? -11.769 -21.910 15.459 1.00 36.67 308 ARG A O 1
ATOM 2324 N N . PHE A 1 309 ? -12.320 -20.662 17.246 1.00 30.84 309 PHE A N 1
ATOM 2325 C CA . PHE A 1 309 ? -11.041 -19.976 17.373 1.00 31.52 309 PHE A CA 1
ATOM 2326 C C . PHE A 1 309 ? -10.380 -20.512 18.641 1.00 32.95 309 PHE A C 1
ATOM 2327 O O . PHE A 1 309 ? -10.900 -20.312 19.743 1.00 33.45 309 PHE A O 1
ATOM 2335 N N . ASP A 1 310 ? -9.249 -21.210 18.486 1.00 34.14 310 ASP A N 1
ATOM 2336 C CA . ASP A 1 310 ? -8.578 -21.908 19.593 1.00 35.18 310 ASP A CA 1
ATOM 2337 C C . ASP A 1 310 ? -7.363 -21.093 20.031 1.00 35.78 310 ASP A C 1
ATOM 2338 O O . ASP A 1 310 ? -6.337 -21.074 19.346 1.00 35.97 310 ASP A O 1
ATOM 2343 N N . VAL A 1 311 ? -7.473 -20.433 21.188 1.00 33.84 311 VAL A N 1
ATOM 2344 C CA . VAL A 1 311 ? -6.338 -19.715 21.765 1.00 33.28 311 VAL A CA 1
ATOM 2345 C C . VAL A 1 311 ? -5.663 -20.490 22.897 1.00 35.92 311 VAL A C 1
ATOM 2346 O O . VAL A 1 311 ? -4.483 -20.233 23.187 1.00 36.88 311 VAL A O 1
ATOM 2350 N N . LYS A 1 312 ? -6.367 -21.431 23.535 1.00 36.46 312 LYS A N 1
ATOM 2351 C CA . LYS A 1 312 ? -5.781 -22.191 24.633 1.00 40.18 312 LYS A CA 1
ATOM 2352 C C . LYS A 1 312 ? -4.641 -23.074 24.145 1.00 39.84 312 LYS A C 1
ATOM 2353 O O . LYS A 1 312 ? -3.612 -23.199 24.819 1.00 40.90 312 LYS A O 1
ATOM 2359 N N . SER A 1 313 ? -4.803 -23.689 22.971 1.00 36.13 313 SER A N 1
ATOM 2360 C CA . SER A 1 313 ? -3.763 -24.550 22.426 1.00 37.32 313 SER A CA 1
ATOM 2361 C C . SER A 1 313 ? -2.493 -23.788 22.077 1.00 36.60 313 SER A C 1
ATOM 2362 O O . SER A 1 313 ? -1.449 -24.413 21.871 1.00 37.59 313 SER A O 1
ATOM 2365 N N . MET A 1 314 ? -2.547 -22.459 21.994 1.00 35.76 314 MET A N 1
ATOM 2366 C CA . MET A 1 314 ? -1.356 -21.712 21.617 1.00 35.12 314 MET A CA 1
ATOM 2367 C C . MET A 1 314 ? -0.423 -21.464 22.794 1.00 37.23 314 MET A C 1
ATOM 2368 O O . MET A 1 314 ? 0.776 -21.250 22.580 1.00 38.83 314 MET A O 1
ATOM 2373 N N . VAL A 1 315 ? -0.932 -21.525 24.023 1.00 36.85 315 VAL A N 1
ATOM 2374 C CA . VAL A 1 315 ? -0.118 -21.248 25.205 1.00 39.64 315 VAL A CA 1
ATOM 2375 C C . VAL A 1 315 ? 0.876 -22.389 25.388 1.00 44.51 315 VAL A C 1
ATOM 2376 O O . VAL A 1 315 ? 0.492 -23.523 25.687 1.00 46.28 315 VAL A O 1
ATOM 2380 N N . THR A 1 316 ? 2.161 -22.087 25.216 1.00 46.30 316 THR A N 1
ATOM 2381 C CA . THR A 1 316 ? 3.210 -23.080 25.391 1.00 48.41 316 THR A CA 1
ATOM 2382 C C . THR A 1 316 ? 3.941 -22.953 26.721 1.00 48.48 316 THR A C 1
ATOM 2383 O O . THR A 1 316 ? 4.625 -23.899 27.126 1.00 47.30 316 THR A O 1
ATOM 2387 N N . HIS A 1 317 ? 3.810 -21.819 27.409 1.00 49.50 317 HIS A N 1
ATOM 2388 C CA . HIS A 1 317 ? 4.513 -21.594 28.667 1.00 52.90 317 HIS A CA 1
ATOM 2389 C C . HIS A 1 317 ? 3.671 -20.705 29.570 1.00 48.32 317 HIS A C 1
ATOM 2390 O O . HIS A 1 317 ? 3.143 -19.683 29.123 1.00 45.03 317 HIS A O 1
ATOM 2397 N N . ILE A 1 318 ? 3.555 -21.095 30.836 1.00 47.48 318 ILE A N 1
ATOM 2398 C CA . ILE A 1 318 ? 2.884 -20.300 31.857 1.00 47.43 318 ILE A CA 1
ATOM 2399 C C . ILE A 1 318 ? 3.884 -20.047 32.974 1.00 49.14 318 ILE A C 1
ATOM 2400 O O . ILE A 1 318 ? 4.437 -20.995 33.544 1.00 50.41 318 ILE A O 1
ATOM 2405 N N . TYR A 1 319 ? 4.116 -18.776 33.287 1.00 47.11 319 TYR A N 1
ATOM 2406 C CA . TYR A 1 319 ? 5.046 -18.335 34.315 1.00 48.41 319 TYR A CA 1
ATOM 2407 C C . TYR A 1 319 ? 4.283 -17.807 35.522 1.00 47.42 319 TYR A C 1
ATOM 2408 O O . TYR A 1 319 ? 3.226 -17.184 35.378 1.00 45.18 319 TYR A O 1
ATOM 2417 N N . ASP A 1 320 ? 4.772 -18.085 36.725 1.00 49.26 320 ASP A N 1
ATOM 2418 C CA . ASP A 1 320 ? 4.241 -17.424 37.906 1.00 50.85 320 ASP A CA 1
ATOM 2419 C C . ASP A 1 320 ? 4.670 -15.960 37.919 1.00 50.73 320 ASP A C 1
ATOM 2420 O O . ASP A 1 320 ? 5.721 -15.590 37.388 1.00 51.43 320 ASP A O 1
ATOM 2425 N N . TYR A 1 321 ? 3.835 -15.125 38.539 1.00 50.37 321 TYR A N 1
ATOM 2426 C CA . TYR A 1 321 ? 4.083 -13.685 38.559 1.00 50.73 321 TYR A CA 1
ATOM 2427 C C . TYR A 1 321 ? 5.390 -13.345 39.276 1.00 52.62 321 TYR A C 1
ATOM 2428 O O . TYR A 1 321 ? 6.156 -12.493 38.809 1.00 52.85 321 TYR A O 1
ATOM 2437 N N . ARG A 1 322 ? 5.673 -14.007 40.401 1.00 57.55 322 ARG A N 1
ATOM 2438 C CA . ARG A 1 322 ? 6.923 -13.661 41.073 1.00 63.10 322 ARG A CA 1
ATOM 2439 C C . ARG A 1 322 ? 8.143 -14.097 40.269 1.00 62.76 322 ARG A C 1
ATOM 2440 O O . ARG A 1 322 ? 9.226 -13.527 40.444 1.00 62.63 322 ARG A O 1
ATOM 2448 N N . ASP A 1 323 ? 7.986 -14.982 39.281 1.00 61.26 323 ASP A N 1
ATOM 2449 C CA . ASP A 1 323 ? 9.063 -15.355 38.372 1.00 60.92 323 ASP A CA 1
ATOM 2450 C C . ASP A 1 323 ? 9.091 -14.499 37.111 1.00 54.62 323 ASP A C 1
ATOM 2451 O O . ASP A 1 323 ? 9.506 -14.985 36.051 1.00 54.30 323 ASP A O 1
ATOM 2456 N N . VAL A 1 324 ? 8.675 -13.232 37.202 1.00 51.86 324 VAL A N 1
ATOM 2457 C CA . VAL A 1 324 ? 8.499 -12.462 35.970 1.00 49.20 324 VAL A CA 1
ATOM 2458 C C . VAL A 1 324 ? 9.834 -12.226 35.274 1.00 49.68 324 VAL A C 1
ATOM 2459 O O . VAL A 1 324 ? 9.907 -12.194 34.040 1.00 48.61 324 VAL A O 1
ATOM 2463 N N . GLN A 1 325 ? 10.944 -12.176 36.014 1.00 51.34 325 GLN A N 1
ATOM 2464 C CA . GLN A 1 325 ? 12.246 -11.947 35.393 1.00 53.09 325 GLN A CA 1
ATOM 2465 C C . GLN A 1 325 ? 12.598 -13.064 34.420 1.00 53.01 325 GLN A C 1
ATOM 2466 O O . GLN A 1 325 ? 12.958 -12.806 33.265 1.00 50.93 325 GLN A O 1
ATOM 2472 N N . GLN A 1 326 ? 12.516 -14.315 34.881 1.00 55.59 326 GLN A N 1
ATOM 2473 C CA . GLN A 1 326 ? 12.764 -15.452 34.002 1.00 58.20 326 GLN A CA 1
ATOM 2474 C C . GLN A 1 326 ? 11.804 -15.450 32.821 1.00 54.39 326 GLN A C 1
ATOM 2475 O O . GLN A 1 326 ? 12.206 -15.732 31.685 1.00 55.17 326 GLN A O 1
ATOM 2481 N N . ALA A 1 327 ? 10.533 -15.117 33.070 1.00 51.72 327 ALA A N 1
ATOM 2482 C CA . ALA A 1 327 ? 9.545 -15.040 31.998 1.00 48.83 327 ALA A CA 1
ATOM 2483 C C . ALA A 1 327 ? 10.028 -14.161 30.853 1.00 48.77 327 ALA A C 1
ATOM 2484 O O . ALA A 1 327 ? 9.858 -14.508 29.678 1.00 47.31 327 ALA A O 1
ATOM 2486 N N . PHE A 1 328 ? 10.646 -13.023 31.172 1.00 49.60 328 PHE A N 1
ATOM 2487 C CA . PHE A 1 328 ? 11.097 -12.126 30.116 1.00 51.13 328 PHE A CA 1
ATOM 2488 C C . PHE A 1 328 ? 12.447 -12.540 29.552 1.00 53.33 328 PHE A C 1
ATOM 2489 O O . PHE A 1 328 ? 12.688 -12.364 28.352 1.00 54.09 328 PHE A O 1
ATOM 2497 N N . GLU A 1 329 ? 13.331 -13.092 30.384 1.00 55.69 329 GLU A N 1
ATOM 2498 C CA . GLU A 1 329 ? 14.586 -13.627 29.869 1.00 59.01 329 GLU A CA 1
ATOM 2499 C C . GLU A 1 329 ? 14.330 -14.752 28.874 1.00 60.29 329 GLU A C 1
ATOM 2500 O O . GLU A 1 329 ? 14.860 -14.742 27.757 1.00 61.27 329 GLU A O 1
ATOM 2506 N N . GLU A 1 330 ? 13.501 -15.727 29.258 1.00 59.18 330 GLU A N 1
ATOM 2507 C CA . GLU A 1 330 ? 13.213 -16.845 28.364 1.00 61.27 330 GLU A CA 1
ATOM 2508 C C . GLU A 1 330 ? 12.481 -16.388 27.112 1.00 56.91 330 GLU A C 1
ATOM 2509 O O . GLU A 1 330 ? 12.689 -16.952 26.033 1.00 58.25 330 GLU A O 1
ATOM 2515 N N . SER A 1 331 ? 11.625 -15.371 27.231 1.00 53.52 331 SER A N 1
ATOM 2516 C CA . SER A 1 331 ? 10.959 -14.820 26.057 1.00 51.32 331 SER A CA 1
ATOM 2517 C C . SER A 1 331 ? 11.947 -14.187 25.088 1.00 54.41 331 SER A C 1
ATOM 2518 O O . SER A 1 331 ? 11.613 -13.995 23.913 1.00 52.90 331 SER A O 1
ATOM 2521 N N . VAL A 1 332 ? 13.150 -13.864 25.553 1.00 58.37 332 VAL A N 1
ATOM 2522 C CA . VAL A 1 332 ? 14.218 -13.417 24.664 1.00 63.90 332 VAL A CA 1
ATOM 2523 C C . VAL A 1 332 ? 15.123 -14.574 24.264 1.00 69.85 332 VAL A C 1
ATOM 2524 O O . VAL A 1 332 ? 15.427 -14.762 23.083 1.00 71.75 332 VAL A O 1
ATOM 2528 N N . ASN A 1 333 ? 15.547 -15.385 25.236 1.00 74.46 333 ASN A N 1
ATOM 2529 C CA . ASN A 1 333 ? 16.534 -16.427 24.969 1.00 84.32 333 ASN A CA 1
ATOM 2530 C C . ASN A 1 333 ? 15.929 -17.577 24.175 1.00 87.01 333 ASN A C 1
ATOM 2531 O O . ASN A 1 333 ? 16.489 -18.008 23.161 1.00 92.25 333 ASN A O 1
ATOM 2536 N N . ASN A 1 334 ? 14.790 -18.098 24.629 1.00 84.53 334 ASN A N 1
ATOM 2537 C CA . ASN A 1 334 ? 14.170 -19.237 23.965 1.00 87.47 334 ASN A CA 1
ATOM 2538 C C . ASN A 1 334 ? 12.962 -18.796 23.151 1.00 86.61 334 ASN A C 1
ATOM 2539 O O . ASN A 1 334 ? 11.888 -19.398 23.243 1.00 83.36 334 ASN A O 1
ATOM 2544 N N . LYS A 1 335 ? 13.131 -17.739 22.354 1.00 92.06 335 LYS A N 1
ATOM 2545 C CA . LYS A 1 335 ? 12.111 -17.359 21.385 1.00 90.28 335 LYS A CA 1
ATOM 2546 C C . LYS A 1 335 ? 11.815 -18.485 20.402 1.00 90.91 335 LYS A C 1
ATOM 2547 O O . LYS A 1 335 ? 10.729 -18.515 19.812 1.00 90.34 335 LYS A O 1
ATOM 2553 N N . ARG A 1 336 ? 12.755 -19.419 20.231 1.00 93.16 336 ARG A N 1
ATOM 2554 C CA . ARG A 1 336 ? 12.613 -20.507 19.269 1.00 94.01 336 ARG A CA 1
ATOM 2555 C C . ARG A 1 336 ? 11.483 -21.462 19.633 1.00 88.47 336 ARG A C 1
ATOM 2556 O O . ARG A 1 336 ? 10.902 -22.095 18.744 1.00 89.37 336 ARG A O 1
ATOM 2564 N N . ASP A 1 337 ? 11.178 -21.602 20.922 1.00 83.36 337 ASP A N 1
ATOM 2565 C CA . ASP A 1 337 ? 10.277 -22.649 21.389 1.00 80.15 337 ASP A CA 1
ATOM 2566 C C . ASP A 1 337 ? 8.979 -22.110 21.976 1.00 71.77 337 ASP A C 1
ATOM 2567 O O . ASP A 1 337 ? 8.171 -22.895 22.481 1.00 70.21 337 ASP A O 1
ATOM 2572 N N . ILE A 1 338 ? 8.749 -20.803 21.918 1.00 67.27 338 ILE A N 1
ATOM 2573 C CA . ILE A 1 338 ? 7.571 -20.191 22.520 1.00 61.45 338 ILE A CA 1
ATOM 2574 C C . ILE A 1 338 ? 6.621 -19.759 21.412 1.00 57.59 338 ILE A C 1
ATOM 2575 O O . ILE A 1 338 ? 6.979 -18.939 20.558 1.00 58.19 338 ILE A O 1
ATOM 2580 N N . ILE A 1 339 ? 5.414 -20.320 21.422 1.00 53.91 339 ILE A N 1
ATOM 2581 C CA . ILE A 1 339 ? 4.335 -19.774 20.610 1.00 50.23 339 ILE A CA 1
ATOM 2582 C C . ILE A 1 339 ? 3.671 -18.613 21.335 1.00 46.32 339 ILE A C 1
ATOM 2583 O O . ILE A 1 339 ? 3.577 -17.498 20.807 1.00 45.40 339 ILE A O 1
ATOM 2588 N N . LYS A 1 340 ? 3.230 -18.850 22.567 1.00 43.98 340 LYS A N 1
ATOM 2589 C CA . LYS A 1 340 ? 2.659 -17.798 23.399 1.00 42.24 340 LYS A CA 1
ATOM 2590 C C . LYS A 1 340 ? 2.939 -18.127 24.856 1.00 42.92 340 LYS A C 1
ATOM 2591 O O . LYS A 1 340 ? 2.583 -19.210 25.330 1.00 44.76 340 LYS A O 1
ATOM 2597 N N . GLY A 1 341 ? 3.580 -17.203 25.556 1.00 42.60 341 GLY A N 1
ATOM 2598 C CA . GLY A 1 341 ? 3.765 -17.311 26.987 1.00 42.59 341 GLY A CA 1
ATOM 2599 C C . GLY A 1 341 ? 2.809 -16.378 27.705 1.00 40.59 341 GLY A C 1
ATOM 2600 O O . GLY A 1 341 ? 2.455 -15.317 27.196 1.00 36.42 341 GLY A O 1
ATOM 2601 N N . VAL A 1 342 ? 2.371 -16.799 28.891 1.00 42.07 342 VAL A N 1
ATOM 2602 C CA . VAL A 1 342 ? 1.535 -15.971 29.747 1.00 41.32 342 VAL A CA 1
ATOM 2603 C C . VAL A 1 342 ? 2.107 -16.008 31.155 1.00 40.67 342 VAL A C 1
ATOM 2604 O O . VAL A 1 342 ? 2.870 -16.905 31.520 1.00 39.63 342 VAL A O 1
ATOM 2608 N N . ILE A 1 343 ? 1.732 -15.007 31.943 1.00 40.59 343 ILE A N 1
ATOM 2609 C CA . ILE A 1 343 ? 2.154 -14.893 33.331 1.00 41.59 343 ILE A CA 1
ATOM 2610 C C . ILE A 1 343 ? 0.913 -15.006 34.202 1.00 43.65 343 ILE A C 1
ATOM 2611 O O . ILE A 1 343 ? -0.055 -14.256 34.018 1.00 42.88 343 ILE A O 1
ATOM 2616 N N . LYS A 1 344 ? 0.932 -15.958 35.131 1.00 45.73 344 LYS A N 1
ATOM 2617 C CA . LYS A 1 344 ? -0.173 -16.200 36.046 1.00 47.98 344 LYS A CA 1
ATOM 2618 C C . LYS A 1 344 ? 0.013 -15.338 37.288 1.00 54.29 344 LYS A C 1
ATOM 2619 O O . LYS A 1 344 ? 1.046 -15.423 37.961 1.00 54.61 344 LYS A O 1
ATOM 2625 N N . ILE A 1 345 ? -0.973 -14.497 37.591 1.00 59.71 345 ILE A N 1
ATOM 2626 C CA . ILE A 1 345 ? -0.903 -13.652 38.776 1.00 66.52 345 ILE A CA 1
ATOM 2627 C C . ILE A 1 345 ? -1.888 -14.154 39.822 1.00 79.10 345 ILE A C 1
ATOM 2628 O O . ILE A 1 345 ? -3.058 -13.756 39.840 1.00 81.64 345 ILE A O 1
ATOM 2633 N N . SER A 1 346 ? -1.423 -15.051 40.679 1.00 89.87 346 SER A N 1
ATOM 2634 C CA . SER A 1 346 ? -2.111 -15.404 41.907 1.00 100.32 346 SER A CA 1
ATOM 2635 C C . SER A 1 346 ? -1.408 -14.723 43.074 1.00 106.53 346 SER A C 1
ATOM 2636 O O . SER A 1 346 ? -0.308 -14.184 42.937 1.00 107.08 346 SER A O 1
ATOM 2639 N N . ASP A 1 347 ? -2.054 -14.738 44.232 1.00 112.76 347 ASP A N 1
ATOM 2640 C CA . ASP A 1 347 ? -1.379 -14.228 45.414 1.00 117.67 347 ASP A CA 1
ATOM 2641 C C . ASP A 1 347 ? -0.448 -15.303 45.956 1.00 120.48 347 ASP A C 1
ATOM 2642 O O . ASP A 1 347 ? 0.717 -15.038 46.254 1.00 120.93 347 ASP A O 1
ATOM 2648 N N . MET B 1 1 ? -27.529 -40.601 -32.584 1.00 125.01 1 MET B N 1
ATOM 2649 C CA . MET B 1 1 ? -28.485 -40.583 -31.483 1.00 120.92 1 MET B CA 1
ATOM 2650 C C . MET B 1 1 ? -29.594 -39.554 -31.720 1.00 114.52 1 MET B C 1
ATOM 2651 O O . MET B 1 1 ? -29.661 -38.938 -32.784 1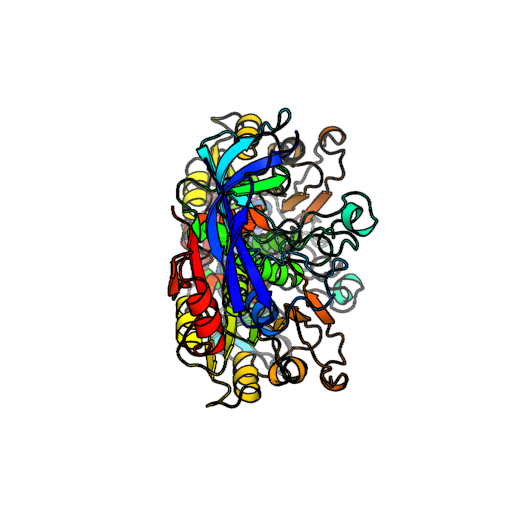.00 117.01 1 MET B O 1
ATOM 2656 N N . LYS B 1 2 ? -30.456 -39.367 -30.722 1.00 102.09 2 LYS B N 1
ATOM 2657 C CA . LYS B 1 2 ? -31.687 -38.606 -30.873 1.00 89.28 2 LYS B CA 1
ATOM 2658 C C . LYS B 1 2 ? -31.787 -37.545 -29.784 1.00 75.98 2 LYS B C 1
ATOM 2659 O O . LYS B 1 2 ? -31.164 -37.653 -28.724 1.00 72.91 2 LYS B O 1
ATOM 2665 N N . ASN B 1 3 ? -32.593 -36.518 -30.055 1.00 68.01 3 ASN B N 1
ATOM 2666 C CA . ASN B 1 3 ? -32.806 -35.414 -29.127 1.00 56.71 3 ASN B CA 1
ATOM 2667 C C . ASN B 1 3 ? -34.296 -35.108 -29.027 1.00 52.37 3 ASN B C 1
ATOM 2668 O O . ASN B 1 3 ? -35.090 -35.489 -29.890 1.00 53.79 3 ASN B O 1
ATOM 2673 N N . SER B 1 4 ? -34.663 -34.416 -27.952 1.00 47.01 4 SER B N 1
ATOM 2674 C CA . SER B 1 4 ? -36.034 -33.984 -27.714 1.00 46.62 4 SER B CA 1
ATOM 2675 C C . SER B 1 4 ? -35.997 -32.876 -26.673 1.00 44.58 4 SER B C 1
ATOM 2676 O O . SER B 1 4 ? -34.975 -32.652 -26.020 1.00 43.42 4 SER B O 1
ATOM 2679 N N . LYS B 1 5 ? -37.124 -32.182 -26.518 1.00 44.11 5 LYS B N 1
ATOM 2680 C CA . LYS B 1 5 ? -37.209 -31.130 -25.513 1.00 42.41 5 LYS B CA 1
ATOM 2681 C C . LYS B 1 5 ? -38.618 -31.065 -24.940 1.00 44.30 5 LYS B C 1
ATOM 2682 O O . LYS B 1 5 ? -39.597 -31.415 -25.605 1.00 47.06 5 LYS B O 1
ATOM 2688 N N . ALA B 1 6 ? -38.702 -30.613 -23.690 1.00 41.20 6 ALA B N 1
ATOM 2689 C CA . ALA B 1 6 ? -39.9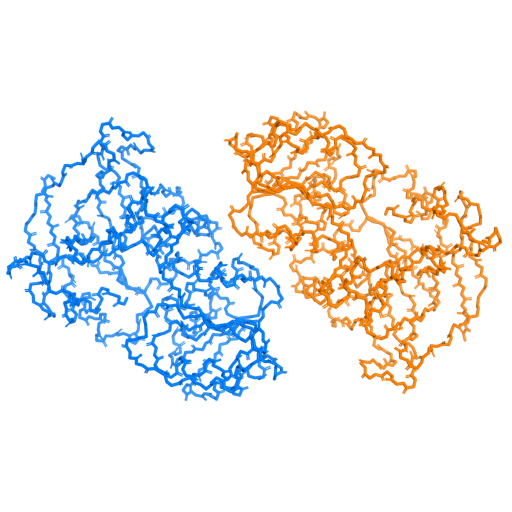67 -30.464 -22.987 1.00 42.64 6 ALA B CA 1
ATOM 2690 C C . ALA B 1 6 ? -40.473 -29.038 -23.168 1.00 45.30 6 ALA B C 1
ATOM 2691 O O . ALA B 1 6 ? -39.836 -28.083 -22.710 1.00 43.70 6 ALA B O 1
ATOM 2693 N N . ILE B 1 7 ? -41.611 -28.894 -23.835 1.00 47.88 7 ILE B N 1
ATOM 2694 C CA . ILE B 1 7 ? -42.157 -27.582 -24.141 1.00 48.86 7 ILE B CA 1
ATOM 2695 C C . ILE B 1 7 ? -43.476 -27.404 -23.407 1.00 50.62 7 ILE B C 1
ATOM 2696 O O . ILE B 1 7 ? -44.167 -28.373 -23.073 1.00 49.83 7 ILE B O 1
ATOM 2701 N N . LEU B 1 8 ? -43.815 -26.145 -23.147 1.00 52.29 8 LEU B N 1
ATOM 2702 C CA . LEU B 1 8 ? -45.108 -25.786 -22.581 1.00 56.88 8 LEU B CA 1
ATOM 2703 C C . LEU B 1 8 ? -46.088 -25.584 -23.730 1.00 65.24 8 LEU B C 1
ATOM 2704 O O . LEU B 1 8 ? -45.993 -24.599 -24.470 1.00 67.40 8 LEU B O 1
ATOM 2709 N N . GLN B 1 9 ? -47.018 -26.523 -23.890 1.00 71.37 9 GLN B N 1
ATOM 2710 C CA . GLN B 1 9 ? -48.082 -26.352 -24.878 1.00 80.54 9 GLN B CA 1
ATOM 2711 C C . GLN B 1 9 ? -49.092 -25.323 -24.378 1.00 83.93 9 GLN B C 1
ATOM 2712 O O . GLN B 1 9 ? -49.128 -24.182 -24.848 1.00 88.35 9 GLN B O 1
ATOM 2718 N N . VAL B 1 10 ? -49.922 -25.727 -23.424 1.00 78.96 10 VAL B N 1
ATOM 2719 C CA . VAL B 1 10 ? -50.779 -24.828 -22.661 1.00 78.90 10 VAL B CA 1
ATOM 2720 C C . VAL B 1 10 ? -50.140 -24.776 -21.278 1.00 75.72 10 VAL B C 1
ATOM 2721 O O . VAL B 1 10 ? -49.321 -25.654 -20.966 1.00 72.43 10 VAL B O 1
ATOM 2725 N N . PRO B 1 11 ? -50.422 -23.759 -20.441 1.00 77.61 11 PRO B N 1
ATOM 2726 C CA . PRO B 1 11 ? -49.937 -23.788 -19.054 1.00 76.17 11 PRO B CA 1
ATOM 2727 C C . PRO B 1 11 ? -50.004 -25.157 -18.388 1.00 75.64 11 PRO B C 1
ATOM 2728 O O . PRO B 1 11 ? -48.964 -25.744 -18.084 1.00 73.46 11 PRO B O 1
ATOM 2732 N N . GLY B 1 12 ? -51.198 -25.702 -18.193 1.00 79.18 12 GLY B N 1
ATOM 2733 C CA . GLY B 1 12 ? -51.325 -26.947 -17.457 1.00 78.31 12 GLY B CA 1
ATOM 2734 C C . GLY B 1 12 ? -50.583 -28.159 -17.994 1.00 74.41 12 GLY B C 1
ATOM 2735 O O . GLY B 1 12 ? -50.550 -29.197 -17.325 1.00 75.01 12 GLY B O 1
ATOM 2736 N N . THR B 1 13 ? -49.962 -28.058 -19.170 1.00 69.86 13 THR B N 1
ATOM 2737 C CA . THR B 1 13 ? -49.521 -29.249 -19.892 1.00 65.90 13 THR B CA 1
ATOM 2738 C C . THR B 1 13 ? -48.120 -29.073 -20.457 1.00 61.98 13 THR B C 1
ATOM 2739 O O . THR B 1 13 ? -47.871 -28.153 -21.244 1.00 62.78 13 THR B O 1
ATOM 2743 N N . MET B 1 14 ? -47.221 -29.975 -20.071 1.00 57.28 14 MET B N 1
ATOM 2744 C CA . MET B 1 14 ? -45.941 -30.151 -20.735 1.00 53.54 14 MET B CA 1
ATOM 2745 C C . MET B 1 14 ? -46.074 -31.197 -21.834 1.00 54.87 14 MET B C 1
ATOM 2746 O O . MET B 1 14 ? -46.912 -32.100 -21.759 1.00 58.52 14 MET B O 1
ATOM 2751 N N . LYS B 1 15 ? -45.239 -31.067 -22.862 1.00 52.58 15 LYS B N 1
ATOM 2752 C CA . LYS B 1 15 ? -45.184 -32.043 -23.942 1.00 52.97 15 LYS B CA 1
ATOM 2753 C C . LYS B 1 15 ? -43.734 -32.248 -24.347 1.00 50.44 15 LYS B C 1
ATOM 2754 O O . LYS B 1 15 ? -42.991 -31.277 -24.516 1.00 48.37 15 LYS B O 1
ATOM 2760 N N . ILE B 1 16 ? -43.333 -33.505 -24.495 1.00 50.33 16 ILE B N 1
ATOM 2761 C CA . ILE B 1 16 ? -42.001 -33.836 -24.986 1.00 49.48 16 ILE B CA 1
ATOM 2762 C C . ILE B 1 16 ? -42.083 -33.960 -26.501 1.00 51.16 16 ILE B C 1
ATOM 2763 O O . ILE B 1 16 ? -42.802 -34.817 -27.024 1.00 53.13 16 ILE B O 1
ATOM 2768 N N . ILE B 1 17 ? -41.361 -33.095 -27.207 1.00 52.12 17 ILE B N 1
ATOM 2769 C CA . ILE B 1 17 ? -41.423 -33.047 -28.661 1.00 56.52 17 ILE B CA 1
ATOM 2770 C C . ILE B 1 17 ? -40.059 -33.407 -29.228 1.00 56.04 17 ILE B C 1
ATOM 2771 O O . ILE B 1 17 ? -39.018 -33.154 -28.613 1.00 51.83 17 ILE B O 1
ATOM 2776 N N . SER B 1 18 ? -40.076 -34.003 -30.415 1.00 60.47 18 SER B N 1
ATOM 2777 C CA . SER B 1 18 ? -38.842 -34.364 -31.093 1.00 62.46 18 SER B CA 1
ATOM 2778 C C . SER B 1 18 ? -38.080 -33.112 -31.510 1.00 63.25 18 SER B C 1
ATOM 2779 O O . SER B 1 18 ? -38.668 -32.083 -31.855 1.00 65.82 18 SER B O 1
ATOM 2782 N N . ALA B 1 19 ? -36.755 -33.207 -31.474 1.00 61.67 19 ALA B N 1
ATOM 2783 C CA . ALA B 1 19 ? -35.904 -32.085 -31.831 1.00 61.73 19 ALA B CA 1
ATOM 2784 C C . ALA B 1 19 ? -34.613 -32.614 -32.431 1.00 64.24 19 ALA B C 1
ATOM 2785 O O . ALA B 1 19 ? -34.214 -33.757 -32.193 1.00 63.92 19 ALA B O 1
ATOM 2787 N N . GLU B 1 20 ? -33.963 -31.764 -33.219 1.00 66.74 20 GLU B N 1
ATOM 2788 C CA . GLU B 1 20 ? -32.661 -32.100 -33.767 1.00 67.70 20 GLU B CA 1
ATOM 2789 C C . GLU B 1 20 ? -31.582 -31.871 -32.714 1.00 60.50 20 GLU B C 1
ATOM 2790 O O . GLU B 1 20 ? -31.767 -31.126 -31.749 1.00 57.74 20 GLU B O 1
ATOM 2796 N N . ILE B 1 21 ? -30.451 -32.546 -32.893 1.00 58.27 21 ILE B N 1
ATOM 2797 C CA . ILE B 1 21 ? -29.310 -32.335 -32.007 1.00 55.24 21 ILE B CA 1
ATOM 2798 C C . ILE B 1 21 ? -28.637 -31.033 -32.417 1.00 54.16 21 ILE B C 1
ATOM 2799 O O . ILE B 1 21 ? -28.231 -30.887 -33.578 1.00 54.81 21 ILE B O 1
ATOM 2804 N N . PRO B 1 22 ? -28.495 -30.069 -31.511 1.00 51.34 22 PRO B N 1
ATOM 2805 C CA . PRO B 1 22 ? -27.878 -28.793 -31.886 1.00 51.94 22 PRO B CA 1
ATOM 2806 C C . PRO B 1 22 ? -26.415 -28.976 -32.261 1.00 51.65 22 PRO B C 1
ATOM 2807 O O . PRO B 1 22 ? -25.749 -29.931 -31.852 1.00 50.70 22 PRO B O 1
ATOM 2811 N N . VAL B 1 23 ? -25.923 -28.045 -33.066 1.00 52.87 23 VAL B N 1
ATOM 2812 C CA . VAL B 1 23 ? -24.518 -27.979 -33.455 1.00 53.76 23 VAL B CA 1
ATOM 2813 C C . VAL B 1 23 ? -23.902 -26.775 -32.752 1.00 52.68 23 VAL B C 1
ATOM 2814 O O . VAL B 1 23 ? -24.399 -25.653 -32.913 1.00 54.22 23 VAL B O 1
ATOM 2818 N N . PRO B 1 24 ? -22.844 -26.953 -31.965 1.00 51.38 24 PRO B N 1
ATOM 2819 C CA . PRO B 1 24 ? -22.296 -25.820 -31.212 1.00 51.12 24 PRO B CA 1
ATOM 2820 C C . PRO B 1 24 ? -21.544 -24.855 -32.114 1.00 56.26 24 PRO B C 1
ATOM 2821 O O . PRO B 1 24 ? -20.904 -25.251 -33.091 1.00 61.36 24 PRO B O 1
ATOM 2825 N N . LYS B 1 25 ? -21.635 -23.571 -31.778 1.00 54.05 25 LYS B N 1
ATOM 2826 C CA . LYS B 1 25 ? -20.820 -22.585 -32.463 1.00 56.03 25 LYS B CA 1
ATOM 2827 C C . LYS B 1 25 ? -19.372 -22.717 -32.001 1.00 54.52 25 LYS B C 1
ATOM 2828 O O . LYS B 1 25 ? -19.042 -23.513 -31.117 1.00 51.71 25 LYS B O 1
ATOM 2834 N N . GLU B 1 26 ? -18.494 -21.913 -32.606 1.00 58.11 26 GLU B N 1
ATOM 2835 C CA . GLU B 1 26 ? -17.059 -22.151 -32.477 1.00 59.19 26 GLU B CA 1
ATOM 2836 C C . GLU B 1 26 ? -16.585 -22.073 -31.028 1.00 59.98 26 GLU B C 1
ATOM 2837 O O . GLU B 1 26 ? -15.629 -22.762 -30.653 1.00 55.90 26 GLU B O 1
ATOM 2843 N N . ASP B 1 27 ? -17.245 -21.273 -30.193 1.00 57.36 27 ASP B N 1
ATOM 2844 C CA . ASP B 1 27 ? -16.861 -21.134 -28.794 1.00 56.12 27 ASP B CA 1
ATOM 2845 C C . ASP B 1 27 ? -17.849 -21.794 -27.839 1.00 49.28 27 ASP B C 1
ATOM 2846 O O . ASP B 1 27 ? -17.798 -21.530 -26.634 1.00 46.27 27 ASP B O 1
ATOM 2851 N N . GLU B 1 28 ? -18.737 -22.649 -28.338 1.00 47.07 28 GLU B N 1
ATOM 2852 C CA . GLU B 1 28 ? -19.738 -23.336 -27.532 1.00 44.62 28 GLU B CA 1
ATOM 2853 C C . GLU B 1 28 ? -19.327 -24.776 -27.247 1.00 45.63 28 GLU B C 1
ATOM 2854 O O . GLU B 1 28 ? -18.589 -25.398 -28.013 1.00 48.53 28 GLU B O 1
ATOM 2860 N N . VAL B 1 29 ? -19.795 -25.307 -26.119 1.00 42.06 29 VAL B N 1
ATOM 2861 C CA . VAL B 1 29 ? -19.774 -26.729 -25.816 1.00 42.38 29 VAL B CA 1
ATOM 2862 C C . VAL B 1 29 ? -21.128 -27.305 -26.199 1.00 43.19 29 VAL B C 1
ATOM 2863 O O . VAL B 1 29 ? -22.142 -26.597 -26.230 1.00 41.87 29 VAL B O 1
ATOM 2867 N N . LEU B 1 30 ? -21.157 -28.581 -26.567 1.00 42.10 30 LEU B N 1
ATOM 2868 C CA . LEU B 1 30 ? -22.394 -29.332 -26.714 1.00 42.40 30 LEU B CA 1
ATOM 2869 C C . LEU B 1 30 ? -22.500 -30.303 -25.548 1.00 41.46 30 LEU B C 1
ATOM 2870 O O . LEU B 1 30 ? -21.574 -31.081 -25.301 1.00 40.74 30 LEU B O 1
ATOM 2875 N N . ILE B 1 31 ? -23.626 -30.249 -24.838 1.00 39.51 31 ILE B N 1
ATOM 2876 C CA . ILE B 1 31 ? -23.825 -30.964 -23.586 1.00 38.77 31 ILE B CA 1
ATOM 2877 C C . ILE B 1 31 ? -24.949 -31.971 -23.754 1.00 38.04 31 ILE B C 1
ATOM 2878 O O . ILE B 1 31 ? -26.014 -31.638 -24.283 1.00 39.37 31 ILE B O 1
ATOM 2883 N N . LYS B 1 32 ? -24.727 -33.191 -23.279 1.00 36.09 32 LYS B N 1
ATOM 2884 C CA . LYS B 1 32 ? -25.836 -34.097 -23.016 1.00 38.71 32 LYS B CA 1
ATOM 2885 C C . LYS B 1 32 ? -26.320 -33.812 -21.598 1.00 37.51 32 LYS B C 1
ATOM 2886 O O . LYS B 1 32 ? -25.629 -34.116 -20.620 1.00 36.50 32 LYS B O 1
ATOM 2892 N N . VAL B 1 33 ? -27.498 -33.199 -21.493 1.00 36.04 33 VAL B N 1
ATOM 2893 C CA . VAL B 1 33 ? -28.013 -32.772 -20.200 1.00 31.43 33 VAL B CA 1
ATOM 2894 C C . VAL B 1 33 ? -28.363 -33.990 -19.359 1.00 32.01 33 VAL B C 1
ATOM 2895 O O . VAL B 1 33 ? -28.991 -34.948 -19.838 1.00 30.04 33 VAL B O 1
ATOM 2899 N N . GLU B 1 34 ? -27.951 -33.962 -18.094 1.00 30.76 34 GLU B N 1
ATOM 2900 C CA . GLU B 1 34 ? -28.171 -35.079 -17.187 1.00 30.14 34 GLU B CA 1
ATOM 2901 C C . GLU B 1 34 ? -29.147 -34.773 -16.062 1.00 28.85 34 GLU B C 1
ATOM 2902 O O . GLU B 1 34 ? -29.833 -35.687 -15.600 1.00 28.92 34 GLU B O 1
ATOM 2908 N N . TYR B 1 35 ? -29.227 -33.519 -15.617 1.00 30.33 35 TYR B N 1
ATOM 2909 C CA . TYR B 1 35 ? -30.188 -33.107 -14.602 1.00 30.52 35 TYR B CA 1
ATOM 2910 C C . TYR B 1 35 ? -30.681 -31.703 -14.895 1.00 31.36 35 TYR B C 1
ATOM 2911 O O . TYR B 1 35 ? -29.957 -30.873 -15.450 1.00 32.09 35 TYR B O 1
ATOM 2920 N N . VAL B 1 36 ? -31.924 -31.442 -14.497 1.00 30.75 36 VAL B N 1
ATOM 2921 C CA . VAL B 1 36 ? -32.513 -30.113 -14.561 1.00 30.74 36 VAL B CA 1
ATOM 2922 C C . VAL B 1 36 ? -33.215 -29.855 -13.237 1.00 32.19 36 VAL B C 1
ATOM 2923 O O . VAL B 1 36 ? -34.104 -30.620 -12.842 1.00 25.14 36 VAL B O 1
ATOM 2927 N N . GLY B 1 37 ? -32.824 -28.782 -12.554 1.00 31.65 37 GLY B N 1
ATOM 2928 C CA . GLY B 1 37 ? -33.531 -28.392 -11.351 1.00 31.85 37 GLY B CA 1
ATOM 2929 C C . GLY B 1 37 ? -34.874 -27.760 -11.668 1.00 33.94 37 GLY B C 1
ATOM 2930 O O . GLY B 1 37 ? -35.053 -27.089 -12.685 1.00 34.62 37 GLY B O 1
ATOM 2931 N N . ILE B 1 38 ? -35.838 -27.985 -10.778 1.00 33.50 38 ILE B N 1
ATOM 2932 C CA . ILE B 1 38 ? -37.110 -27.304 -10.873 1.00 34.99 38 ILE B CA 1
ATOM 2933 C C . ILE B 1 38 ? -37.084 -26.135 -9.930 1.00 36.95 38 ILE B C 1
ATOM 2934 O O . ILE B 1 38 ? -36.909 -26.313 -8.707 1.00 36.38 38 ILE B O 1
ATOM 2953 N N . GLY B 1 40 ? -38.779 -22.024 -8.822 1.00 46.88 40 GLY B N 1
ATOM 2954 C CA . GLY B 1 40 ? -40.011 -21.247 -8.760 1.00 51.11 40 GLY B CA 1
ATOM 2955 C C . GLY B 1 40 ? -40.443 -20.674 -10.091 1.00 51.10 40 GLY B C 1
ATOM 2956 O O . GLY B 1 40 ? -41.610 -20.745 -10.452 1.00 52.15 40 GLY B O 1
ATOM 2957 N N . SER B 1 41 ? -39.483 -20.146 -10.848 1.00 51.77 41 SER B N 1
ATOM 2958 C CA . SER B 1 41 ? -39.813 -19.553 -12.138 1.00 54.37 41 SER B CA 1
ATOM 2959 C C . SER B 1 41 ? -40.335 -20.599 -13.117 1.00 52.21 41 SER B C 1
ATOM 2960 O O . SER B 1 41 ? -41.216 -20.301 -13.930 1.00 51.58 41 SER B O 1
ATOM 2963 N N . ASP B 1 42 ? -39.807 -21.835 -13.054 1.00 49.98 42 ASP B N 1
ATOM 2964 C CA . ASP B 1 42 ? -40.287 -22.894 -13.946 1.00 48.35 42 ASP B CA 1
ATOM 2965 C C . ASP B 1 42 ? -41.714 -23.305 -13.595 1.00 47.24 42 ASP B C 1
ATOM 2966 O O . ASP B 1 42 ? -42.560 -23.475 -14.481 1.00 45.95 42 ASP B O 1
ATOM 2971 N N . VAL B 1 43 ? -42.006 -23.470 -12.301 1.00 46.64 43 VAL B N 1
ATOM 2972 C CA . VAL B 1 43 ? -43.359 -23.845 -11.900 1.00 47.37 43 VAL B CA 1
ATOM 2973 C C . VAL B 1 43 ? -44.346 -22.746 -12.271 1.00 53.26 43 VAL B C 1
ATOM 2974 O O . VAL B 1 43 ? -45.457 -23.022 -12.741 1.00 54.85 43 VAL B O 1
ATOM 2978 N N . HIS B 1 44 ? -43.952 -21.483 -12.078 1.00 54.55 44 HIS B N 1
ATOM 2979 C CA . HIS B 1 44 ? -44.799 -20.370 -12.495 1.00 58.40 44 HIS B CA 1
ATOM 2980 C C . HIS B 1 44 ? -45.002 -20.376 -14.005 1.00 57.40 44 HIS B C 1
ATOM 2981 O O . HIS B 1 44 ? -46.124 -20.198 -14.492 1.00 61.25 44 HIS B O 1
ATOM 2988 N N . GLY B 1 45 ? -43.919 -20.561 -14.763 1.00 53.91 45 GLY B N 1
ATOM 2989 C CA . GLY B 1 45 ? -44.057 -20.718 -16.203 1.00 55.61 45 GLY B CA 1
ATOM 2990 C C . GLY B 1 45 ? -45.021 -21.828 -16.568 1.00 55.96 45 GLY B C 1
ATOM 2991 O O . GLY B 1 45 ? -45.961 -21.626 -17.341 1.00 56.89 45 GLY B O 1
ATOM 2992 N N . PHE B 1 46 ? -44.811 -23.017 -15.997 1.00 53.70 46 PHE B N 1
ATOM 2993 C CA . PHE B 1 46 ? -45.767 -24.103 -16.176 1.00 54.63 46 PHE B CA 1
ATOM 2994 C C . PHE B 1 46 ? -47.159 -23.690 -15.715 1.00 61.52 46 PHE B C 1
ATOM 2995 O O . PHE B 1 46 ? -48.161 -24.092 -16.311 1.00 63.85 46 PHE B O 1
ATOM 3003 N N . GLU B 1 47 ? -47.247 -22.879 -14.662 1.00 64.33 47 GLU B N 1
ATOM 3004 C CA . GLU B 1 47 ? -48.565 -22.545 -14.132 1.00 70.03 47 GLU B CA 1
ATOM 3005 C C . GLU B 1 47 ? -49.296 -21.532 -15.009 1.00 72.50 47 GLU B C 1
ATOM 3006 O O . GLU B 1 47 ? -50.502 -21.673 -15.242 1.00 75.88 47 GLU B O 1
ATOM 3012 N N . SER B 1 48 ? -48.591 -20.507 -15.510 1.00 71.48 48 SER B N 1
ATOM 3013 C CA . SER B 1 48 ? -49.288 -19.450 -16.236 1.00 75.93 48 SER B CA 1
ATOM 3014 C C . SER B 1 48 ? -48.502 -18.891 -17.421 1.00 77.34 48 SER B C 1
ATOM 3015 O O . SER B 1 48 ? -48.759 -17.752 -17.827 1.00 78.21 48 SER B O 1
ATOM 3018 N N . GLY B 1 49 ? -47.565 -19.643 -17.987 1.00 78.33 49 GLY B N 1
ATOM 3019 C CA . GLY B 1 49 ? -46.877 -19.216 -19.181 1.00 82.70 49 GLY B CA 1
ATOM 3020 C C . GLY B 1 49 ? -45.800 -18.184 -18.922 1.00 84.05 49 GLY B C 1
ATOM 3021 O O . GLY B 1 49 ? -45.608 -17.711 -17.797 1.00 82.77 49 GLY B O 1
ATOM 3022 N N . PRO B 1 50 ? -45.069 -17.817 -19.975 1.00 88.78 50 PRO B N 1
ATOM 3023 C CA . PRO B 1 50 ? -43.978 -16.849 -19.830 1.00 93.46 50 PRO B CA 1
ATOM 3024 C C . PRO B 1 50 ? -44.465 -15.421 -20.000 1.00 104.31 50 PRO B C 1
ATOM 3025 O O . PRO B 1 50 ? -45.232 -15.096 -20.909 1.00 109.25 50 PRO B O 1
ATOM 3029 N N . PHE B 1 51 ? -44.007 -14.552 -19.112 1.00 109.32 51 PHE B N 1
ATOM 3030 C CA . PHE B 1 51 ? -44.418 -13.162 -19.197 1.00 117.32 51 PHE B CA 1
ATOM 3031 C C . PHE B 1 51 ? -43.487 -12.386 -20.120 1.00 122.56 51 PHE B C 1
ATOM 3032 O O . PHE B 1 51 ? -42.314 -12.729 -20.287 1.00 120.38 51 PHE B O 1
ATOM 3040 N N . ILE B 1 52 ? -43.935 -11.191 -20.489 1.00 131.20 52 ILE B N 1
ATOM 3041 C CA . ILE B 1 52 ? -43.212 -10.492 -21.513 1.00 135.87 52 ILE B CA 1
ATOM 3042 C C . ILE B 1 52 ? -43.511 -11.550 -22.559 1.00 131.74 52 ILE B C 1
ATOM 3043 O O . ILE B 1 52 ? -42.617 -12.258 -23.024 1.00 131.87 52 ILE B O 1
ATOM 3048 N N . PRO B 1 53 ? -44.810 -11.649 -22.930 1.00 126.16 53 PRO B N 1
ATOM 3049 C CA . PRO B 1 53 ? -45.447 -12.623 -23.826 1.00 119.37 53 PRO B CA 1
ATOM 3050 C C . PRO B 1 53 ? -44.664 -12.659 -25.109 1.00 111.91 53 PRO B C 1
ATOM 3051 O O . PRO B 1 53 ? -44.315 -11.615 -25.667 1.00 114.28 53 PRO B O 1
ATOM 3055 N N . PRO B 1 54 ? -44.432 -13.867 -25.626 1.00 102.68 54 PRO B N 1
ATOM 3056 C CA . PRO B 1 54 ? -43.452 -13.691 -26.715 1.00 100.13 54 PRO B CA 1
ATOM 3057 C C . PRO B 1 54 ? -43.948 -13.077 -28.020 1.00 103.55 54 PRO B C 1
ATOM 3058 O O . PRO B 1 54 ? -45.150 -13.011 -28.301 1.00 106.34 54 PRO B O 1
ATOM 3062 N N . LYS B 1 55 ? -42.982 -12.658 -28.842 1.00 104.25 55 LYS B N 1
ATOM 3063 C CA . LYS B 1 55 ? -43.138 -12.029 -30.149 1.00 111.26 55 LYS B CA 1
ATOM 3064 C C . LYS B 1 55 ? -43.656 -13.006 -31.199 1.00 110.71 55 LYS B C 1
ATOM 3065 O O . LYS B 1 55 ? -43.458 -12.798 -32.400 1.00 114.50 55 LYS B O 1
ATOM 3071 N N . ASP B 1 56 ? -44.214 -14.133 -30.777 1.00 104.95 56 ASP B N 1
ATOM 3072 C CA . ASP B 1 56 ? -44.618 -15.199 -31.681 1.00 101.32 56 ASP B CA 1
ATOM 3073 C C . ASP B 1 56 ? -45.615 -16.090 -30.951 1.00 93.12 56 ASP B C 1
ATOM 3074 O O . ASP B 1 56 ? -45.218 -16.868 -30.076 1.00 87.74 56 ASP B O 1
ATOM 3079 N N . PRO B 1 57 ? -46.911 -15.986 -31.249 1.00 93.45 57 PRO B N 1
ATOM 3080 C CA . PRO B 1 57 ? -47.883 -16.875 -30.590 1.00 92.98 57 PRO B CA 1
ATOM 3081 C C . PRO B 1 57 ? -47.562 -18.351 -30.756 1.00 88.16 57 PRO B C 1
ATOM 3082 O O . PRO B 1 57 ? -47.909 -19.158 -29.883 1.00 84.27 57 PRO B O 1
ATOM 3086 N N . ASN B 1 58 ? -46.896 -18.727 -31.845 1.00 87.98 58 ASN B N 1
ATOM 3087 C CA . ASN B 1 58 ? -46.470 -20.099 -32.076 1.00 83.70 58 ASN B CA 1
ATOM 3088 C C . ASN B 1 58 ? -45.064 -20.376 -31.560 1.00 79.75 58 ASN B C 1
ATOM 3089 O O . ASN B 1 58 ? -44.527 -21.458 -31.819 1.00 77.51 58 ASN B O 1
ATOM 3094 N N . GLN B 1 59 ? -44.458 -19.427 -30.847 1.00 80.15 59 GLN B N 1
ATOM 3095 C CA . GLN B 1 59 ? -43.113 -19.625 -30.321 1.00 77.76 59 GLN B CA 1
ATOM 3096 C C . GLN B 1 59 ? -43.074 -20.841 -29.405 1.00 75.53 59 GLN B C 1
ATOM 3097 O O . GLN B 1 59 ? -43.930 -21.006 -28.531 1.00 74.33 59 GLN B O 1
ATOM 3103 N N . GLU B 1 60 ? -42.082 -21.701 -29.621 1.00 75.68 60 GLU B N 1
ATOM 3104 C CA . GLU B 1 60 ? -41.879 -22.841 -28.740 1.00 73.78 60 GLU B CA 1
ATOM 3105 C C . GLU B 1 60 ? -41.313 -22.363 -27.410 1.00 66.93 60 GLU B C 1
ATOM 3106 O O . GLU B 1 60 ? -40.281 -21.686 -27.370 1.00 66.07 60 GLU B O 1
ATOM 3112 N N . ILE B 1 61 ? -41.989 -22.710 -26.322 1.00 62.64 61 ILE B N 1
ATOM 3113 C CA . ILE B 1 61 ? -41.616 -22.257 -24.988 1.00 57.53 61 ILE B CA 1
ATOM 3114 C C . ILE B 1 61 ? -41.001 -23.435 -24.249 1.00 50.22 61 ILE B C 1
ATOM 3115 O O . ILE B 1 61 ? -41.709 -24.366 -23.843 1.00 49.37 61 ILE B O 1
ATOM 3120 N N . GLY B 1 62 ? -39.682 -23.400 -24.075 1.00 46.72 62 GLY B N 1
ATOM 3121 C CA . GLY B 1 62 ? -39.024 -24.373 -23.231 1.00 42.24 62 GLY B CA 1
ATOM 3122 C C . GLY B 1 62 ? -39.049 -23.952 -21.773 1.00 41.84 62 GLY B C 1
ATOM 3123 O O . GLY B 1 62 ? -39.463 -22.848 -21.424 1.00 46.68 62 GLY B O 1
ATOM 3124 N N . LEU B 1 63 ? -38.611 -24.862 -20.908 1.00 39.00 63 LEU B N 1
ATOM 3125 C CA . LEU B 1 63 ? -38.484 -24.575 -19.486 1.00 39.45 63 LEU B CA 1
ATOM 3126 C C . LEU B 1 63 ? -37.184 -25.175 -18.978 1.00 35.79 63 LEU B C 1
ATOM 3127 O O . LEU B 1 63 ? -36.629 -26.100 -19.576 1.00 37.03 63 LEU B O 1
ATOM 3132 N N . GLY B 1 64 ? -36.707 -24.644 -17.852 1.00 34.48 64 GLY B N 1
ATOM 3133 C CA . GLY B 1 64 ? -35.505 -25.171 -17.235 1.00 31.92 64 GLY B CA 1
ATOM 3134 C C . GLY B 1 64 ? -34.292 -24.282 -17.415 1.00 36.20 64 GLY B C 1
ATOM 3135 O O . GLY B 1 64 ? -33.928 -23.931 -18.544 1.00 38.06 64 GLY B O 1
ATOM 3136 N N . HIS B 1 65 ? -33.663 -23.900 -16.302 1.00 34.28 65 HIS B N 1
ATOM 3137 C CA . HIS B 1 65 ? -32.435 -23.119 -16.352 1.00 33.53 65 HIS B CA 1
ATOM 3138 C C . HIS B 1 65 ? -31.353 -23.608 -15.398 1.00 35.91 65 HIS B C 1
ATOM 3139 O O . HIS B 1 65 ? -30.226 -23.110 -15.479 1.00 38.11 65 HIS B O 1
ATOM 3146 N N . GLU B 1 66 ? -31.646 -24.546 -14.497 1.00 31.56 66 GLU B N 1
ATOM 3147 C CA . GLU B 1 66 ? -30.644 -25.150 -13.618 1.00 28.65 66 GLU B CA 1
ATOM 3148 C C . GLU B 1 66 ? -30.281 -26.507 -14.209 1.00 31.47 66 GLU B C 1
ATOM 3149 O O . GLU B 1 66 ? -31.128 -27.402 -14.268 1.00 31.86 66 GLU B O 1
ATOM 3155 N N . CYS B 1 67 ? -29.034 -26.673 -14.654 1.00 30.59 67 CYS B N 1
ATOM 3156 C CA . CYS B 1 67 ? -28.699 -27.903 -15.359 1.00 30.24 67 CYS B CA 1
ATOM 3157 C C . CYS B 1 67 ? -27.196 -28.143 -15.353 1.00 30.23 67 CYS B C 1
ATOM 3158 O O . CYS B 1 67 ? -26.392 -27.257 -15.052 1.00 28.89 67 CYS B O 1
ATOM 3161 N N . ALA B 1 68 ? -26.839 -29.373 -15.711 1.00 30.01 68 ALA B N 1
ATOM 3162 C CA . ALA B 1 68 ? -25.460 -29.827 -15.792 1.00 31.70 68 ALA B CA 1
ATOM 3163 C C . ALA B 1 68 ? -25.454 -31.119 -16.589 1.00 31.62 68 ALA B C 1
ATOM 3164 O O . ALA B 1 68 ? -26.500 -31.729 -16.817 1.00 34.28 68 ALA B O 1
ATOM 3166 N N . GLY B 1 69 ? -24.264 -31.531 -17.009 1.00 32.26 69 GLY B N 1
ATOM 3167 C CA . GLY B 1 69 ? -24.134 -32.760 -17.767 1.00 31.23 69 GLY B CA 1
ATOM 3168 C C . GLY B 1 69 ? -22.719 -33.019 -18.239 1.00 34.19 69 GLY B C 1
ATOM 3169 O O . GLY B 1 69 ? -21.751 -32.605 -17.596 1.00 35.87 69 GLY B O 1
ATOM 3170 N N . THR B 1 70 ? -22.591 -33.690 -19.378 1.00 35.06 70 THR B N 1
ATOM 3171 C CA . THR B 1 70 ? -21.308 -34.124 -19.911 1.00 35.57 70 THR B CA 1
ATOM 3172 C C . THR B 1 70 ? -21.122 -33.533 -21.303 1.00 35.31 70 THR B C 1
ATOM 3173 O O . THR B 1 70 ? -22.045 -33.570 -22.124 1.00 34.44 70 THR B O 1
ATOM 3177 N N . VAL B 1 71 ? -19.941 -32.966 -21.560 1.00 36.31 71 VAL B N 1
ATOM 3178 C CA . VAL B 1 71 ? -19.632 -32.466 -22.896 1.00 36.19 71 VAL B CA 1
ATOM 3179 C C . VAL B 1 71 ? -19.479 -33.639 -23.849 1.00 36.05 71 VAL B C 1
ATOM 3180 O O . VAL B 1 71 ? -18.747 -34.594 -23.568 1.00 38.32 71 VAL B O 1
ATOM 3184 N N . VAL B 1 72 ? -20.164 -33.574 -24.986 1.00 36.83 72 VAL B N 1
ATOM 3185 C CA . VAL B 1 72 ? -20.009 -34.582 -26.026 1.00 41.18 72 VAL B CA 1
ATOM 3186 C C . VAL B 1 72 ? -19.329 -34.028 -27.273 1.00 42.80 72 VAL B C 1
ATOM 3187 O O . VAL B 1 72 ? -18.756 -34.810 -28.044 1.00 44.22 72 VAL B O 1
ATOM 3191 N N . ALA B 1 73 ? -19.359 -32.714 -27.490 1.00 43.74 73 ALA B N 1
ATOM 3192 C CA . ALA B 1 73 ? -18.645 -32.076 -28.587 1.00 47.28 73 ALA B CA 1
ATOM 3193 C C . ALA B 1 73 ? -18.346 -30.643 -28.176 1.00 47.74 73 ALA B C 1
ATOM 3194 O O . ALA B 1 73 ? -19.008 -30.085 -27.296 1.00 45.36 73 ALA B O 1
ATOM 3196 N N . VAL B 1 74 ? -17.333 -30.051 -28.814 1.00 49.43 74 VAL B N 1
ATOM 3197 C CA . VAL B 1 74 ? -16.966 -28.660 -28.573 1.00 48.53 74 VAL B CA 1
ATOM 3198 C C . VAL B 1 74 ? -16.766 -27.954 -29.906 1.00 50.81 74 VAL B C 1
ATOM 3199 O O . VAL B 1 74 ? -16.467 -28.582 -30.925 1.00 51.22 74 VAL B O 1
ATOM 3203 N N . GLY B 1 75 ? -16.924 -26.631 -29.891 1.00 50.00 75 GLY B N 1
ATOM 3204 C CA . GLY B 1 75 ? -16.723 -25.851 -31.093 1.00 52.46 75 GLY B CA 1
ATOM 3205 C C . GLY B 1 75 ? -15.255 -25.721 -31.452 1.00 58.42 75 GLY B C 1
ATOM 3206 O O . GLY B 1 75 ? -14.363 -26.017 -30.663 1.00 54.98 75 GLY B O 1
ATOM 3207 N N . SER B 1 76 ? -15.018 -25.250 -32.682 1.00 59.42 76 SER B N 1
ATOM 3208 C CA . SER B 1 76 ? -13.676 -25.244 -33.257 1.00 69.37 76 SER B CA 1
ATOM 3209 C C . SER B 1 76 ? -12.652 -24.503 -32.402 1.00 68.97 76 SER B C 1
ATOM 3210 O O . SER B 1 76 ? -11.465 -24.850 -32.439 1.00 71.42 76 SER B O 1
ATOM 3213 N N . ARG B 1 77 ? -13.093 -23.510 -31.649 1.00 65.50 77 ARG B N 1
ATOM 3214 C CA . ARG B 1 77 ? -12.186 -22.741 -30.830 1.00 66.11 77 ARG B CA 1
ATOM 3215 C C . ARG B 1 77 ? -12.263 -22.915 -29.322 1.00 63.79 77 ARG B C 1
ATOM 3216 O O . ARG B 1 77 ? -11.696 -22.129 -28.610 1.00 64.61 77 ARG B O 1
ATOM 3224 N N . VAL B 1 78 ? -12.912 -23.965 -28.848 1.00 60.55 78 VAL B N 1
ATOM 3225 C CA . VAL B 1 78 ? -13.023 -24.127 -27.405 1.00 58.37 78 VAL B CA 1
ATOM 3226 C C . VAL B 1 78 ? -11.707 -24.673 -26.863 1.00 61.13 78 VAL B C 1
ATOM 3227 O O . VAL B 1 78 ? -11.186 -25.680 -27.357 1.00 63.03 78 VAL B O 1
ATOM 3231 N N . ARG B 1 79 ? -11.254 -24.019 -25.794 1.00 61.49 79 ARG B N 1
ATOM 3232 C CA A ARG B 1 79 ? -9.983 -24.356 -25.172 0.47 63.81 79 ARG B CA 1
ATOM 3233 C CA B ARG B 1 79 ? -9.979 -24.326 -25.158 0.53 63.82 79 ARG B CA 1
ATOM 3234 C C . ARG B 1 79 ? -10.118 -24.941 -23.775 1.00 60.48 79 ARG B C 1
ATOM 3235 O O . ARG B 1 79 ? -9.245 -25.705 -23.359 1.00 62.15 79 ARG B O 1
ATOM 3250 N N . LYS B 1 80 ? -11.193 -24.622 -23.051 1.00 54.98 80 LYS B N 1
ATOM 3251 C CA . LYS B 1 80 ? -11.360 -25.067 -21.673 1.00 51.34 80 LYS B CA 1
ATOM 3252 C C . LYS B 1 80 ? -11.868 -26.497 -21.551 1.00 47.22 80 LYS B C 1
ATOM 3253 O O . LYS B 1 80 ? -11.726 -27.092 -20.477 1.00 46.67 80 LYS B O 1
ATOM 3259 N N . PHE B 1 81 ? -12.506 -27.035 -22.590 1.00 44.99 81 PHE B N 1
ATOM 3260 C CA . PHE B 1 81 ? -13.267 -28.267 -22.444 1.00 44.55 81 PHE B CA 1
ATOM 3261 C C . PHE B 1 81 ? -13.015 -29.199 -23.617 1.00 46.60 81 PHE B C 1
ATOM 3262 O O . PHE B 1 81 ? -12.658 -28.764 -24.715 1.00 49.27 81 PHE B O 1
ATOM 3270 N N . LYS B 1 82 ? -13.223 -30.484 -23.366 1.00 45.73 82 LYS B N 1
ATOM 3271 C CA . LYS B 1 82 ? -13.124 -31.537 -24.362 1.00 48.10 82 LYS B CA 1
ATOM 3272 C C . LYS B 1 82 ? -14.215 -32.555 -24.077 1.00 45.33 82 LYS B C 1
ATOM 3273 O O . LYS B 1 82 ? -14.743 -32.607 -22.960 1.00 43.29 82 LYS B O 1
ATOM 3279 N N . PRO B 1 83 ? -14.590 -33.366 -25.071 1.00 45.92 83 PRO B N 1
ATOM 3280 C CA . PRO B 1 83 ? -15.614 -34.392 -24.835 1.00 45.18 83 PRO B CA 1
ATOM 3281 C C . PRO B 1 83 ? -15.263 -35.274 -23.646 1.00 45.13 83 PRO B C 1
ATOM 3282 O O . PRO B 1 83 ? -14.113 -35.681 -23.464 1.00 45.61 83 PRO B O 1
ATOM 3286 N N . GLY B 1 84 ? -16.274 -35.559 -22.826 1.00 42.47 84 GLY B N 1
ATOM 3287 C CA . GLY B 1 84 ? -16.120 -36.336 -21.618 1.00 42.51 84 GLY B CA 1
ATOM 3288 C C . GLY B 1 84 ? -16.080 -35.515 -20.344 1.00 42.65 84 GLY B C 1
ATOM 3289 O O . GLY B 1 84 ? -16.350 -36.059 -19.268 1.00 39.15 84 GLY B O 1
ATOM 3290 N N . ASP B 1 85 ? -15.748 -34.227 -20.440 1.00 43.90 85 ASP B N 1
ATOM 3291 C CA . ASP B 1 85 ? -15.757 -33.352 -19.275 1.00 41.37 85 ASP B CA 1
ATOM 3292 C C . ASP B 1 85 ? -17.170 -33.212 -18.725 1.00 38.77 85 ASP B C 1
ATOM 3293 O O . ASP B 1 85 ? -18.109 -32.898 -19.463 1.00 38.41 85 ASP B O 1
ATOM 3298 N N . ARG B 1 86 ? -17.315 -33.425 -17.421 1.00 36.62 86 ARG B N 1
ATOM 3299 C CA . ARG B 1 86 ? -18.568 -33.153 -16.730 1.00 35.35 86 ARG B CA 1
ATOM 3300 C C . ARG B 1 86 ? -18.590 -31.697 -16.278 1.00 32.74 86 ARG B C 1
ATOM 3301 O O . ARG B 1 86 ? -17.653 -31.225 -15.628 1.00 33.30 86 ARG B O 1
ATOM 3309 N N . VAL B 1 87 ? -19.657 -30.982 -16.627 1.00 30.05 87 VAL B N 1
ATOM 3310 C CA . VAL B 1 87 ? -19.715 -29.543 -16.422 1.00 30.95 87 VAL B CA 1
ATOM 3311 C C . VAL B 1 87 ? -21.104 -29.146 -15.938 1.00 30.15 87 VAL B C 1
ATOM 3312 O O . VAL B 1 87 ? -22.064 -29.912 -16.027 1.00 30.10 87 VAL B O 1
ATOM 3316 N N . ASN B 1 88 ? -21.202 -27.925 -15.424 1.00 29.41 88 ASN B N 1
ATOM 3317 C CA . ASN B 1 88 ? -22.480 -27.266 -15.209 1.00 29.27 88 ASN B CA 1
ATOM 3318 C C . ASN B 1 88 ? -22.524 -25.986 -16.036 1.00 32.35 88 ASN B C 1
ATOM 3319 O O . ASN B 1 88 ? -21.552 -25.599 -16.694 1.00 34.73 88 ASN B O 1
ATOM 3324 N N . ILE B 1 89 ? -23.677 -25.334 -16.001 1.00 41.80 89 ILE B N 1
ATOM 3325 C CA . ILE B 1 89 ? -24.001 -24.252 -16.914 1.00 38.19 89 ILE B CA 1
ATOM 3326 C C . ILE B 1 89 ? -24.433 -23.060 -16.078 1.00 34.20 89 ILE B C 1
ATOM 3327 O O . ILE B 1 89 ? -25.347 -23.182 -15.255 1.00 33.63 89 ILE B O 1
ATOM 3332 N N . GLU B 1 90 ? -23.768 -21.918 -16.267 1.00 32.07 90 GLU B N 1
ATOM 3333 C CA . GLU B 1 90 ? -24.329 -20.692 -15.714 1.00 28.69 90 GLU B CA 1
ATOM 3334 C C . GLU B 1 90 ? -25.222 -20.075 -16.784 1.00 29.53 90 GLU B C 1
ATOM 3335 O O . GLU B 1 90 ? -24.707 -19.606 -17.808 1.00 33.07 90 GLU B O 1
ATOM 3341 N N . PRO B 1 91 ? -26.530 -20.011 -16.526 1.00 28.81 91 PRO B N 1
ATOM 3342 C CA . PRO B 1 91 ? -27.507 -19.859 -17.613 1.00 29.01 91 PRO B CA 1
ATOM 3343 C C . PRO B 1 91 ? -27.748 -18.446 -18.118 1.00 30.05 91 PRO B C 1
ATOM 3344 O O . PRO B 1 91 ? -28.499 -18.291 -19.092 1.00 31.69 91 PRO B O 1
ATOM 3348 N N . GLY B 1 92 ? -27.165 -17.425 -17.498 1.00 25.80 92 GLY B N 1
ATOM 3349 C CA . GLY B 1 92 ? -27.275 -16.075 -18.021 1.00 28.55 92 GLY B CA 1
ATOM 3350 C C . GLY B 1 92 ? -25.996 -15.631 -18.702 1.00 31.36 92 GLY B C 1
ATOM 3351 O O . GLY B 1 92 ? -24.963 -15.483 -18.042 1.00 33.83 92 GLY B O 1
ATOM 3352 N N . VAL B 1 93 ? -26.041 -15.425 -20.016 1.00 30.85 93 VAL B N 1
ATOM 3353 C CA . VAL B 1 93 ? -24.869 -15.034 -20.794 1.00 31.12 93 VAL B CA 1
ATOM 3354 C C . VAL B 1 93 ? -24.996 -13.546 -21.122 1.00 31.47 93 VAL B C 1
ATOM 3355 O O . VAL B 1 93 ? -25.828 -13.180 -21.969 1.00 31.97 93 VAL B O 1
ATOM 3359 N N . PRO B 1 94 ? -24.202 -12.675 -20.506 1.00 31.21 94 PRO B N 1
ATOM 3360 C CA . PRO B 1 94 ? -24.322 -11.235 -20.752 1.00 31.02 94 PRO B CA 1
ATOM 3361 C C . PRO B 1 94 ? -23.632 -10.835 -22.051 1.00 33.93 94 PRO B C 1
ATOM 3362 O O . PRO B 1 94 ? -22.943 -11.625 -22.695 1.00 35.06 94 PRO B O 1
ATOM 3366 N N . CYS B 1 95 ? -23.814 -9.565 -22.415 1.00 34.61 95 CYS B N 1
ATOM 3367 C CA . CYS B 1 95 ? -23.265 -9.078 -23.674 1.00 38.43 95 CYS B CA 1
ATOM 3368 C C . CYS B 1 95 ? -21.759 -8.859 -23.596 1.00 40.78 95 CYS B C 1
ATOM 3369 O O . CYS B 1 95 ? -21.066 -9.000 -24.608 1.00 44.80 95 CYS B O 1
ATOM 3372 N N . GLY B 1 96 ? -21.238 -8.522 -22.418 1.00 39.23 96 GLY B N 1
ATOM 3373 C CA . GLY B 1 96 ? -19.814 -8.367 -22.219 1.00 38.47 96 GLY B CA 1
ATOM 3374 C C . GLY B 1 96 ? -19.241 -7.009 -22.573 1.00 41.39 96 GLY B C 1
ATOM 3375 O O . GLY B 1 96 ? -18.049 -6.778 -22.326 1.00 43.94 96 GLY B O 1
ATOM 3376 N N . HIS B 1 97 ? -20.037 -6.100 -23.141 1.00 40.43 97 HIS B N 1
ATOM 3377 C CA . HIS B 1 97 ? -19.510 -4.816 -23.582 1.00 44.28 97 HIS B CA 1
ATOM 3378 C C . HIS B 1 97 ? -20.280 -3.607 -23.063 1.00 43.04 97 HIS B C 1
ATOM 3379 O O . HIS B 1 97 ? -19.852 -2.475 -23.312 1.00 45.77 97 HIS B O 1
ATOM 3386 N N . CYS B 1 98 ? -21.386 -3.803 -22.348 1.00 40.05 98 CYS B N 1
ATOM 3387 C CA . CYS B 1 98 ? -22.143 -2.672 -21.829 1.00 41.65 98 CYS B CA 1
ATOM 3388 C C . CYS B 1 98 ? -21.524 -2.171 -20.521 1.00 39.43 98 CYS B C 1
ATOM 3389 O O . CYS B 1 98 ? -20.607 -2.781 -19.961 1.00 36.15 98 CYS B O 1
ATOM 3392 N N . ARG B 1 99 ? -22.032 -1.036 -20.029 1.00 40.71 99 ARG B N 1
ATOM 3393 C CA . ARG B 1 99 ? -21.444 -0.442 -18.830 1.00 40.03 99 ARG B CA 1
ATOM 3394 C C . ARG B 1 99 ? -21.622 -1.352 -17.617 1.00 35.74 99 ARG B C 1
ATOM 3395 O O . ARG B 1 99 ? -20.740 -1.430 -16.756 1.00 34.48 99 ARG B O 1
ATOM 3403 N N . TYR B 1 100 ? -22.745 -2.065 -17.540 1.00 33.35 100 TYR B N 1
ATOM 3404 C CA . TYR B 1 100 ? -22.959 -2.968 -16.415 1.00 33.03 100 TYR B CA 1
ATOM 3405 C C . TYR B 1 100 ? -22.012 -4.158 -16.475 1.00 30.74 100 TYR B C 1
ATOM 3406 O O . TYR B 1 100 ? -21.480 -4.586 -15.444 1.00 28.63 100 TYR B O 1
ATOM 3415 N N . CYS B 1 101 ? -21.772 -4.696 -17.671 1.00 28.58 101 CYS B N 1
ATOM 3416 C CA . CYS B 1 101 ? -20.794 -5.771 -17.798 1.00 30.77 101 CYS B CA 1
ATOM 3417 C C . CYS B 1 101 ? -19.399 -5.285 -17.423 1.00 31.45 101 CYS B C 1
ATOM 3418 O O . CYS B 1 101 ? -18.679 -5.940 -16.657 1.00 30.14 101 CYS B O 1
ATOM 3421 N N . LEU B 1 102 ? -19.013 -4.115 -17.929 1.00 30.47 102 LEU B N 1
ATOM 3422 C CA . LEU B 1 102 ? -17.651 -3.641 -17.736 1.00 33.86 102 LEU B CA 1
ATOM 3423 C C . LEU B 1 102 ? -17.393 -3.159 -16.316 1.00 33.25 102 LEU B C 1
ATOM 3424 O O . LEU B 1 102 ? -16.229 -3.017 -15.929 1.00 34.69 102 LEU B O 1
ATOM 3429 N N . GLU B 1 103 ? -18.441 -2.901 -15.537 1.00 32.56 103 GLU B N 1
ATOM 3430 C CA . GLU B 1 103 ? -18.329 -2.446 -14.158 1.00 35.26 103 GLU B CA 1
ATOM 3431 C C . GLU B 1 103 ? -18.371 -3.586 -13.150 1.00 34.05 103 GLU B C 1
ATOM 3432 O O . GLU B 1 103 ? -18.319 -3.328 -11.946 1.00 30.57 103 GLU B O 1
ATOM 3438 N N . GLY B 1 104 ? -18.504 -4.829 -13.602 1.00 32.99 104 GLY B N 1
ATOM 3439 C CA . GLY B 1 104 ? -18.553 -5.961 -12.702 1.00 31.49 104 GLY B CA 1
ATOM 3440 C C . GLY B 1 104 ? -19.938 -6.411 -12.303 1.00 30.38 104 GLY B C 1
ATOM 3441 O O . GLY B 1 104 ? -20.064 -7.212 -11.369 1.00 31.41 104 GLY B O 1
ATOM 3442 N N . LYS B 1 105 ? -20.981 -5.927 -12.978 1.00 29.19 105 LYS B N 1
ATOM 3443 C CA . LYS B 1 105 ? -22.348 -6.330 -12.669 1.00 29.93 105 LYS B CA 1
ATOM 3444 C C . LYS B 1 105 ? -23.041 -6.912 -13.893 1.00 29.56 105 LYS B C 1
ATOM 3445 O O . LYS B 1 105 ? -24.151 -6.491 -14.237 1.00 31.45 105 LYS B O 1
ATOM 3451 N N . TYR B 1 106 ? -22.412 -7.890 -14.550 1.00 27.80 106 TYR B N 1
ATOM 3452 C CA . TYR B 1 106 ? -22.989 -8.429 -15.778 1.00 25.36 106 TYR B CA 1
ATOM 3453 C C . TYR B 1 106 ? -24.347 -9.078 -15.542 1.00 25.76 106 TYR B C 1
ATOM 3454 O O . TYR B 1 106 ? -25.083 -9.310 -16.507 1.00 28.62 106 TYR B O 1
ATOM 3463 N N . ASN B 1 107 ? -24.688 -9.391 -14.288 1.00 26.25 107 ASN B N 1
ATOM 3464 C CA . ASN B 1 107 ? -25.986 -9.997 -14.015 1.00 27.67 107 ASN B CA 1
ATOM 3465 C C . ASN B 1 107 ? -27.137 -9.044 -14.321 1.00 28.37 107 ASN B C 1
ATOM 3466 O O . ASN B 1 107 ? -28.243 -9.500 -14.623 1.00 30.37 107 ASN B O 1
ATOM 3471 N N . ILE B 1 108 ? -26.913 -7.729 -14.257 1.00 30.15 108 ILE B N 1
ATOM 3472 C CA . ILE B 1 108 ? -27.968 -6.778 -14.601 1.00 28.61 108 ILE B CA 1
ATOM 3473 C C . ILE B 1 108 ? -27.821 -6.253 -16.030 1.00 31.36 108 ILE B C 1
ATOM 3474 O O . ILE B 1 108 ? -28.473 -5.273 -16.396 1.00 34.07 108 ILE B O 1
ATOM 3479 N N . CYS B 1 109 ? -26.999 -6.898 -16.851 1.00 34.22 109 CYS B N 1
ATOM 3480 C CA . CYS B 1 109 ? -26.861 -6.508 -18.249 1.00 34.12 109 CYS B CA 1
ATOM 3481 C C . CYS B 1 109 ? -28.224 -6.519 -18.943 1.00 33.47 109 CYS B C 1
ATOM 3482 O O . CYS B 1 109 ? -28.934 -7.534 -18.887 1.00 32.66 109 CYS B O 1
ATOM 3485 N N . PRO B 1 110 ? -28.624 -5.425 -19.602 1.00 35.49 110 PRO B N 1
ATOM 3486 C CA . PRO B 1 110 ? -29.938 -5.411 -20.263 1.00 38.05 110 PRO B CA 1
ATOM 3487 C C . PRO B 1 110 ? -30.023 -6.332 -21.466 1.00 38.63 110 PRO B C 1
ATOM 3488 O O . PRO B 1 110 ? -31.134 -6.611 -21.929 1.00 40.07 110 PRO B O 1
ATOM 3492 N N . ASP B 1 111 ? -28.894 -6.814 -21.983 1.00 38.67 111 ASP B N 1
ATOM 3493 C CA . ASP B 1 111 ? -28.871 -7.724 -23.120 1.00 40.97 111 ASP B CA 1
ATOM 3494 C C . ASP B 1 111 ? -28.494 -9.148 -22.712 1.00 40.40 111 ASP B C 1
ATOM 3495 O O . ASP B 1 111 ? -27.988 -9.917 -23.533 1.00 43.44 111 ASP B O 1
ATOM 3500 N N . VAL B 1 112 ? -28.732 -9.516 -21.449 1.00 37.64 112 VAL B N 1
ATOM 3501 C CA . VAL B 1 112 ? -28.375 -10.855 -20.992 1.00 34.40 112 VAL B CA 1
ATOM 3502 C C . VAL B 1 112 ? -29.266 -11.878 -21.681 1.00 36.22 112 VAL B C 1
ATOM 3503 O O . VAL B 1 112 ? -30.459 -11.639 -21.921 1.00 37.96 112 VAL B O 1
ATOM 3507 N N . ASP B 1 113 ? -28.679 -13.019 -22.020 1.00 33.34 113 ASP B N 1
ATOM 3508 C CA . ASP B 1 113 ? -29.376 -14.131 -22.652 1.00 35.64 113 ASP B CA 1
ATOM 3509 C C . ASP B 1 113 ? -29.514 -15.205 -21.580 1.00 33.26 113 ASP B C 1
ATOM 3510 O O . ASP B 1 113 ? -28.562 -15.938 -21.308 1.00 32.48 113 ASP B O 1
ATOM 3515 N N . PHE B 1 114 ? -30.687 -15.272 -20.954 1.00 33.32 114 PHE B N 1
ATOM 3516 C CA . PHE B 1 114 ? -30.943 -16.178 -19.839 1.00 31.69 114 PHE B CA 1
ATOM 3517 C C . PHE B 1 114 ? -31.847 -17.312 -20.302 1.00 33.23 114 PHE B C 1
ATOM 3518 O O . PHE B 1 114 ? -32.875 -17.066 -20.943 1.00 34.80 114 PHE B O 1
ATOM 3526 N N . MET B 1 115 ? -31.462 -18.548 -19.970 1.00 31.82 115 MET B N 1
ATOM 3527 C CA . MET B 1 115 ? -32.205 -19.677 -20.519 1.00 35.29 115 MET B CA 1
ATOM 3528 C C . MET B 1 115 ? -33.666 -19.648 -20.091 1.00 36.93 115 MET B C 1
ATOM 3529 O O . MET B 1 115 ? -33.991 -19.293 -18.954 1.00 35.63 115 MET B O 1
ATOM 3534 N N . ALA B 1 116 ? -34.497 -20.113 -21.030 1.00 40.33 116 ALA B N 1
ATOM 3535 C CA . ALA B 1 116 ? -35.937 -20.274 -20.822 1.00 44.64 116 ALA B CA 1
ATOM 3536 C C . ALA B 1 116 ? -36.645 -18.951 -20.536 1.00 50.73 116 ALA B C 1
ATOM 3537 O O . ALA B 1 116 ? -37.663 -18.929 -19.840 1.00 49.61 116 ALA B O 1
ATOM 3539 N N . THR B 1 117 ? -36.138 -17.841 -21.063 1.00 56.66 117 THR B N 1
ATOM 3540 C CA . THR B 1 117 ? -36.778 -16.545 -20.843 1.00 65.95 117 THR B CA 1
ATOM 3541 C C . THR B 1 117 ? -36.893 -15.815 -22.178 1.00 78.16 117 THR B C 1
ATOM 3542 O O . THR B 1 117 ? -36.868 -16.419 -23.254 1.00 78.63 117 THR B O 1
ATOM 3546 N N . GLN B 1 118 ? -37.240 -14.542 -22.018 1.00 92.77 118 GLN B N 1
ATOM 3547 C CA . GLN B 1 118 ? -37.546 -13.541 -23.045 1.00 101.20 118 GLN B CA 1
ATOM 3548 C C . GLN B 1 118 ? -37.060 -13.596 -24.495 1.00 103.20 118 GLN B C 1
ATOM 3549 O O . GLN B 1 118 ? -37.871 -13.520 -25.419 1.00 112.27 118 GLN B O 1
ATOM 3555 N N . PRO B 1 119 ? -35.749 -13.729 -24.708 1.00 91.93 119 PRO B N 1
ATOM 3556 C CA . PRO B 1 119 ? -35.238 -13.623 -26.079 1.00 90.78 119 PRO B CA 1
ATOM 3557 C C . PRO B 1 119 ? -35.555 -14.855 -26.914 1.00 89.13 119 PRO B C 1
ATOM 3558 O O . PRO B 1 119 ? -36.023 -14.761 -28.055 1.00 93.92 119 PRO B O 1
ATOM 3562 N N . ASN B 1 120 ? -35.264 -16.028 -26.353 1.00 81.97 120 ASN B N 1
ATOM 3563 C CA . ASN B 1 120 ? -35.325 -17.270 -27.112 1.00 81.09 120 ASN B CA 1
ATOM 3564 C C . ASN B 1 120 ? -36.167 -18.378 -26.491 1.00 75.51 120 ASN B C 1
ATOM 3565 O O . ASN B 1 120 ? -36.637 -19.241 -27.241 1.00 79.60 120 ASN B O 1
ATOM 3570 N N . TYR B 1 121 ? -36.363 -18.403 -25.168 1.00 67.26 121 TYR B N 1
ATOM 3571 C CA . TYR B 1 121 ? -37.144 -19.454 -24.498 1.00 65.22 121 TYR B CA 1
ATOM 3572 C C . TYR B 1 121 ? -36.539 -20.839 -24.728 1.00 60.18 121 TYR B C 1
ATOM 3573 O O . TYR B 1 121 ? -37.250 -21.836 -24.874 1.00 61.37 121 TYR B O 1
ATOM 3582 N N . ARG B 1 122 ? -35.211 -20.897 -24.762 1.00 56.10 122 ARG B N 1
ATOM 3583 C CA . ARG B 1 122 ? -34.496 -22.163 -24.846 1.00 57.90 122 ARG B CA 1
ATOM 3584 C C . ARG B 1 122 ? -34.407 -22.772 -23.453 1.00 50.80 122 ARG B C 1
ATOM 3585 O O . ARG B 1 122 ? -33.843 -22.165 -22.538 1.00 45.27 122 ARG B O 1
ATOM 3593 N N . GLY B 1 123 ? -34.956 -23.969 -23.292 1.00 40.48 123 GLY B N 1
ATOM 3594 C CA . GLY B 1 123 ? -35.028 -24.613 -21.996 1.00 36.95 123 GLY B CA 1
ATOM 3595 C C . GLY B 1 123 ? -33.942 -25.654 -21.796 1.00 36.13 123 GLY B C 1
ATOM 3596 O O . GLY B 1 123 ? -33.473 -26.279 -22.745 1.00 35.07 123 GLY B O 1
ATOM 3597 N N . ALA B 1 124 ? -33.553 -25.838 -20.535 1.00 35.43 124 ALA B N 1
ATOM 3598 C CA . ALA B 1 124 ? -32.598 -26.888 -20.206 1.00 34.46 124 ALA B CA 1
ATOM 3599 C C . ALA B 1 124 ? -33.217 -28.277 -20.281 1.00 34.47 124 ALA B C 1
ATOM 3600 O O . ALA B 1 124 ? -32.481 -29.268 -20.329 1.00 32.85 124 ALA B O 1
ATOM 3602 N N . LEU B 1 125 ? -34.546 -28.370 -20.277 1.00 35.55 125 LEU B N 1
ATOM 3603 C CA . LEU B 1 125 ? -35.244 -29.655 -20.316 1.00 34.89 125 LEU B CA 1
ATOM 3604 C C . LEU B 1 125 ? -35.161 -30.186 -21.740 1.00 38.03 125 LEU B C 1
ATOM 3605 O O . LEU B 1 125 ? -36.071 -30.021 -22.555 1.00 39.79 125 LEU B O 1
ATOM 3610 N N . THR B 1 126 ? -34.043 -30.841 -22.031 1.00 36.92 126 THR B N 1
ATOM 3611 C CA . THR B 1 126 ? -33.683 -31.305 -23.360 1.00 38.69 126 THR B CA 1
ATOM 3612 C C . THR B 1 126 ? -32.512 -32.260 -23.205 1.00 38.58 126 THR B C 1
ATOM 3613 O O . THR B 1 126 ? -31.768 -32.180 -22.224 1.00 37.70 126 THR B O 1
ATOM 3617 N N . HIS B 1 127 ? -32.363 -33.175 -24.163 1.00 37.50 127 HIS B N 1
ATOM 3618 C CA . HIS B 1 127 ? -31.256 -34.122 -24.075 1.00 37.80 127 HIS B CA 1
ATOM 3619 C C . HIS B 1 127 ? -29.931 -33.460 -24.425 1.00 37.81 127 HIS B C 1
ATOM 3620 O O . HIS B 1 127 ? -28.892 -33.799 -23.845 1.00 37.34 127 HIS B O 1
ATOM 3627 N N . TYR B 1 128 ? -29.945 -32.511 -25.359 1.00 36.59 128 TYR B N 1
ATOM 3628 C CA . TYR B 1 128 ? -28.726 -31.899 -25.862 1.00 39.81 128 TYR B CA 1
ATOM 3629 C C . TYR B 1 128 ? -28.866 -30.387 -25.877 1.00 41.67 128 TYR B C 1
ATOM 3630 O O . TYR B 1 128 ? -29.908 -29.850 -26.263 1.00 42.73 128 TYR B O 1
ATOM 3639 N N . LEU B 1 129 ? -27.795 -29.714 -25.468 1.00 39.54 129 LEU B N 1
ATOM 3640 C CA . LEU B 1 129 ? -27.805 -28.282 -25.226 1.00 39.88 129 LEU B CA 1
ATOM 3641 C C . LEU B 1 129 ? -26.443 -27.713 -25.594 1.00 37.30 129 LEU B C 1
ATOM 3642 O O . LEU B 1 129 ? -25.410 -28.302 -25.267 1.00 36.94 129 LEU B O 1
ATOM 3647 N N . CYS B 1 130 ? -26.445 -26.565 -26.261 1.00 37.73 130 CYS B N 1
ATOM 3648 C CA . CYS B 1 130 ? -25.224 -25.829 -26.555 1.00 39.96 130 CYS B CA 1
ATOM 3649 C C . CYS B 1 130 ? -25.126 -24.614 -25.640 1.00 42.26 130 CYS B C 1
ATOM 3650 O O . CYS B 1 130 ? -26.126 -23.938 -25.381 1.00 42.56 130 CYS B O 1
ATOM 3653 N N . HIS B 1 131 ? -23.916 -24.341 -25.145 1.00 42.32 131 HIS B N 1
ATOM 3654 C CA . HIS B 1 131 ? -23.703 -23.244 -24.212 1.00 40.68 131 HIS B CA 1
ATOM 3655 C C . HIS B 1 131 ? -22.328 -22.642 -24.447 1.00 40.26 131 HIS B C 1
ATOM 3656 O O . HIS B 1 131 ? -21.377 -23.389 -24.724 1.00 39.43 131 HIS B O 1
ATOM 3663 N N . PRO B 1 132 ? -22.188 -21.319 -24.349 1.00 41.56 132 PRO B N 1
ATOM 3664 C CA . PRO B 1 132 ? -20.861 -20.711 -24.502 1.00 42.47 132 PRO B CA 1
ATOM 3665 C C . PRO B 1 132 ? -19.895 -21.254 -23.461 1.00 41.57 132 PRO B C 1
ATOM 3666 O O . PRO B 1 132 ? -20.242 -21.422 -22.290 1.00 38.18 132 PRO B O 1
ATOM 3670 N N . GLU B 1 133 ? -18.673 -21.544 -23.909 1.00 41.67 133 GLU B N 1
ATOM 3671 C CA . GLU B 1 133 ? -17.664 -22.089 -23.008 1.00 42.81 133 GLU B CA 1
ATOM 3672 C C . GLU B 1 133 ? -17.386 -21.148 -21.841 1.00 41.06 133 GLU B C 1
ATOM 3673 O O . GLU B 1 133 ? -17.083 -21.604 -20.730 1.00 39.24 133 GLU B O 1
ATOM 3679 N N . SER B 1 134 ? -17.526 -19.840 -22.062 1.00 40.74 134 SER B N 1
ATOM 3680 C CA . SER B 1 134 ? -17.187 -18.859 -21.037 1.00 41.46 134 SER B CA 1
ATOM 3681 C C . SER B 1 134 ? -18.078 -18.977 -19.808 1.00 38.56 134 SER B C 1
ATOM 3682 O O . SER B 1 134 ? -17.668 -18.583 -18.711 1.00 37.41 134 SER B O 1
ATOM 3685 N N . PHE B 1 135 ? -19.297 -19.500 -19.961 1.00 37.49 135 PHE B N 1
ATOM 3686 C CA . PHE B 1 135 ? -20.209 -19.660 -18.834 1.00 34.56 135 PHE B CA 1
ATOM 3687 C C . PHE B 1 135 ? -20.562 -21.125 -18.612 1.00 34.10 135 PHE B C 1
ATOM 3688 O O . PHE B 1 135 ? -21.671 -21.466 -18.186 1.00 33.30 135 PHE B O 1
ATOM 3696 N N . THR B 1 136 ? -19.588 -21.987 -18.878 1.00 32.69 136 THR B N 1
ATOM 3697 C CA . THR B 1 136 ? -19.609 -23.398 -18.540 1.00 34.72 136 THR B CA 1
ATOM 3698 C C . THR B 1 136 ? -18.457 -23.667 -17.576 1.00 35.63 136 THR B C 1
ATOM 3699 O O . THR B 1 136 ? -17.404 -23.026 -17.660 1.00 35.57 136 THR B O 1
ATOM 3703 N N . TYR B 1 137 ? -18.661 -24.599 -16.641 1.00 34.85 137 TYR B N 1
ATOM 3704 C CA . TYR B 1 137 ? -17.656 -24.826 -15.608 1.00 36.26 137 TYR B CA 1
ATOM 3705 C C . TYR B 1 137 ? -17.457 -26.313 -15.364 1.00 37.90 137 TYR B C 1
ATOM 3706 O O . TYR B 1 137 ? -18.425 -27.052 -15.176 1.00 35.58 137 TYR B O 1
ATOM 3715 N N . LYS B 1 138 ? -16.191 -26.713 -15.323 1.00 40.11 138 LYS B N 1
ATOM 3716 C CA . LYS B 1 138 ? -15.849 -28.104 -15.074 1.00 41.29 138 LYS B CA 1
ATOM 3717 C C . LYS B 1 138 ? -16.197 -28.493 -13.642 1.00 39.42 138 LYS B C 1
ATOM 3718 O O . LYS B 1 138 ? -15.927 -27.750 -12.694 1.00 37.27 138 LYS B O 1
ATOM 3724 N N . LEU B 1 139 ? -16.796 -29.672 -13.489 1.00 37.61 139 LEU B N 1
ATOM 3725 C CA . LEU B 1 139 ? -17.125 -30.057 -12.122 1.00 36.65 139 LEU B CA 1
ATOM 3726 C C . LEU B 1 139 ? -15.973 -30.839 -11.499 1.00 37.61 139 LEU B C 1
ATOM 3727 O O . LEU B 1 139 ? -15.308 -31.618 -12.188 1.00 37.80 139 LEU B O 1
ATOM 3732 N N . PRO B 1 140 ? -15.707 -30.643 -10.208 1.00 37.75 140 PRO B N 1
ATOM 3733 C CA . PRO B 1 140 ? -14.701 -31.469 -9.533 1.00 38.26 140 PRO B CA 1
ATOM 3734 C C . PRO B 1 140 ? -15.114 -32.934 -9.540 1.00 41.03 140 PRO B C 1
ATOM 3735 O O . PRO B 1 140 ? -16.291 -33.276 -9.677 1.00 39.08 140 PRO B O 1
ATOM 3739 N N . ASP B 1 141 ? -14.114 -33.805 -9.400 1.00 43.89 141 ASP B N 1
ATOM 3740 C CA . ASP B 1 141 ? -14.360 -35.238 -9.521 1.00 46.07 141 ASP B CA 1
ATOM 3741 C C . ASP B 1 141 ? -15.323 -35.743 -8.453 1.00 45.03 141 ASP B C 1
ATOM 3742 O O . ASP B 1 141 ? -16.086 -36.681 -8.704 1.00 46.37 141 ASP B O 1
ATOM 3747 N N . ASN B 1 142 ? -15.319 -35.135 -7.270 1.00 43.73 142 ASN B N 1
ATOM 3748 C CA . ASN B 1 142 ? -16.166 -35.585 -6.173 1.00 43.89 142 ASN B CA 1
ATOM 3749 C C . ASN B 1 142 ? -17.570 -34.996 -6.223 1.00 41.43 142 ASN B C 1
ATOM 3750 O O . ASN B 1 142 ? -18.344 -35.197 -5.282 1.00 43.13 142 ASN B O 1
ATOM 3755 N N . MET B 1 143 ? -17.913 -34.282 -7.292 1.00 41.02 143 MET B N 1
ATOM 3756 C CA . MET B 1 143 ? -19.179 -33.566 -7.413 1.00 40.17 143 MET B CA 1
ATOM 3757 C C . MET B 1 143 ? -19.931 -34.113 -8.616 1.00 39.80 143 MET B C 1
ATOM 3758 O O . MET B 1 143 ? -19.448 -34.004 -9.748 1.00 41.51 143 MET B O 1
ATOM 3763 N N . ASP B 1 144 ? -21.106 -34.694 -8.381 1.00 39.74 144 ASP B N 1
ATOM 3764 C CA . ASP B 1 144 ? -21.839 -35.291 -9.486 1.00 39.62 144 ASP B CA 1
ATOM 3765 C C . ASP B 1 144 ? -22.690 -34.233 -10.188 1.00 36.09 144 ASP B C 1
ATOM 3766 O O . ASP B 1 144 ? -22.799 -33.084 -9.745 1.00 33.22 144 ASP B O 1
ATOM 3771 N N . THR B 1 145 ? -23.288 -34.624 -11.314 1.00 33.80 145 THR B N 1
ATOM 3772 C CA . THR B 1 145 ? -23.993 -33.626 -12.109 1.00 34.96 145 THR B CA 1
ATOM 3773 C C . THR B 1 145 ? -25.289 -33.167 -11.456 1.00 33.00 145 THR B C 1
ATOM 3774 O O . THR B 1 145 ? -25.789 -32.094 -11.805 1.00 32.64 145 THR B O 1
ATOM 3778 N N . MET B 1 146 ? -25.847 -33.937 -10.518 1.00 31.93 146 MET B N 1
ATOM 3779 C CA . MET B 1 146 ? -26.982 -33.411 -9.764 1.00 33.30 146 MET B CA 1
ATOM 3780 C C . MET B 1 146 ? -26.542 -32.254 -8.875 1.00 31.87 146 MET B C 1
ATOM 3781 O O . MET B 1 146 ? -27.208 -31.212 -8.815 1.00 27.50 146 MET B O 1
ATOM 3786 N N . GLU B 1 147 ? -25.409 -32.415 -8.186 1.00 31.80 147 GLU B N 1
ATOM 3787 C CA . GLU B 1 147 ? -24.857 -31.308 -7.410 1.00 33.24 147 GLU B CA 1
ATOM 3788 C C . GLU B 1 147 ? -24.489 -30.129 -8.304 1.00 30.08 147 GLU B C 1
ATOM 3789 O O . GLU B 1 147 ? -24.759 -28.970 -7.962 1.00 26.72 147 GLU B O 1
ATOM 3795 N N . GLY B 1 148 ? -23.850 -30.400 -9.446 1.00 30.80 148 GLY B N 1
ATOM 3796 C CA . GLY B 1 148 ? -23.530 -29.324 -10.370 1.00 28.11 148 GLY B CA 1
ATOM 3797 C C . GLY B 1 148 ? -24.761 -28.575 -10.838 1.00 27.92 148 GLY B C 1
ATOM 3798 O O . GLY B 1 148 ? -24.719 -27.359 -11.047 1.00 28.47 148 GLY B O 1
ATOM 3799 N N . THR B 1 149 ? -25.876 -29.285 -10.995 1.00 27.01 149 THR B N 1
ATOM 3800 C CA . THR B 1 149 ? -27.135 -28.633 -11.345 1.00 27.15 149 THR B CA 1
ATOM 3801 C C . THR B 1 149 ? -27.587 -27.680 -10.241 1.00 27.26 149 THR B C 1
ATOM 3802 O O . THR B 1 149 ? -28.041 -26.562 -10.515 1.00 28.37 149 THR B O 1
ATOM 3806 N N . LEU B 1 150 ? -27.451 -28.097 -8.987 1.00 27.09 150 LEU B N 1
ATOM 3807 C CA . LEU B 1 150 ? -27.908 -27.296 -7.858 1.00 27.14 150 LEU B CA 1
ATOM 3808 C C . LEU B 1 150 ? -26.969 -26.141 -7.520 1.00 26.55 150 LEU B C 1
ATOM 3809 O O . LEU B 1 150 ? -27.278 -25.363 -6.612 1.00 26.18 150 LEU B O 1
ATOM 3814 N N . VAL B 1 151 ? -25.839 -26.006 -8.220 1.00 25.51 151 VAL B N 1
ATOM 3815 C CA . VAL B 1 151 ? -24.993 -24.831 -8.029 1.00 25.80 151 VAL B CA 1
ATOM 3816 C C . VAL B 1 151 ? -25.769 -23.561 -8.349 1.00 26.34 151 VAL B C 1
ATOM 3817 O O . VAL B 1 151 ? -25.561 -22.519 -7.716 1.00 24.27 151 VAL B O 1
ATOM 3821 N N . GLU B 1 152 ? -26.693 -23.628 -9.314 1.00 29.34 152 GLU B N 1
ATOM 3822 C CA . GLU B 1 152 ? -27.405 -22.421 -9.734 1.00 28.33 152 GLU B CA 1
ATOM 3823 C C . GLU B 1 152 ? -28.235 -21.820 -8.605 1.00 27.77 152 GLU B C 1
ATOM 3824 O O . GLU B 1 152 ? -28.037 -20.636 -8.282 1.00 27.20 152 GLU B O 1
ATOM 3830 N N . PRO B 1 153 ? -29.157 -22.547 -7.962 1.00 26.56 153 PRO B N 1
ATOM 3831 C CA . PRO B 1 153 ? -29.818 -21.948 -6.792 1.00 25.65 153 PRO B CA 1
ATOM 3832 C C . PRO B 1 153 ? -28.851 -21.678 -5.648 1.00 24.77 153 PRO B C 1
ATOM 3833 O O . PRO B 1 153 ? -29.033 -20.704 -4.913 1.00 23.52 153 PRO B O 1
ATOM 3837 N N . ALA B 1 154 ? -27.813 -22.500 -5.487 1.00 25.25 154 ALA B N 1
ATOM 3838 C CA . ALA B 1 154 ? -26.798 -22.209 -4.480 1.00 25.24 154 ALA B CA 1
ATOM 3839 C C . ALA B 1 154 ? -26.145 -20.861 -4.731 1.00 25.84 154 ALA B C 1
ATOM 3840 O O . ALA B 1 154 ? -25.870 -20.109 -3.788 1.00 25.87 154 ALA B O 1
ATOM 3842 N N . ALA B 1 155 ? -25.901 -20.535 -6.004 1.00 25.57 155 ALA B N 1
ATOM 3843 C CA . ALA B 1 155 ? -25.238 -19.282 -6.345 1.00 24.31 155 ALA B CA 1
ATOM 3844 C C . ALA B 1 155 ? -26.138 -18.078 -6.120 1.00 25.48 155 ALA B C 1
ATOM 3845 O O . ALA B 1 155 ? -25.635 -16.972 -5.908 1.00 23.95 155 ALA B O 1
ATOM 3847 N N . VAL B 1 156 ? -27.456 -18.258 -6.204 1.00 25.21 156 VAL B N 1
ATOM 3848 C CA . VAL B 1 156 ? -28.373 -17.195 -5.808 1.00 25.02 156 VAL B CA 1
ATOM 3849 C C . VAL B 1 156 ? -28.161 -16.846 -4.340 1.00 22.39 156 VAL B C 1
ATOM 3850 O O . VAL B 1 156 ? -28.075 -15.671 -3.967 1.00 23.32 156 VAL B O 1
ATOM 3854 N N . GLY B 1 157 ? -28.073 -17.867 -3.484 1.00 25.87 157 GLY B N 1
ATOM 3855 C CA . GLY B 1 157 ? -27.846 -17.611 -2.069 1.00 24.72 157 GLY B CA 1
ATOM 3856 C C . GLY B 1 157 ? -26.472 -17.026 -1.799 1.00 25.58 157 GLY B C 1
ATOM 3857 O O . GLY B 1 157 ? -26.319 -16.134 -0.957 1.00 25.68 157 GLY B O 1
ATOM 3858 N N . MET B 1 158 ? -25.455 -17.517 -2.512 1.00 24.52 158 MET B N 1
ATOM 3859 C CA . MET B 1 158 ? -24.099 -17.008 -2.320 1.00 26.47 158 MET B CA 1
ATOM 3860 C C . MET B 1 158 ? -24.010 -15.541 -2.709 1.00 24.93 158 MET B C 1
ATOM 3861 O O . MET B 1 158 ? -23.410 -14.731 -1.996 1.00 25.25 158 MET B O 1
ATOM 3866 N N . HIS B 1 159 ? -24.585 -15.190 -3.863 1.00 24.44 159 HIS B N 1
ATOM 3867 C CA . HIS B 1 159 ? -24.612 -13.802 -4.303 1.00 23.95 159 HIS B CA 1
ATOM 3868 C C . HIS B 1 159 ? -25.280 -12.907 -3.266 1.00 24.16 159 HIS B C 1
ATOM 3869 O O . HIS B 1 159 ? -24.795 -11.806 -2.977 1.00 24.73 159 HIS B O 1
ATOM 3876 N N . ALA B 1 160 ? -26.402 -13.361 -2.706 1.00 24.15 160 ALA B N 1
ATOM 3877 C CA . ALA B 1 160 ? -27.120 -12.568 -1.712 1.00 24.07 160 ALA B CA 1
ATOM 3878 C C . ALA B 1 160 ? -26.266 -12.350 -0.470 1.00 25.77 160 ALA B C 1
ATOM 3879 O O . ALA B 1 160 ? -26.162 -11.228 0.040 1.00 26.50 160 ALA B O 1
ATOM 3881 N N . ALA B 1 161 ? -25.629 -13.416 0.019 1.00 26.82 161 ALA B N 1
ATOM 3882 C CA . ALA B 1 161 ? -24.804 -13.296 1.217 1.00 26.88 161 ALA B CA 1
ATOM 3883 C C . ALA B 1 161 ? -23.585 -12.421 0.961 1.00 25.21 161 ALA B C 1
ATOM 3884 O O . ALA B 1 161 ? -23.194 -11.624 1.822 1.00 26.31 161 ALA B O 1
ATOM 3886 N N . MET B 1 162 ? -22.968 -12.558 -0.214 1.00 26.71 162 MET B N 1
ATOM 3887 C CA . MET B 1 162 ? -21.813 -11.727 -0.556 1.00 29.24 162 MET B CA 1
ATOM 3888 C C . MET B 1 162 ? -22.212 -10.263 -0.701 1.00 29.06 162 MET B C 1
ATOM 3889 O O . MET B 1 162 ? -21.531 -9.367 -0.186 1.00 28.21 162 MET B O 1
ATOM 3894 N N . LEU B 1 163 ? -23.302 -10.000 -1.428 1.00 28.48 163 LEU B N 1
ATOM 3895 C CA . LEU B 1 163 ? -23.777 -8.628 -1.570 1.00 31.30 163 LEU B CA 1
ATOM 3896 C C . LEU B 1 163 ? -24.102 -8.016 -0.217 1.00 27.98 163 LEU B C 1
ATOM 3897 O O . LEU B 1 163 ? -23.899 -6.819 -0.013 1.00 27.64 163 LEU B O 1
ATOM 3902 N N . ALA B 1 164 ? -24.595 -8.823 0.720 1.00 26.33 164 ALA B N 1
ATOM 3903 C CA . ALA B 1 164 ? -24.938 -8.324 2.044 1.00 28.93 164 ALA B CA 1
ATOM 3904 C C . ALA B 1 164 ? -23.722 -8.137 2.941 1.00 30.63 164 ALA B C 1
ATOM 3905 O O . ALA B 1 164 ? -23.874 -7.606 4.047 1.00 29.51 164 ALA B O 1
ATOM 3907 N N . ASP B 1 165 ? -22.533 -8.550 2.487 1.00 30.73 165 ASP B N 1
ATOM 3908 C CA . ASP B 1 165 ? -21.307 -8.487 3.285 1.00 32.64 165 ASP B CA 1
ATOM 3909 C C . ASP B 1 165 ? -21.465 -9.231 4.611 1.00 30.61 165 ASP B C 1
ATOM 3910 O O . ASP B 1 165 ? -21.075 -8.736 5.673 1.00 29.86 165 ASP B O 1
ATOM 3915 N N . VAL B 1 166 ? -22.056 -10.427 4.551 1.00 26.70 166 VAL B N 1
ATOM 3916 C CA . VAL B 1 166 ? -22.122 -11.284 5.727 1.00 2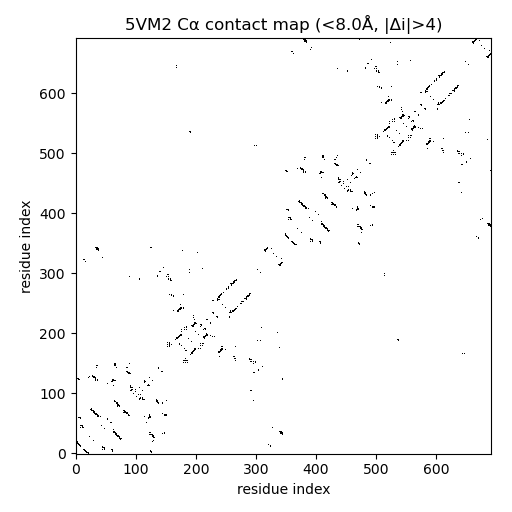7.25 166 VAL B CA 1
ATOM 3917 C C . VAL B 1 166 ? -20.712 -11.534 6.245 1.00 28.42 166 VAL B C 1
ATOM 3918 O O . VAL B 1 166 ? -19.763 -11.708 5.469 1.00 28.06 166 VAL B O 1
ATOM 3922 N N . LYS B 1 167 ? -20.561 -11.523 7.563 1.00 29.95 167 LYS B N 1
ATOM 3923 C CA . LYS B 1 167 ? -19.283 -11.839 8.184 1.00 32.20 167 LYS B CA 1
ATOM 3924 C C . LYS B 1 167 ? -19.549 -12.238 9.630 1.00 30.16 167 LYS B C 1
ATOM 3925 O O . LYS B 1 167 ? -20.681 -12.094 10.121 1.00 28.95 167 LYS B O 1
ATOM 3931 N N . PRO B 1 168 ? -18.550 -12.790 10.324 1.00 29.42 168 PRO B N 1
ATOM 3932 C CA . PRO B 1 168 ? -18.719 -13.058 11.758 1.00 30.65 168 PRO B CA 1
ATOM 3933 C C . PRO B 1 168 ? -19.154 -11.802 12.500 1.00 30.88 168 PRO B C 1
ATOM 3934 O O . PRO B 1 168 ? -18.761 -10.688 12.155 1.00 31.77 168 PRO B O 1
ATOM 3938 N N . GLY B 1 169 ? -19.971 -11.991 13.532 1.00 29.46 169 GLY B N 1
ATOM 3939 C CA . GLY B 1 169 ? -20.445 -10.888 14.334 1.00 31.98 169 GLY B CA 1
ATOM 3940 C C . GLY B 1 169 ? -21.682 -10.192 13.815 1.00 31.32 169 GLY B C 1
ATOM 3941 O O . GLY B 1 169 ? -22.127 -9.219 14.435 1.00 33.99 169 GLY B O 1
ATOM 3942 N N . LYS B 1 170 ? -22.255 -10.649 12.706 1.00 28.10 170 LYS B N 1
ATOM 3943 C CA . LYS B 1 170 ? -23.466 -10.055 12.158 1.00 28.39 170 LYS B CA 1
ATOM 3944 C C . LYS B 1 170 ? -24.621 -11.019 12.380 1.00 27.33 170 LYS B C 1
ATOM 3945 O O . LYS B 1 170 ? -24.608 -12.145 11.869 1.00 27.97 170 LYS B O 1
ATOM 3951 N N . LYS B 1 171 ? -25.598 -10.585 13.168 1.00 25.94 171 LYS B N 1
ATOM 3952 C CA . LYS B 1 171 ? -26.772 -11.396 13.455 1.00 29.64 171 LYS B CA 1
ATOM 3953 C C . LYS B 1 171 ? -27.726 -11.342 12.269 1.00 28.66 171 LYS B C 1
ATOM 3954 O O . LYS B 1 171 ? -28.003 -10.264 11.733 1.00 28.95 171 LYS B O 1
ATOM 3960 N N . ILE B 1 172 ? -28.238 -12.506 11.873 1.00 26.41 172 ILE B N 1
ATOM 3961 C CA . ILE B 1 172 ? -28.946 -12.687 10.608 1.00 27.80 172 ILE B CA 1
ATOM 3962 C C . ILE B 1 172 ? -30.364 -13.181 10.868 1.00 28.40 172 ILE B C 1
ATOM 3963 O O . ILE B 1 172 ? -30.588 -14.033 11.733 1.00 28.20 172 ILE B O 1
ATOM 3968 N N . ILE B 1 173 ? -31.311 -12.675 10.086 1.00 28.19 173 ILE B N 1
ATOM 3969 C CA . ILE B 1 173 ? -32.654 -13.234 10.011 1.00 29.43 173 ILE B CA 1
ATOM 3970 C C . ILE B 1 173 ? -32.947 -13.539 8.552 1.00 27.33 173 ILE B C 1
ATOM 3971 O O . ILE B 1 173 ? -32.774 -12.675 7.688 1.00 28.77 173 ILE B O 1
ATOM 3976 N N . ILE B 1 174 ? -33.385 -14.761 8.270 1.00 24.92 174 ILE B N 1
ATOM 3977 C CA . ILE B 1 174 ? -33.788 -15.148 6.924 1.00 23.79 174 ILE B CA 1
ATOM 3978 C C . ILE B 1 174 ? -35.277 -15.454 6.961 1.00 25.51 174 ILE B C 1
ATOM 3979 O O . ILE B 1 174 ? -35.709 -16.353 7.690 1.00 25.88 174 ILE B O 1
ATOM 3984 N N . LEU B 1 175 ? -36.057 -14.708 6.179 1.00 25.26 175 LEU B N 1
ATOM 3985 C CA . LEU B 1 175 ? -37.495 -14.932 6.049 1.00 25.64 175 LEU B CA 1
ATOM 3986 C C . LEU B 1 175 ? -37.735 -15.878 4.878 1.00 26.22 175 LEU B C 1
ATOM 3987 O O . LEU B 1 175 ? -37.481 -15.523 3.721 1.00 26.06 175 LEU B O 1
ATOM 3992 N N . GLY B 1 176 ? -38.202 -17.091 5.167 1.00 25.59 176 GLY B N 1
ATOM 3993 C CA . GLY B 1 176 ? -38.385 -18.078 4.127 1.00 28.23 176 GLY B CA 1
ATOM 3994 C C . GLY B 1 176 ? -37.360 -19.192 4.207 1.00 28.77 176 GLY B C 1
ATOM 3995 O O . GLY B 1 176 ? -36.156 -18.946 4.103 1.00 26.90 176 GLY B O 1
ATOM 3996 N N . ALA B 1 177 ? -37.832 -20.424 4.413 1.00 26.91 177 ALA B N 1
ATOM 3997 C CA . ALA B 1 177 ? -36.978 -21.604 4.447 1.00 27.56 177 ALA B CA 1
ATOM 3998 C C . ALA B 1 177 ? -37.234 -22.522 3.255 1.00 28.91 177 ALA B C 1
ATOM 3999 O O . ALA B 1 177 ? -37.054 -23.738 3.351 1.00 28.77 177 ALA B O 1
ATOM 4001 N N . GLY B 1 178 ? -37.662 -21.952 2.133 1.00 27.00 178 GLY B N 1
ATOM 4002 C CA . GLY B 1 178 ? -37.678 -22.675 0.881 1.00 25.95 178 GLY B CA 1
ATOM 4003 C C . GLY B 1 178 ? -36.269 -22.842 0.332 1.00 25.18 178 GLY B C 1
ATOM 4004 O O . GLY B 1 178 ? -35.266 -22.552 0.985 1.00 23.35 178 GLY B O 1
ATOM 4005 N N . CYS B 1 179 ? -36.202 -23.314 -0.914 1.00 25.63 179 CYS B N 1
ATOM 4006 C CA . CYS B 1 179 ? -34.903 -23.625 -1.499 1.00 29.14 179 CYS B CA 1
ATOM 4007 C C . CYS B 1 179 ? -33.966 -22.423 -1.428 1.00 27.48 179 CYS B C 1
ATOM 4008 O O . CYS B 1 179 ? -32.830 -22.538 -0.962 1.00 24.53 179 CYS B O 1
ATOM 4011 N N . ILE B 1 180 ? -34.442 -21.249 -1.844 1.00 27.68 180 ILE B N 1
ATOM 4012 C CA . ILE B 1 180 ? -33.566 -20.079 -1.893 1.00 27.14 180 ILE B CA 1
ATOM 4013 C C . ILE B 1 180 ? -33.186 -19.616 -0.487 1.00 26.19 180 ILE B C 1
ATOM 4014 O O . ILE B 1 180 ? -32.035 -19.230 -0.235 1.00 24.15 180 ILE B O 1
ATOM 4019 N N . GLY B 1 181 ? -34.141 -19.635 0.446 1.00 23.97 181 GLY B N 1
ATOM 4020 C CA . GLY B 1 181 ? -33.812 -19.321 1.827 1.00 25.74 181 GLY B CA 1
ATOM 4021 C C . GLY B 1 181 ? -32.755 -20.249 2.395 1.00 26.50 181 GLY B C 1
ATOM 4022 O O . GLY B 1 181 ? -31.845 -19.813 3.109 1.00 25.01 181 GLY B O 1
ATOM 4023 N N . LEU B 1 182 ? -32.840 -21.537 2.056 1.00 24.53 182 LEU B N 1
ATOM 4024 C CA . LEU B 1 182 ? -31.867 -22.501 2.561 1.00 26.34 182 LEU B CA 1
ATOM 4025 C C . LEU B 1 182 ? -30.500 -22.327 1.898 1.00 25.52 182 LEU B C 1
ATOM 4026 O O . LEU B 1 182 ? -29.470 -22.501 2.559 1.00 24.49 182 LEU B O 1
ATOM 4031 N N . MET B 1 183 ? -30.482 -21.955 0.634 1.00 22.56 183 MET B N 1
ATOM 4032 C CA . MET B 1 183 ? -29.239 -21.661 -0.012 1.00 26.32 183 MET B CA 1
ATOM 4033 C C . MET B 1 183 ? -28.602 -20.407 0.615 1.00 25.78 183 MET B C 1
ATOM 4034 O O . MET B 1 183 ? -27.445 -20.397 0.914 1.00 24.36 183 MET B O 1
ATOM 4039 N N . THR B 1 184 ? -29.413 -19.394 0.901 1.00 24.96 184 THR B N 1
ATOM 4040 C CA . THR B 1 184 ? -28.944 -18.174 1.546 1.00 23.52 184 THR B CA 1
ATOM 4041 C C . THR B 1 184 ? -28.374 -18.481 2.921 1.00 23.19 184 THR B C 1
ATOM 4042 O O . THR B 1 184 ? -27.313 -17.971 3.294 1.00 23.88 184 THR B O 1
ATOM 4046 N N . LEU B 1 185 ? -29.062 -19.339 3.675 1.00 22.40 185 LEU B N 1
ATOM 4047 C CA . LEU B 1 185 ? -28.592 -19.754 4.990 1.00 22.79 185 LEU B CA 1
ATOM 4048 C C . LEU B 1 185 ? -27.201 -20.378 4.915 1.00 23.69 185 LEU B C 1
ATOM 4049 O O . LEU B 1 185 ? -26.310 -20.045 5.704 1.00 25.15 185 LEU B O 1
ATOM 4054 N N . GLN B 1 186 ? -26.998 -21.294 3.970 1.00 22.50 186 GLN B N 1
ATOM 4055 C CA . GLN B 1 186 ? -25.713 -21.980 3.873 1.00 24.06 186 GLN B CA 1
ATOM 4056 C C . GLN B 1 186 ? -24.614 -21.042 3.393 1.00 23.71 186 GLN B C 1
ATOM 4057 O O . GLN B 1 186 ? -23.453 -21.173 3.801 1.00 25.32 186 GLN B O 1
ATOM 4063 N N . ALA B 1 187 ? -24.958 -20.108 2.509 1.00 22.35 187 ALA B N 1
ATOM 4064 C CA . ALA B 1 187 ? -24.008 -19.068 2.128 1.00 25.41 187 ALA B CA 1
ATOM 4065 C C . ALA B 1 187 ? -23.613 -18.222 3.332 1.00 25.24 187 ALA B C 1
ATOM 4066 O O . ALA B 1 187 ? -22.434 -17.891 3.508 1.00 26.37 187 ALA B O 1
ATOM 4068 N N . CYS B 1 188 ? -24.585 -17.876 4.183 1.00 20.98 188 CYS B N 1
ATOM 4069 C CA . CYS B 1 188 ? -24.275 -17.096 5.379 1.00 22.17 188 CYS B CA 1
ATOM 4070 C C . CYS B 1 188 ? -23.328 -17.858 6.300 1.00 27.07 188 CYS B C 1
ATOM 4071 O O . CYS B 1 188 ? -22.403 -17.271 6.878 1.00 26.81 188 CYS B O 1
ATOM 4074 N N . LYS B 1 189 ? -23.549 -19.164 6.453 1.00 27.13 189 LYS B N 1
ATOM 4075 C CA A LYS B 1 189 ? -22.621 -19.987 7.223 0.47 29.43 189 LYS B CA 1
ATOM 4076 C CA B LYS B 1 189 ? -22.620 -19.981 7.227 0.53 29.42 189 LYS B CA 1
ATOM 4077 C C . LYS B 1 189 ? -21.231 -19.974 6.601 1.00 28.41 189 LYS B C 1
ATOM 4078 O O . LYS B 1 189 ? -20.222 -19.885 7.314 1.00 28.12 189 LYS B O 1
ATOM 4089 N N . CYS B 1 190 ? -21.156 -20.067 5.270 1.00 27.07 190 CYS B N 1
ATOM 4090 C CA . CYS B 1 190 ? -19.853 -20.097 4.608 1.00 29.43 190 CYS B CA 1
ATOM 4091 C C . CYS B 1 190 ? -19.105 -18.782 4.777 1.00 28.58 190 CYS B C 1
ATOM 4092 O O . CYS B 1 190 ? -17.866 -18.774 4.800 1.00 31.05 190 CYS B O 1
ATOM 4095 N N . LEU B 1 191 ? -19.826 -17.672 4.903 1.00 26.50 191 LEU B N 1
ATOM 4096 C CA . LEU B 1 191 ? -19.203 -16.371 5.110 1.00 26.98 191 LEU B CA 1
ATOM 4097 C C . LEU B 1 191 ? -18.920 -16.078 6.577 1.00 26.10 191 LEU B C 1
ATOM 4098 O O . LEU B 1 191 ? -18.379 -15.013 6.890 1.00 27.02 191 LEU B O 1
ATOM 4103 N N . GLY B 1 192 ? -19.253 -16.992 7.484 1.00 26.15 192 GLY B N 1
ATOM 4104 C CA . GLY B 1 192 ? -18.782 -16.898 8.853 1.00 28.78 192 GLY B CA 1
ATOM 4105 C C . GLY B 1 192 ? -19.811 -16.467 9.871 1.00 28.10 192 GLY B C 1
ATOM 4106 O O . GLY B 1 192 ? -19.474 -16.380 11.060 1.00 27.89 192 GLY B O 1
ATOM 4107 N N . ALA B 1 193 ? -21.043 -16.184 9.452 1.00 28.60 193 ALA B N 1
ATOM 4108 C CA . ALA B 1 193 ? -22.091 -15.823 10.396 1.00 27.95 193 ALA B CA 1
ATOM 4109 C C . ALA B 1 193 ? -22.352 -16.976 11.353 1.00 29.59 193 ALA B C 1
ATOM 4110 O O . ALA B 1 193 ? -22.374 -18.142 10.953 1.00 31.16 193 ALA B O 1
ATOM 4112 N N . THR B 1 194 ? -22.538 -16.647 12.629 1.00 31.91 194 THR B N 1
ATOM 4113 C CA . THR B 1 194 ? -22.748 -17.651 13.662 1.00 33.28 194 THR B CA 1
ATOM 4114 C C . THR B 1 194 ? -24.127 -17.589 14.303 1.00 31.76 194 THR B C 1
ATOM 4115 O O . THR B 1 194 ? -24.524 -18.551 14.970 1.00 31.84 194 THR B O 1
ATOM 4119 N N . GLU B 1 195 ? -24.857 -16.489 14.136 1.00 31.81 195 GLU B N 1
ATOM 4120 C CA . GLU B 1 195 ? -26.193 -16.345 14.704 1.00 30.83 195 GLU B CA 1
ATOM 4121 C C . GLU B 1 195 ? -27.144 -16.019 13.565 1.00 28.23 195 GLU B C 1
ATOM 4122 O O . GLU B 1 195 ? -27.104 -14.912 13.015 1.00 30.03 195 GLU B O 1
ATOM 4128 N N . ILE B 1 196 ? -27.997 -16.990 13.250 1.00 24.65 196 ILE B N 1
ATOM 4129 C CA . ILE B 1 196 ? -28.893 -16.932 12.102 1.00 27.05 196 ILE B CA 1
ATOM 4130 C C . ILE B 1 196 ? -30.235 -17.500 12.536 1.00 25.76 196 ILE B C 1
ATOM 4131 O O . ILE B 1 196 ? -30.327 -18.679 12.890 1.00 26.78 196 ILE B O 1
ATOM 4136 N N . ALA B 1 197 ? -31.265 -16.668 12.526 1.00 26.66 197 ALA B N 1
ATOM 4137 C CA . ALA B 1 197 ? -32.624 -17.129 12.747 1.00 25.06 197 ALA B CA 1
ATOM 4138 C C . ALA B 1 197 ? -33.322 -17.264 11.402 1.00 24.98 197 ALA B C 1
ATOM 4139 O O . ALA B 1 197 ? -33.167 -16.415 10.520 1.00 25.54 197 ALA B O 1
ATOM 4141 N N . VAL B 1 198 ? -34.076 -18.346 11.241 1.00 23.55 198 VAL B N 1
ATOM 4142 C CA . VAL B 1 198 ? -34.803 -18.627 10.010 1.00 21.85 198 VAL B CA 1
ATOM 4143 C C . VAL B 1 198 ? -36.281 -18.718 10.353 1.00 21.09 198 VAL B C 1
ATOM 4144 O O . VAL B 1 198 ? -36.655 -19.396 11.315 1.00 23.40 198 VAL B O 1
ATOM 4148 N N . VAL B 1 199 ? -37.114 -18.040 9.571 1.00 23.35 199 VAL B N 1
ATOM 4149 C CA . VAL B 1 199 ? -38.547 -17.940 9.832 1.00 26.17 199 VAL B CA 1
ATOM 4150 C C . VAL B 1 199 ? -39.294 -18.582 8.672 1.00 25.49 199 VAL B C 1
ATOM 4151 O O . VAL B 1 199 ? -39.051 -18.239 7.511 1.00 26.19 199 VAL B O 1
ATOM 4155 N N . ASP B 1 200 ? -40.198 -19.510 8.984 1.00 26.93 200 ASP B N 1
ATOM 4156 C CA . ASP B 1 200 ? -41.089 -20.072 7.977 1.00 28.07 200 ASP B CA 1
ATOM 4157 C C . ASP B 1 200 ? -42.394 -20.465 8.660 1.00 29.59 200 ASP B C 1
ATOM 4158 O O . ASP B 1 200 ? -42.585 -20.238 9.858 1.00 32.15 200 ASP B O 1
ATOM 4163 N N . VAL B 1 201 ? -43.312 -21.044 7.887 1.00 27.96 201 VAL B N 1
ATOM 4164 C CA . VAL B 1 201 ? -44.582 -21.496 8.435 1.00 28.79 201 VAL B CA 1
ATOM 4165 C C . VAL B 1 201 ? -44.750 -23.006 8.318 1.00 31.58 201 VAL B C 1
ATOM 4166 O O . VAL B 1 201 ? -45.821 -23.530 8.623 1.00 33.58 201 VAL B O 1
ATOM 4170 N N . LEU B 1 202 ? -43.713 -23.717 7.882 1.00 30.12 202 LEU B N 1
ATOM 4171 C CA . LEU B 1 202 ? -43.769 -25.161 7.687 1.00 31.88 202 LEU B CA 1
ATOM 4172 C C . LEU B 1 202 ? -42.676 -25.816 8.520 1.00 33.18 202 LEU B C 1
ATOM 4173 O O . LEU B 1 202 ? -41.497 -25.471 8.385 1.00 29.87 202 LEU B O 1
ATOM 4178 N N . GLU B 1 203 ? -43.074 -26.768 9.369 1.00 34.73 203 GLU B N 1
ATOM 4179 C CA A GLU B 1 203 ? -42.122 -27.380 10.292 0.44 35.28 203 GLU B CA 1
ATOM 4180 C CA B GLU B 1 203 ? -42.131 -27.397 10.292 0.56 35.30 203 GLU B CA 1
ATOM 4181 C C . GLU B 1 203 ? -41.011 -28.121 9.551 1.00 33.01 203 GLU B C 1
ATOM 4182 O O . GLU B 1 203 ? -39.851 -28.095 9.980 1.00 32.15 203 GLU B O 1
ATOM 4193 N N . LYS B 1 204 ? -41.337 -28.785 8.440 1.00 28.71 204 LYS B N 1
ATOM 4194 C CA . LYS B 1 204 ? -40.306 -29.511 7.701 1.00 31.38 204 LYS B CA 1
ATOM 4195 C C . LYS B 1 204 ? -39.263 -28.574 7.103 1.00 29.10 204 LYS B C 1
ATOM 4196 O O . LYS B 1 204 ? -38.085 -28.939 7.005 1.00 26.19 204 LYS B O 1
ATOM 4202 N N . ARG 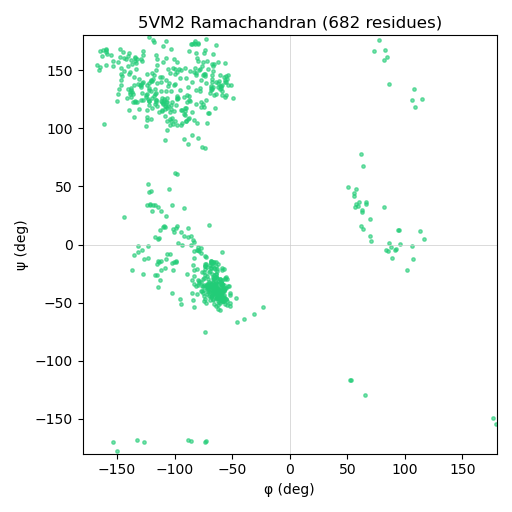B 1 205 ? -39.669 -27.379 6.677 1.00 29.59 205 ARG B N 1
ATOM 4203 C CA . ARG B 1 205 ? -38.688 -26.423 6.173 1.00 29.38 205 ARG B CA 1
ATOM 4204 C C . ARG B 1 205 ? -37.797 -25.921 7.298 1.00 27.07 205 ARG B C 1
ATOM 4205 O O . ARG B 1 205 ? -36.590 -25.720 7.105 1.00 25.14 205 ARG B O 1
ATOM 4213 N N . LEU B 1 206 ? -38.373 -25.744 8.489 1.00 25.11 206 LEU B N 1
ATOM 4214 C CA . LEU B 1 206 ? -37.585 -25.307 9.635 1.00 27.01 206 LEU B CA 1
ATOM 4215 C C . LEU B 1 206 ? -36.652 -26.409 10.126 1.00 26.28 206 LEU B C 1
ATOM 4216 O O . LEU B 1 206 ? -35.530 -26.125 10.559 1.00 28.93 206 LEU B O 1
ATOM 4221 N N . ALA B 1 207 ? -37.093 -27.671 10.077 1.00 26.44 207 ALA B N 1
ATOM 4222 C CA . ALA B 1 207 ? -36.190 -28.766 10.417 1.00 26.69 207 ALA B CA 1
ATOM 4223 C C . ALA B 1 207 ? -35.032 -28.834 9.427 1.00 30.26 207 ALA B C 1
ATOM 4224 O O . ALA B 1 207 ? -33.879 -29.054 9.821 1.00 31.07 207 ALA B O 1
ATOM 4226 N N . MET B 1 208 ? -35.316 -28.629 8.135 1.00 29.52 208 MET B N 1
ATOM 4227 C CA . MET B 1 208 ? -34.232 -28.582 7.156 1.00 29.42 208 MET B CA 1
ATOM 4228 C C . MET B 1 208 ? -33.316 -27.392 7.406 1.00 25.86 208 MET B C 1
ATOM 4229 O O . MET B 1 208 ? -32.090 -27.513 7.289 1.00 25.81 208 MET B O 1
ATOM 4234 N N . ALA B 1 209 ? -33.878 -26.239 7.786 1.00 25.60 209 ALA B N 1
ATOM 4235 C CA . ALA B 1 209 ? -33.041 -25.101 8.144 1.00 24.47 209 ALA B CA 1
ATOM 4236 C C . ALA B 1 209 ? -32.137 -25.434 9.324 1.00 24.75 209 ALA B C 1
ATOM 4237 O O . ALA B 1 209 ? -30.961 -25.056 9.336 1.00 24.17 209 ALA B O 1
ATOM 4239 N N . GLU B 1 210 ? -32.668 -26.134 10.332 1.00 25.99 210 GLU B N 1
ATOM 4240 C CA . GLU B 1 210 ? -31.828 -26.597 11.435 1.00 26.89 210 GLU B CA 1
ATOM 4241 C C . GLU B 1 210 ? -30.702 -27.485 10.921 1.00 29.67 210 GLU B C 1
ATOM 4242 O O . GLU B 1 210 ? -29.532 -27.312 11.287 1.00 28.60 210 GLU B O 1
ATOM 4248 N N . GLN B 1 211 ? -31.049 -28.463 10.083 1.00 29.29 211 GLN B N 1
ATOM 4249 C CA . GLN B 1 211 ? -30.040 -29.345 9.511 1.00 32.04 211 GLN B CA 1
ATOM 4250 C C . GLN B 1 211 ? -28.968 -28.549 8.782 1.00 29.65 211 GLN B C 1
ATOM 4251 O O . GLN B 1 211 ? -27.780 -28.882 8.849 1.00 30.69 211 GLN B O 1
ATOM 4257 N N . LEU B 1 212 ? -29.365 -27.474 8.107 1.00 26.45 212 LEU B N 1
ATOM 4258 C CA . LEU B 1 212 ? -28.449 -26.710 7.272 1.00 28.18 212 LEU B CA 1
ATOM 4259 C C . LEU B 1 212 ? -27.830 -25.516 7.989 1.00 30.43 212 LEU B C 1
ATOM 4260 O O . LEU B 1 212 ? -27.193 -24.687 7.334 1.00 30.24 212 LEU B O 1
ATOM 4265 N N . GLY B 1 213 ? -27.998 -25.407 9.307 1.00 30.27 213 GLY B N 1
ATOM 4266 C CA . GLY B 1 213 ? -27.179 -24.511 10.105 1.00 29.74 213 GLY B CA 1
ATOM 4267 C C . GLY B 1 213 ? -27.892 -23.369 10.799 1.00 27.27 213 GLY B C 1
ATOM 4268 O O . GLY B 1 213 ? -27.214 -22.529 11.406 1.00 28.23 213 GLY B O 1
ATOM 4269 N N . ALA B 1 214 ? -29.218 -23.282 10.727 1.00 23.46 214 ALA B N 1
ATOM 4270 C CA . ALA B 1 214 ? -29.919 -22.250 11.480 1.00 24.08 214 ALA B CA 1
ATOM 4271 C C . ALA B 1 214 ? -29.691 -22.463 12.968 1.00 23.72 214 ALA B C 1
ATOM 4272 O O . ALA B 1 214 ? -29.759 -23.589 13.463 1.00 28.20 214 ALA B O 1
ATOM 4274 N N . THR B 1 215 ? -29.394 -21.382 13.690 1.00 23.88 215 THR B N 1
ATOM 4275 C CA . THR B 1 215 ? -29.222 -21.520 15.132 1.00 29.97 215 THR B CA 1
ATOM 4276 C C . THR B 1 215 ? -30.525 -21.337 15.889 1.00 29.15 215 THR B C 1
ATOM 4277 O O . THR B 1 215 ? -30.670 -21.875 16.994 1.00 29.06 215 THR B O 1
ATOM 4281 N N . VAL B 1 216 ? -31.471 -20.608 15.308 1.00 29.74 216 VAL B N 1
ATOM 4282 C CA . VAL B 1 216 ? -32.816 -20.448 15.842 1.00 30.80 216 VAL B CA 1
ATOM 4283 C C . VAL B 1 216 ? -33.787 -20.602 14.681 1.00 27.92 216 VAL B C 1
ATOM 4284 O O . VAL B 1 216 ? -33.537 -20.096 13.582 1.00 27.52 216 VAL B O 1
ATOM 4288 N N . VAL B 1 217 ? -34.882 -21.324 14.906 1.00 27.16 217 VAL B N 1
ATOM 4289 C CA . VAL B 1 217 ? -35.950 -21.409 13.919 1.00 25.58 217 VAL B CA 1
ATOM 4290 C C . VAL B 1 217 ? -37.236 -20.893 14.549 1.00 28.62 217 VAL B C 1
ATOM 4291 O O . VAL B 1 217 ? -37.513 -21.147 15.726 1.00 30.27 217 VAL B O 1
ATOM 4295 N N . ILE B 1 218 ? -38.014 -20.161 13.757 1.00 27.82 218 ILE B N 1
ATOM 4296 C CA . ILE B 1 218 ? -39.237 -19.517 14.222 1.00 29.38 218 ILE B CA 1
ATOM 4297 C C . ILE B 1 218 ? -40.351 -19.892 13.253 1.00 27.87 218 ILE B C 1
ATOM 4298 O O . ILE B 1 218 ? -40.217 -19.690 12.041 1.00 27.09 218 ILE B O 1
ATOM 4303 N N . ASN B 1 219 ? -41.429 -20.463 13.780 1.00 25.95 219 ASN B N 1
ATOM 4304 C CA . ASN B 1 219 ? -42.617 -20.762 12.989 1.00 27.40 219 ASN B CA 1
AT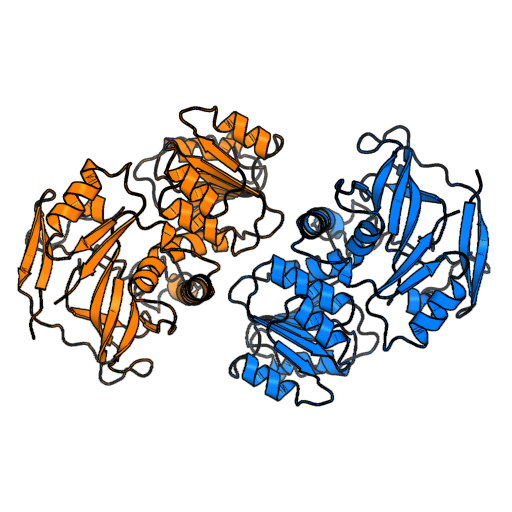OM 4305 C C . ASN B 1 219 ? -43.578 -19.580 13.114 1.00 29.15 219 ASN B C 1
ATOM 4306 O O . ASN B 1 219 ? -44.236 -19.407 14.147 1.00 30.98 219 ASN B O 1
ATOM 4311 N N . GLY B 1 220 ? -43.661 -18.770 12.055 1.00 29.69 220 GLY B N 1
ATOM 4312 C CA . GLY B 1 220 ? -44.491 -17.578 12.078 1.00 31.64 220 GLY B CA 1
ATOM 4313 C C . GLY B 1 220 ? -45.972 -17.856 12.192 1.00 35.99 220 GLY B C 1
ATOM 4314 O O . GLY B 1 220 ? -46.729 -16.964 12.590 1.00 37.96 220 GLY B O 1
ATOM 4315 N N . ALA B 1 221 ? -46.407 -19.069 11.843 1.00 35.96 221 ALA B N 1
ATOM 4316 C CA . ALA B 1 221 ? -47.809 -19.424 12.019 1.00 39.19 221 ALA B CA 1
ATOM 4317 C C . ALA B 1 221 ? -48.124 -19.772 13.466 1.00 41.05 221 ALA B C 1
ATOM 4318 O O . ALA B 1 221 ? -49.234 -19.498 13.939 1.00 43.64 221 ALA B O 1
ATOM 4320 N N . LYS B 1 222 ? -47.167 -20.360 14.183 1.00 39.14 222 LYS B N 1
ATOM 4321 C CA . LYS B 1 222 ? -47.369 -20.768 15.565 1.00 41.21 222 LYS B CA 1
ATOM 4322 C C . LYS B 1 222 ? -46.812 -19.770 16.576 1.00 41.80 222 LYS B C 1
ATOM 4323 O O . LYS B 1 222 ? -47.153 -19.858 17.760 1.00 45.46 222 LYS B O 1
ATOM 4329 N N . GLU B 1 223 ? -45.976 -18.827 16.145 1.00 39.23 223 GLU B N 1
ATOM 4330 C CA . GLU B 1 223 ? -45.336 -17.877 17.045 1.00 40.36 223 GLU B CA 1
ATOM 4331 C C . GLU B 1 223 ? -45.430 -16.471 16.470 1.00 39.54 223 GLU B C 1
ATOM 4332 O O . GLU B 1 223 ? -45.583 -16.284 15.261 1.00 38.69 223 GLU B O 1
ATOM 4338 N N . ASP B 1 224 ? -45.315 -15.478 17.354 1.00 40.58 224 ASP B N 1
ATOM 4339 C CA . ASP B 1 224 ? -45.193 -14.075 16.956 1.00 41.41 224 ASP B CA 1
ATOM 4340 C C . ASP B 1 224 ? -43.804 -13.868 16.368 1.00 38.06 224 ASP B C 1
ATOM 4341 O O . ASP B 1 224 ? -42.813 -13.804 17.098 1.00 38.38 224 ASP B O 1
ATOM 4346 N N . THR B 1 225 ? -43.726 -13.755 15.039 1.00 35.79 225 THR B N 1
ATOM 4347 C CA . THR B 1 225 ? -42.431 -13.630 14.374 1.00 34.35 225 THR B CA 1
ATOM 4348 C C . THR B 1 225 ? -41.643 -12.435 14.903 1.00 35.55 225 THR B C 1
ATOM 4349 O O . THR B 1 225 ? -40.451 -12.549 15.210 1.00 33.52 225 THR B O 1
ATOM 4353 N N . ILE B 1 226 ? -42.298 -11.277 15.029 1.00 34.47 226 ILE B N 1
ATOM 4354 C CA . ILE B 1 226 ? -41.584 -10.068 15.423 1.00 35.91 226 ILE B CA 1
ATOM 4355 C C . ILE B 1 226 ? -41.091 -10.181 16.860 1.00 36.90 226 ILE B C 1
ATOM 4356 O O . ILE B 1 226 ? -39.943 -9.835 17.161 1.00 34.62 226 ILE B O 1
ATOM 4361 N N . ALA B 1 227 ? -41.936 -10.683 17.764 1.00 37.35 227 ALA B N 1
ATOM 4362 C CA . ALA B 1 227 ? -41.536 -10.797 19.163 1.00 39.21 227 ALA B CA 1
ATOM 4363 C C . ALA B 1 227 ? -40.391 -11.786 19.328 1.00 38.16 227 ALA B C 1
ATOM 4364 O O . ALA B 1 227 ? -39.477 -11.564 20.131 1.00 39.52 227 ALA B O 1
ATOM 4366 N N . ARG B 1 228 ? -40.421 -12.884 18.572 1.00 36.30 228 ARG B N 1
ATOM 4367 C CA . ARG B 1 228 ? -39.359 -13.878 18.671 1.00 36.22 228 ARG B CA 1
ATOM 4368 C C . ARG B 1 228 ? -38.057 -13.357 18.080 1.00 32.37 228 ARG B C 1
ATOM 4369 O O . ARG B 1 228 ? -36.974 -13.619 18.618 1.00 31.57 228 ARG B O 1
ATOM 4377 N N . CYS B 1 229 ? -38.142 -12.621 16.971 1.00 30.22 229 CYS B N 1
ATOM 4378 C CA . CYS B 1 229 ? -36.942 -12.049 16.375 1.00 31.87 229 CYS B CA 1
ATOM 4379 C C . CYS B 1 229 ? -36.332 -10.982 17.274 1.00 34.28 229 CYS B C 1
ATOM 4380 O O . CYS B 1 229 ? -35.104 -10.865 17.358 1.00 36.28 229 CYS B O 1
ATOM 4383 N N . GLN B 1 230 ? -37.170 -10.196 17.959 1.00 35.86 230 GLN B N 1
ATOM 4384 C CA . GLN B 1 230 ? -36.637 -9.204 18.888 1.00 39.12 230 GLN B CA 1
ATOM 4385 C C . GLN B 1 230 ? -35.943 -9.877 20.066 1.00 39.75 230 GLN B C 1
ATOM 4386 O O . GLN B 1 230 ? -34.899 -9.406 20.532 1.00 39.98 230 GLN B O 1
ATOM 4392 N N . GLN B 1 231 ? -36.521 -10.969 20.571 1.00 40.28 231 GLN B N 1
ATOM 4393 C CA . GLN B 1 231 ? -35.843 -11.771 21.583 1.00 43.50 231 GLN B CA 1
ATOM 4394 C C . GLN B 1 231 ? -34.505 -12.274 21.058 1.00 39.78 231 GLN B C 1
ATOM 4395 O O . GLN B 1 231 ? -33.479 -12.191 21.742 1.00 40.67 231 GLN B O 1
ATOM 4401 N N . PHE B 1 232 ? -34.502 -12.782 19.824 1.00 36.39 232 PHE B N 1
ATOM 4402 C CA . PHE B 1 232 ? -33.273 -13.247 19.189 1.00 33.70 232 PHE B CA 1
ATOM 4403 C C . PHE B 1 232 ? -32.230 -12.137 19.090 1.00 33.94 232 PHE B C 1
ATOM 4404 O O . PHE B 1 232 ? -31.037 -12.377 19.310 1.00 34.89 232 PHE B O 1
ATOM 4412 N N . THR B 1 233 ? -32.654 -10.911 18.781 1.00 33.51 233 THR B N 1
ATOM 4413 C CA . THR B 1 233 ? -31.720 -9.806 18.591 1.00 38.09 233 THR B CA 1
ATOM 4414 C C . THR B 1 233 ? -31.619 -8.884 19.802 1.00 42.17 233 THR B C 1
ATOM 4415 O O . THR B 1 233 ? -31.017 -7.810 19.696 1.00 43.62 233 THR B O 1
ATOM 4419 N N . GLU B 1 234 ? -32.188 -9.276 20.945 1.00 43.89 234 GLU B N 1
ATOM 4420 C CA . GLU B 1 234 ? -32.220 -8.487 22.180 1.00 47.44 234 GLU B CA 1
ATOM 4421 C C . GLU B 1 234 ? -32.716 -7.064 21.924 1.00 46.73 234 GLU B C 1
ATOM 4422 O O . GLU B 1 234 ? -32.142 -6.091 22.418 1.00 49.28 234 GLU B O 1
ATOM 4428 N N . ASP B 1 235 ? -33.842 -6.997 21.213 1.00 44.66 235 ASP B N 1
ATOM 4429 C CA . ASP B 1 235 ? -34.564 -5.767 20.890 1.00 46.03 235 ASP B CA 1
ATOM 4430 C C . ASP B 1 235 ? -33.738 -4.796 20.056 1.00 47.04 235 ASP B C 1
ATOM 4431 O O . ASP B 1 235 ? -34.105 -3.624 19.923 1.00 47.28 235 ASP B O 1
ATOM 4436 N N . MET B 1 236 ? -32.649 -5.261 19.451 1.00 46.27 236 MET B N 1
ATOM 4437 C CA . MET B 1 236 ? -31.813 -4.384 18.647 1.00 52.27 236 MET B CA 1
ATOM 4438 C C . MET B 1 236 ? -32.062 -4.535 17.156 1.00 45.84 236 MET B C 1
ATOM 4439 O O . MET B 1 236 ? -31.658 -3.659 16.385 1.00 43.83 236 MET B O 1
ATOM 4444 N N . GLY B 1 237 ? -32.734 -5.597 16.737 1.00 32.84 237 GLY B N 1
ATOM 4445 C CA . GLY B 1 237 ? -32.867 -5.897 15.332 1.00 28.90 237 GLY B CA 1
ATOM 4446 C C . GLY B 1 237 ? -31.637 -6.604 14.794 1.00 31.21 237 GLY B C 1
ATOM 4447 O O . GLY B 1 237 ? -30.547 -6.552 15.365 1.00 31.86 237 GLY B O 1
ATOM 4448 N N . ALA B 1 238 ? -31.825 -7.293 13.674 1.00 29.09 238 ALA B N 1
ATOM 4449 C CA . ALA B 1 238 ? -30.723 -8.022 13.063 1.00 27.12 238 ALA B CA 1
ATOM 4450 C C . ALA B 1 238 ? -29.868 -7.097 12.207 1.00 26.27 238 ALA B C 1
ATOM 4451 O O . ALA B 1 238 ? -30.358 -6.130 11.623 1.00 25.38 238 ALA B O 1
ATOM 4453 N N . ASP B 1 239 ? -28.571 -7.410 12.136 1.00 24.39 239 ASP B N 1
ATOM 4454 C CA . ASP B 1 239 ? -27.686 -6.702 11.213 1.00 25.46 239 ASP B CA 1
ATOM 4455 C C . ASP B 1 239 ? -28.159 -6.841 9.768 1.00 24.88 239 ASP B C 1
ATOM 4456 O O . ASP B 1 239 ? -28.096 -5.883 8.988 1.00 23.88 239 ASP B O 1
ATOM 4461 N N . ILE B 1 240 ? -28.622 -8.029 9.384 1.00 25.98 240 ILE B N 1
ATOM 4462 C CA . ILE B 1 240 ? -29.072 -8.287 8.020 1.00 23.98 240 ILE B CA 1
ATOM 4463 C C . ILE B 1 240 ? -30.340 -9.122 8.074 1.00 21.12 240 ILE B C 1
ATOM 4464 O O . ILE B 1 240 ? -30.388 -10.143 8.766 1.00 24.84 240 ILE B O 1
ATOM 4469 N N . VAL B 1 241 ? -31.358 -8.702 7.330 1.00 22.13 241 VAL B N 1
ATOM 4470 C CA . VAL B 1 241 ? -32.580 -9.476 7.152 1.00 24.86 241 VAL B CA 1
ATOM 4471 C C . VAL B 1 241 ? -32.686 -9.825 5.675 1.00 24.97 241 VAL B C 1
ATOM 4472 O O . VAL B 1 241 ? -32.716 -8.928 4.822 1.00 25.44 241 VAL B O 1
ATOM 4476 N N . PHE B 1 242 ? -32.729 -11.118 5.377 1.00 25.45 242 PHE B N 1
ATOM 4477 C CA . PHE B 1 242 ? -32.959 -11.612 4.028 1.00 26.51 242 PHE B CA 1
ATOM 4478 C C . PHE B 1 242 ? -34.431 -11.965 3.883 1.00 29.58 242 PHE B C 1
ATOM 4479 O O . PHE B 1 242 ? -34.960 -12.750 4.676 1.00 30.21 242 PHE B O 1
ATOM 4487 N N . GLU B 1 243 ? -35.084 -11.403 2.870 1.00 29.50 243 GLU B N 1
ATOM 4488 C CA . GLU B 1 243 ? -36.411 -11.846 2.462 1.00 32.64 243 GLU B CA 1
ATOM 4489 C C . GLU B 1 243 ? -36.251 -12.767 1.263 1.00 33.71 243 GLU B C 1
ATOM 4490 O O . GLU B 1 243 ? -35.713 -12.356 0.228 1.00 33.11 243 GLU B O 1
ATOM 4496 N N . THR B 1 244 ? -36.704 -14.013 1.408 1.00 35.65 244 THR B N 1
ATOM 4497 C CA . THR B 1 244 ? -36.504 -15.025 0.385 1.00 40.94 244 THR B CA 1
ATOM 4498 C C . THR B 1 244 ? -37.774 -15.784 0.038 1.00 49.71 244 THR B C 1
ATOM 4499 O O . THR B 1 244 ? -37.731 -16.652 -0.839 1.00 55.57 244 THR B O 1
ATOM 4503 N N . ALA B 1 245 ? -38.899 -15.488 0.692 1.00 52.22 245 ALA B N 1
ATOM 4504 C CA . ALA B 1 245 ? -40.110 -16.271 0.472 1.00 61.36 245 ALA B CA 1
ATOM 4505 C C . ALA B 1 245 ? -40.880 -15.819 -0.761 1.00 67.12 245 ALA B C 1
ATOM 4506 O O . ALA B 1 245 ? -41.585 -16.628 -1.375 1.00 72.32 245 ALA B O 1
ATOM 4508 N N . GLY B 1 246 ? -40.758 -14.551 -1.143 1.00 67.74 246 GLY B N 1
ATOM 4509 C CA . GLY B 1 246 ? -41.578 -14.028 -2.216 1.00 73.64 246 GLY B CA 1
ATOM 4510 C C . GLY B 1 246 ? -42.963 -13.608 -1.778 1.00 76.37 246 GLY B C 1
ATOM 4511 O O . GLY B 1 246 ? -43.912 -13.711 -2.562 1.00 81.41 246 GLY B O 1
ATOM 4512 N N . SER B 1 247 ? -43.106 -13.129 -0.545 1.00 73.18 247 SER B N 1
ATOM 4513 C CA . SER B 1 247 ? -44.395 -12.757 0.017 1.00 75.37 247 SER B CA 1
ATOM 4514 C C . SER B 1 247 ? -44.376 -11.296 0.440 1.00 72.78 247 SER B C 1
ATOM 4515 O O . SER B 1 247 ? -43.391 -10.818 1.012 1.00 67.13 247 SER B O 1
ATOM 4518 N N . ALA B 1 248 ? -45.476 -10.591 0.166 1.00 75.60 248 ALA B N 1
ATOM 4519 C CA . ALA B 1 248 ? -45.654 -9.272 0.759 1.00 71.47 248 ALA B CA 1
ATOM 4520 C C . ALA B 1 248 ? -45.687 -9.358 2.277 1.00 67.14 248 ALA B C 1
ATOM 4521 O O . ALA B 1 248 ? -45.294 -8.408 2.961 1.00 63.64 248 ALA B O 1
ATOM 4523 N N . VAL B 1 249 ? -46.163 -10.485 2.813 1.00 68.02 249 VAL B N 1
ATOM 4524 C CA . VAL B 1 249 ? -46.082 -10.804 4.234 1.00 64.38 249 VAL B CA 1
ATOM 4525 C C . VAL B 1 249 ? -44.677 -10.511 4.737 1.00 56.25 249 VAL B C 1
ATOM 4526 O O . VAL B 1 249 ? -44.467 -9.603 5.552 1.00 50.78 249 VAL B O 1
ATOM 4530 N N . THR B 1 250 ? -43.708 -11.280 4.239 1.00 54.17 250 THR B N 1
ATOM 4531 C CA . THR B 1 250 ? -42.345 -11.185 4.749 1.00 49.64 250 THR B CA 1
ATOM 4532 C C . THR B 1 250 ? -41.709 -9.842 4.405 1.00 45.18 250 THR B C 1
ATOM 4533 O O . THR B 1 250 ? -41.025 -9.244 5.244 1.00 44.21 250 THR B O 1
ATOM 4537 N N . VAL B 1 251 ? -41.918 -9.348 3.180 1.00 45.08 251 VAL B N 1
ATOM 4538 C CA . VAL B 1 251 ? -41.309 -8.078 2.784 1.00 43.66 251 VAL B CA 1
ATOM 4539 C C . VAL B 1 251 ? -41.784 -6.953 3.694 1.00 40.33 251 VAL B C 1
ATOM 4540 O O . VAL B 1 251 ? -40.989 -6.122 4.152 1.00 35.03 251 VAL B O 1
ATOM 4544 N N . LYS B 1 252 ? -43.085 -6.918 3.983 1.00 43.39 252 LYS B N 1
ATOM 4545 C CA . LYS B 1 252 ? -43.629 -5.887 4.860 1.00 44.48 252 LYS B CA 1
ATOM 4546 C C . LYS B 1 252 ? -43.144 -6.051 6.297 1.00 44.68 252 LYS B C 1
ATOM 4547 O O . LYS B 1 252 ? -43.104 -5.071 7.051 1.00 46.08 252 LYS B O 1
ATOM 4553 N N . GLN B 1 253 ? -42.776 -7.273 6.693 1.00 44.10 253 GLN B N 1
ATOM 4554 C CA . GLN B 1 253 ? -42.308 -7.505 8.057 1.00 42.86 253 GLN B CA 1
ATOM 4555 C C . GLN B 1 253 ? -40.864 -7.064 8.257 1.00 36.20 253 GLN B C 1
ATOM 4556 O O . GLN B 1 253 ? -40.504 -6.607 9.349 1.00 33.18 253 GLN B O 1
ATOM 4562 N N . ALA B 1 254 ? -40.035 -7.149 7.218 1.00 34.98 254 ALA B N 1
ATOM 4563 C CA . ALA B 1 254 ? -38.597 -6.948 7.383 1.00 30.43 254 ALA B CA 1
ATOM 4564 C C . ALA B 1 254 ? -38.210 -5.603 7.992 1.00 31.01 254 ALA B C 1
ATOM 4565 O O . ALA B 1 254 ? -37.255 -5.579 8.790 1.00 27.71 254 ALA B O 1
ATOM 4567 N N . PRO B 1 255 ? -38.860 -4.472 7.675 1.00 32.56 255 PRO B N 1
ATOM 4568 C CA . PRO B 1 255 ? -38.506 -3.220 8.367 1.00 30.76 255 PRO B CA 1
ATOM 4569 C C . PRO B 1 255 ? -38.577 -3.311 9.881 1.00 29.89 255 PRO B C 1
ATOM 4570 O O . PRO B 1 255 ? -37.829 -2.612 10.573 1.00 30.43 255 PRO B O 1
ATOM 4574 N N . TYR B 1 256 ? -39.453 -4.156 10.416 1.00 30.53 256 TYR B N 1
ATOM 4575 C CA . TYR B 1 256 ? -39.620 -4.307 11.855 1.00 32.79 256 TYR B CA 1
ATOM 4576 C C . TYR B 1 256 ? -38.567 -5.211 12.483 1.00 31.71 256 TYR B C 1
ATOM 4577 O O . TYR B 1 256 ? -38.544 -5.352 13.714 1.00 33.10 256 TYR B O 1
ATOM 4586 N N . LEU B 1 257 ? -37.706 -5.826 11.674 1.00 28.65 257 LEU B N 1
ATOM 4587 C CA . LEU B 1 257 ? -36.751 -6.813 12.153 1.00 28.67 257 LEU B CA 1
ATOM 4588 C C . LEU B 1 257 ? -35.309 -6.369 12.046 1.00 29.24 257 LEU B C 1
ATOM 4589 O O . LEU B 1 257 ? -34.440 -7.006 12.658 1.00 30.66 257 LEU B O 1
ATOM 4594 N N . VAL B 1 258 ? -35.024 -5.321 11.283 1.00 25.86 258 VAL B N 1
ATOM 4595 C CA . VAL B 1 258 ? -33.656 -4.922 10.977 1.00 25.74 258 VAL B CA 1
ATOM 4596 C C . VAL B 1 258 ? -33.213 -3.849 11.961 1.00 27.68 258 VAL B C 1
ATOM 4597 O O . VAL B 1 258 ? -34.000 -2.982 12.368 1.00 25.80 258 VAL B O 1
ATOM 4601 N N . MET B 1 259 ? -31.942 -3.912 12.338 1.00 26.69 259 MET B N 1
ATOM 4602 C CA . MET B 1 259 ? -31.320 -2.946 13.224 1.00 29.52 259 MET B CA 1
ATOM 4603 C C . MET B 1 259 ? -31.116 -1.607 12.507 1.00 28.01 259 MET B C 1
ATOM 4604 O O . MET B 1 259 ? -31.084 -1.531 11.276 1.00 25.58 259 MET B O 1
ATOM 4609 N N . ARG B 1 260 ? -30.998 -0.532 13.292 1.00 30.22 260 ARG B N 1
ATOM 4610 C CA . ARG B 1 260 ? -30.571 0.738 12.719 1.00 30.50 260 ARG B CA 1
ATOM 4611 C C . ARG B 1 260 ? -29.235 0.554 12.007 1.00 30.21 260 ARG B C 1
ATOM 4612 O O . ARG B 1 260 ? -28.367 -0.190 12.468 1.00 30.52 260 ARG B O 1
ATOM 4620 N N . GLY B 1 261 ? -29.096 1.196 10.849 1.00 27.68 261 GLY B N 1
ATOM 4621 C CA . GLY B 1 261 ? -27.914 1.036 10.024 1.00 28.09 261 GLY B CA 1
ATOM 4622 C C . GLY B 1 261 ? -27.762 -0.314 9.354 1.00 28.72 261 GLY B C 1
ATOM 4623 O O . GLY B 1 261 ? -26.721 -0.563 8.732 1.00 29.52 261 GLY B O 1
ATOM 4624 N N . GLY B 1 262 ? -28.764 -1.188 9.445 1.00 26.67 262 GLY B N 1
ATOM 4625 C CA . GLY B 1 262 ? -28.665 -2.535 8.924 1.00 27.66 262 GLY B CA 1
ATOM 4626 C C . GLY B 1 262 ? -29.077 -2.643 7.466 1.00 27.01 262 GLY B C 1
ATOM 4627 O O . GLY B 1 262 ? -29.240 -1.653 6.750 1.00 25.29 262 GLY B O 1
ATOM 4628 N N . LYS B 1 263 ? -29.243 -3.887 7.024 1.00 28.29 263 LYS B N 1
ATOM 4629 C CA . LYS B 1 263 ? -29.545 -4.177 5.632 1.00 27.25 263 LYS B CA 1
ATOM 4630 C C . LYS B 1 263 ? -30.736 -5.116 5.530 1.00 27.03 263 LYS B C 1
ATOM 4631 O O . LYS B 1 263 ? -30.845 -6.085 6.288 1.00 28.85 263 LYS B O 1
ATOM 4637 N N . ILE B 1 264 ? -31.622 -4.818 4.584 1.00 27.53 264 ILE B N 1
ATOM 4638 C CA . ILE B 1 264 ? -32.670 -5.727 4.142 1.00 25.61 264 ILE B CA 1
ATOM 4639 C C . ILE B 1 264 ? -32.335 -6.129 2.712 1.00 26.05 264 ILE B C 1
ATOM 4640 O O . ILE B 1 264 ? -32.168 -5.264 1.841 1.00 27.18 264 ILE B O 1
ATOM 4645 N N . MET B 1 265 ? -32.222 -7.433 2.473 1.00 26.06 265 MET B N 1
ATOM 4646 C CA . MET B 1 265 ? -31.909 -7.985 1.160 1.00 26.25 265 MET B CA 1
ATOM 4647 C C . MET B 1 265 ? -33.144 -8.704 0.640 1.00 26.22 265 MET B C 1
ATOM 4648 O O . MET B 1 265 ? -33.648 -9.622 1.294 1.00 27.10 265 MET B O 1
ATOM 4653 N N . ILE B 1 266 ? -33.625 -8.295 -0.526 1.00 27.25 266 ILE B N 1
ATOM 4654 C CA . ILE B 1 266 ? -34.768 -8.938 -1.163 1.00 28.76 266 ILE B CA 1
ATOM 4655 C C . ILE B 1 266 ? -34.223 -9.878 -2.226 1.00 32.55 266 ILE B C 1
ATOM 4656 O O . ILE B 1 266 ? -33.761 -9.434 -3.285 1.00 30.99 266 ILE B O 1
ATOM 4661 N N . VAL B 1 267 ? -34.279 -11.177 -1.936 1.00 33.10 267 VAL B N 1
ATOM 4662 C CA . VAL B 1 267 ? -33.654 -12.212 -2.750 1.00 38.58 267 VAL B CA 1
ATOM 4663 C C . VAL B 1 267 ? -34.737 -12.786 -3.655 1.00 52.52 267 VAL B C 1
ATOM 4664 O O . VAL B 1 267 ? -35.561 -13.600 -3.226 1.00 53.58 267 VAL B O 1
ATOM 4668 N N . GLY B 1 268 ? -34.722 -12.383 -4.919 1.00 62.75 268 GLY B N 1
ATOM 4669 C CA . GLY B 1 268 ? -35.765 -12.787 -5.838 1.00 75.05 268 GLY B CA 1
ATOM 4670 C C . GLY B 1 268 ? -36.953 -11.855 -5.752 1.00 83.30 268 GLY B C 1
ATOM 4671 O O . GLY B 1 268 ? -37.362 -11.462 -4.655 1.00 80.20 268 GLY B O 1
ATOM 4672 N N . THR B 1 269 ? -37.524 -11.499 -6.896 1.00 97.05 269 THR B N 1
ATOM 4673 C CA . THR B 1 269 ? -38.516 -10.437 -6.935 1.00 100.54 269 THR B CA 1
ATOM 4674 C C . THR B 1 269 ? -39.874 -10.911 -6.434 1.00 102.33 269 THR B C 1
ATOM 4675 O O . THR B 1 269 ? -40.295 -12.043 -6.694 1.00 106.47 269 THR B O 1
ATOM 4679 N N . VAL B 1 270 ? -40.548 -10.028 -5.713 1.00 99.36 270 VAL B N 1
ATOM 4680 C CA . VAL B 1 270 ? -41.928 -10.142 -5.247 1.00 99.01 270 VAL B CA 1
ATOM 4681 C C . VAL B 1 270 ? -42.826 -9.502 -6.304 1.00 100.13 270 VAL B C 1
ATOM 4682 O O . VAL B 1 270 ? -42.545 -8.373 -6.730 1.00 98.49 270 VAL B O 1
ATOM 4686 N N . PRO B 1 271 ? -43.863 -10.156 -6.842 1.00 102.88 271 PRO B N 1
ATOM 4687 C CA . PRO B 1 271 ? -44.541 -9.600 -8.030 1.00 105.89 271 PRO B CA 1
ATOM 4688 C C . PRO B 1 271 ? -45.334 -8.331 -7.766 1.00 103.39 271 PRO B C 1
ATOM 4689 O O . PRO B 1 271 ? -45.567 -7.566 -8.710 1.00 106.27 271 PRO B O 1
ATOM 4693 N N . GLY B 1 272 ? -45.754 -8.072 -6.527 1.00 97.59 272 GLY B N 1
ATOM 4694 C CA . GLY B 1 272 ? -46.591 -6.938 -6.216 1.00 95.06 272 GLY B CA 1
ATOM 4695 C C . GLY B 1 272 ? -45.869 -5.869 -5.409 1.00 86.43 272 GLY B C 1
ATOM 4696 O O . GLY B 1 272 ? -44.746 -6.043 -4.936 1.00 82.97 272 GLY B O 1
ATOM 4697 N N . ALA B 1 273 ? -46.548 -4.735 -5.268 1.00 84.86 273 ALA B N 1
ATOM 4698 C CA . ALA B 1 273 ? -46.070 -3.672 -4.401 1.00 76.41 273 ALA B CA 1
ATOM 4699 C C . ALA B 1 273 ? -46.435 -3.976 -2.954 1.00 71.40 273 ALA B C 1
ATOM 4700 O O . ALA B 1 273 ? -47.480 -4.564 -2.666 1.00 75.47 273 ALA B O 1
ATOM 4702 N N . SER B 1 274 ? -45.554 -3.580 -2.041 1.00 63.93 274 SER B N 1
ATOM 4703 C CA . SER B 1 274 ? -45.785 -3.749 -0.615 1.00 61.46 274 SER B CA 1
ATOM 4704 C C . SER B 1 274 ? -45.579 -2.418 0.091 1.00 58.26 274 SER B C 1
ATOM 4705 O O . SER B 1 274 ? -44.652 -1.670 -0.231 1.00 55.79 274 SER B O 1
ATOM 4708 N N . ALA B 1 275 ? -46.455 -2.126 1.048 1.00 58.93 275 ALA B N 1
ATOM 4709 C CA . ALA B 1 275 ? -46.339 -0.909 1.842 1.00 58.56 275 ALA B CA 1
ATOM 4710 C C . ALA B 1 275 ? -45.148 -1.036 2.782 1.00 54.81 275 ALA B C 1
ATOM 4711 O O . ALA B 1 275 ? -45.149 -1.876 3.689 1.00 55.68 275 ALA B O 1
ATOM 4713 N N . ILE B 1 276 ? -44.123 -0.219 2.563 1.00 50.80 276 ILE B N 1
ATOM 4714 C CA . ILE B 1 276 ? -42.938 -0.201 3.410 1.00 44.78 276 ILE B CA 1
ATOM 4715 C C . ILE B 1 276 ? -43.081 0.925 4.424 1.00 44.93 276 ILE B C 1
ATOM 4716 O O . ILE B 1 276 ? -43.318 2.081 4.053 1.00 46.22 276 ILE B O 1
ATOM 4721 N N . ASN B 1 277 ? -42.947 0.587 5.704 1.00 44.11 277 ASN B N 1
ATOM 4722 C CA . ASN B 1 277 ? -42.974 1.575 6.781 1.00 45.73 277 ASN B CA 1
ATOM 4723 C C . ASN B 1 277 ? -41.561 2.130 6.916 1.00 42.80 277 ASN B C 1
ATOM 4724 O O . ASN B 1 277 ? -40.714 1.572 7.615 1.00 39.43 277 ASN B O 1
ATOM 4729 N N . PHE B 1 278 ? -41.306 3.249 6.233 1.00 45.42 278 PHE B N 1
ATOM 4730 C CA . PHE B 1 278 ? -39.966 3.825 6.213 1.00 44.52 278 PHE B CA 1
ATOM 4731 C C . PHE B 1 278 ? -39.602 4.508 7.522 1.00 44.39 278 PHE B C 1
ATOM 4732 O O . PHE B 1 278 ? -38.408 4.654 7.814 1.00 40.33 278 PHE B O 1
ATOM 4740 N N . LEU B 1 279 ? -40.595 4.935 8.308 1.00 47.07 279 LEU B N 1
ATOM 4741 C CA . LEU B 1 279 ? -40.298 5.497 9.621 1.00 50.00 279 LEU B CA 1
ATOM 4742 C C . LEU B 1 279 ? -39.550 4.494 10.487 1.00 48.15 279 LEU B C 1
ATOM 4743 O O . LEU B 1 279 ? -38.579 4.851 11.164 1.00 49.19 279 LEU B O 1
ATOM 4748 N N . LYS B 1 280 ? -39.973 3.227 10.452 1.00 44.08 280 LYS B N 1
ATOM 4749 C CA . LYS B 1 280 ? -39.346 2.185 11.256 1.00 43.44 280 LYS B CA 1
ATOM 4750 C C . LYS B 1 280 ? -37.890 1.949 10.880 1.00 39.58 280 LYS B C 1
ATOM 4751 O O . LYS B 1 280 ? -37.124 1.430 11.702 1.00 40.02 280 LYS B O 1
ATOM 4757 N N . ILE B 1 281 ? -37.490 2.299 9.660 1.00 34.01 281 ILE B N 1
ATOM 4758 C CA . ILE B 1 281 ? -36.114 2.088 9.234 1.00 28.66 281 ILE B CA 1
ATOM 4759 C C . ILE B 1 281 ? -35.506 3.428 8.838 1.00 30.23 281 ILE B C 1
ATOM 4760 O O . ILE B 1 281 ? -34.679 3.501 7.923 1.00 28.76 281 ILE B O 1
ATOM 4765 N N . ASN B 1 282 ? -35.899 4.494 9.534 1.00 32.21 282 ASN B N 1
ATOM 4766 C CA . ASN B 1 282 ? -35.440 5.826 9.164 1.00 34.32 282 ASN B CA 1
ATOM 4767 C C . ASN B 1 282 ? -33.974 6.068 9.502 1.00 32.67 282 ASN B C 1
ATOM 4768 O O . ASN B 1 282 ? -33.405 7.064 9.044 1.00 32.08 282 ASN B O 1
ATOM 4773 N N . ARG B 1 283 ? -33.343 5.189 10.268 1.00 33.26 283 ARG B N 1
ATOM 4774 C CA . ARG B 1 283 ? -31.964 5.418 10.691 1.00 35.32 283 ARG B CA 1
ATOM 4775 C C . ARG B 1 283 ? -30.989 4.663 9.790 1.00 34.08 283 ARG B C 1
ATOM 4776 O O . ARG B 1 283 ? -30.232 3.794 10.217 1.00 29.89 283 ARG B O 1
ATOM 4784 N N . GLU B 1 284 ? -31.048 5.030 8.506 1.00 35.86 284 GLU B N 1
ATOM 4785 C CA . GLU B 1 284 ? -30.036 4.679 7.507 1.00 33.13 284 GLU B CA 1
ATOM 4786 C C . GLU B 1 284 ? -29.992 3.175 7.238 1.00 31.58 284 GLU B C 1
ATOM 4787 O O . GLU B 1 284 ? -28.934 2.592 6.990 1.00 31.89 284 GLU B O 1
ATOM 4793 N N . VAL B 1 285 ? -31.168 2.549 7.251 1.00 28.49 285 VAL B N 1
ATOM 4794 C CA . VAL B 1 285 ? -31.282 1.177 6.786 1.00 25.25 285 VAL B CA 1
ATOM 4795 C C . VAL B 1 285 ? -31.227 1.162 5.262 1.00 27.72 285 VAL B C 1
ATOM 4796 O O . VAL B 1 285 ? -31.676 2.102 4.588 1.00 27.56 285 VAL B O 1
ATOM 4800 N N . THR B 1 286 ? -30.638 0.107 4.714 1.00 26.87 286 THR B N 1
ATOM 4801 C CA . THR B 1 286 ? -30.542 -0.087 3.274 1.00 29.73 286 THR B CA 1
ATOM 4802 C C . THR B 1 286 ? -31.415 -1.268 2.863 1.00 27.53 286 THR B C 1
ATOM 4803 O O . THR B 1 286 ? -31.372 -2.325 3.503 1.00 27.26 286 THR B O 1
ATOM 4807 N N . ILE B 1 287 ? -32.228 -1.082 1.823 1.00 25.23 287 ILE B N 1
ATOM 4808 C CA . ILE B 1 287 ? -32.961 -2.174 1.186 1.00 27.57 287 ILE B CA 1
ATOM 4809 C C . ILE B 1 287 ? -32.349 -2.397 -0.192 1.00 29.25 287 ILE B C 1
ATOM 4810 O O . ILE B 1 287 ? -32.360 -1.488 -1.032 1.00 27.44 287 ILE B O 1
ATOM 4815 N N . GLN B 1 288 ? -31.846 -3.603 -0.450 1.00 27.28 288 GLN B N 1
ATOM 4816 C CA . GLN B 1 288 ? -31.333 -3.872 -1.790 1.00 30.97 288 GLN B CA 1
ATOM 4817 C C . GLN B 1 288 ? -31.921 -5.161 -2.343 1.00 33.41 288 GLN B C 1
ATOM 4818 O O . GLN B 1 288 ? -31.938 -6.190 -1.659 1.00 28.67 288 GLN B O 1
ATOM 4824 N N . THR B 1 289 ? -32.326 -5.084 -3.606 1.00 32.85 289 THR B N 1
ATOM 4825 C CA . THR B 1 289 ? -32.748 -6.276 -4.326 1.00 31.79 289 THR B CA 1
ATOM 4826 C C . THR B 1 289 ? -31.531 -7.060 -4.800 1.00 32.00 289 THR B C 1
ATOM 4827 O O . THR B 1 289 ? -30.463 -6.500 -5.049 1.00 35.36 289 THR B O 1
ATOM 4831 N N . VAL B 1 290 ? -31.692 -8.374 -4.899 1.00 27.09 290 VAL B N 1
ATOM 4832 C CA . VAL B 1 290 ? -30.615 -9.276 -5.283 1.00 27.58 290 VAL B CA 1
ATOM 4833 C C . VAL B 1 290 ? -31.074 -10.023 -6.524 1.00 31.05 290 VAL B C 1
ATOM 4834 O O . VAL B 1 290 ? -32.127 -10.673 -6.503 1.00 31.86 290 VAL B O 1
ATOM 4838 N N . PHE B 1 291 ? -30.292 -9.937 -7.600 1.00 30.46 291 PHE B N 1
ATOM 4839 C CA . PHE B 1 291 ? -30.706 -10.450 -8.904 1.00 29.23 291 PHE B CA 1
ATOM 4840 C C . PHE B 1 291 ? -29.724 -11.513 -9.383 1.00 30.83 291 PHE B C 1
ATOM 4841 O O . PHE B 1 291 ? -28.603 -11.193 -9.797 1.00 31.35 291 PHE B O 1
ATOM 4849 N N . ARG B 1 292 ? -30.164 -12.771 -9.354 1.00 28.45 292 ARG B N 1
ATOM 4850 C CA . ARG B 1 292 ? -29.374 -13.898 -9.835 1.00 28.35 292 ARG B CA 1
ATOM 4851 C C . ARG B 1 292 ? -27.984 -13.932 -9.200 1.00 27.40 292 ARG B C 1
ATOM 4852 O O . ARG B 1 292 ? -27.853 -14.101 -7.984 1.00 26.65 292 ARG B O 1
ATOM 4860 N N . TYR B 1 293 ? -26.942 -13.777 -10.009 1.00 28.82 293 TYR B N 1
ATOM 4861 C CA . TYR B 1 293 ? -25.575 -13.959 -9.537 1.00 26.67 293 TYR B CA 1
ATOM 4862 C C . TYR B 1 293 ? -24.638 -13.372 -10.574 1.00 26.56 293 TYR B C 1
ATOM 4863 O O . TYR B 1 293 ? -24.938 -13.358 -11.774 1.00 27.89 293 TYR B O 1
ATOM 4872 N N . ALA B 1 294 ? -23.504 -12.891 -10.097 1.00 24.29 294 ALA B N 1
ATOM 4873 C CA . ALA B 1 294 ? -22.401 -12.532 -10.968 1.00 27.51 294 ALA B CA 1
ATOM 4874 C C . ALA B 1 294 ? -21.133 -13.027 -10.301 1.00 27.72 294 ALA B C 1
ATOM 4875 O O . ALA B 1 294 ? -20.907 -12.740 -9.122 1.00 27.65 294 ALA B O 1
ATOM 4877 N N . ASN B 1 295 ? -20.341 -13.798 -11.044 1.00 27.35 295 ASN B N 1
ATOM 4878 C CA . ASN B 1 295 ? -19.028 -14.271 -10.613 1.00 28.83 295 ASN B CA 1
ATOM 4879 C C . ASN B 1 295 ? -19.090 -15.109 -9.341 1.00 28.49 295 ASN B C 1
ATOM 4880 O O . ASN B 1 295 ? -18.133 -15.134 -8.562 1.00 32.29 295 ASN B O 1
ATOM 4885 N N . ARG B 1 296 ? -20.178 -15.859 -9.151 1.00 26.24 296 ARG B N 1
ATOM 4886 C CA . ARG B 1 296 ? -20.321 -16.693 -7.964 1.00 26.62 296 ARG B CA 1
ATOM 4887 C C . ARG B 1 296 ? -20.162 -18.183 -8.223 1.00 26.72 296 ARG B C 1
ATOM 4888 O O . ARG B 1 296 ? -20.139 -18.959 -7.258 1.00 25.40 296 ARG B O 1
ATOM 4896 N N . TYR B 1 297 ? -20.072 -18.613 -9.486 1.00 28.48 297 TYR B N 1
ATOM 4897 C CA . TYR B 1 297 ? -20.061 -20.050 -9.748 1.00 27.89 297 TYR B CA 1
ATOM 4898 C C . TYR B 1 297 ? -18.815 -20.726 -9.190 1.00 28.85 297 TYR B C 1
ATOM 4899 O O . TYR B 1 297 ? -18.960 -21.725 -8.464 1.00 25.88 297 TYR B O 1
ATOM 4908 N N . PRO B 1 298 ? -17.586 -20.254 -9.460 1.00 29.81 298 PRO B N 1
ATOM 4909 C CA . PRO B 1 298 ? -16.418 -20.951 -8.894 1.00 31.88 298 PRO B CA 1
ATOM 4910 C C . PRO B 1 298 ? -16.466 -21.107 -7.382 1.00 31.91 298 PRO B C 1
ATOM 4911 O O . PRO B 1 298 ? -16.214 -22.209 -6.880 1.00 36.37 298 PRO B O 1
ATOM 4915 N N . VAL B 1 299 ? -16.796 -20.047 -6.640 1.00 28.67 299 VAL B N 1
ATOM 4916 C CA . VAL B 1 299 ? -16.760 -20.136 -5.183 1.00 26.91 299 VAL B CA 1
ATOM 4917 C C . VAL B 1 299 ? -17.891 -21.014 -4.668 1.00 30.26 299 VAL B C 1
ATOM 4918 O O . VAL B 1 299 ? -17.759 -21.661 -3.621 1.00 31.02 299 VAL B O 1
ATOM 4922 N N . THR B 1 300 ? -19.013 -21.063 -5.386 1.00 25.87 300 THR B N 1
ATOM 4923 C CA . THR B 1 300 ? -20.097 -21.949 -4.987 1.00 25.40 300 THR B CA 1
ATOM 4924 C C . THR B 1 300 ? -19.760 -23.398 -5.300 1.00 27.59 300 THR B C 1
ATOM 4925 O O . THR B 1 300 ? -20.052 -24.297 -4.503 1.00 29.10 300 THR B O 1
ATOM 4929 N N . ILE B 1 301 ? -19.123 -23.640 -6.447 1.00 27.06 301 ILE B N 1
ATOM 4930 C CA . ILE B 1 301 ? -18.639 -24.979 -6.762 1.00 27.54 301 ILE B CA 1
ATOM 4931 C C . ILE B 1 301 ? -17.638 -25.448 -5.709 1.00 31.83 301 ILE B C 1
ATOM 4932 O O . ILE B 1 301 ? -17.696 -26.596 -5.247 1.00 31.11 301 ILE B O 1
ATOM 4937 N N . GLU B 1 302 ? -16.713 -24.568 -5.303 1.00 33.76 302 GLU B N 1
ATOM 4938 C CA . GLU B 1 302 ? -15.789 -24.903 -4.219 1.00 39.73 302 GLU B CA 1
ATOM 4939 C C . GLU B 1 302 ? -16.543 -25.282 -2.950 1.00 35.25 302 GLU B C 1
ATOM 4940 O O . GLU B 1 302 ? -16.235 -26.292 -2.308 1.00 35.56 302 GLU B O 1
ATOM 4946 N N . ALA B 1 303 ? -17.520 -24.457 -2.560 1.00 31.23 303 ALA B N 1
ATOM 4947 C CA . ALA B 1 303 ? -18.226 -24.662 -1.295 1.00 31.64 303 ALA B CA 1
ATOM 4948 C C . ALA B 1 303 ? -18.933 -26.014 -1.256 1.00 32.08 303 ALA B C 1
ATOM 4949 O O . ALA B 1 303 ? -18.895 -26.721 -0.239 1.00 31.83 303 ALA B O 1
ATOM 4951 N N . ILE B 1 304 ? -19.602 -26.386 -2.349 1.00 30.35 304 ILE B N 1
ATOM 4952 C CA . ILE B 1 304 ? -20.273 -27.684 -2.395 1.00 27.41 304 ILE B CA 1
ATOM 4953 C C . ILE B 1 304 ? -19.246 -28.806 -2.440 1.00 30.69 304 ILE B C 1
ATOM 4954 O O . ILE B 1 304 ? -19.326 -29.777 -1.676 1.00 33.43 304 ILE B O 1
ATOM 4959 N N . SER B 1 305 ? -18.256 -28.681 -3.326 1.00 30.77 305 SER B N 1
ATOM 4960 C CA . SER B 1 305 ? -17.253 -29.731 -3.487 1.00 33.12 305 SER B CA 1
ATOM 4961 C C . SER B 1 305 ? -16.537 -30.032 -2.174 1.00 36.24 305 SER B C 1
ATOM 4962 O O . SER B 1 305 ? -16.253 -31.196 -1.863 1.00 38.95 305 SER B O 1
ATOM 4965 N N . SER B 1 306 ? -16.244 -28.996 -1.387 1.00 35.33 306 SER B N 1
ATOM 4966 C CA . SER B 1 306 ? -15.580 -29.178 -0.101 1.00 36.65 306 SER B CA 1
ATOM 4967 C C . SER B 1 306 ? -16.453 -29.890 0.920 1.00 36.07 306 SER B C 1
ATOM 4968 O O . SER B 1 306 ? -15.927 -30.385 1.920 1.00 39.42 306 SER B O 1
ATOM 4971 N N . GLY B 1 307 ? -17.765 -29.924 0.713 1.00 36.05 307 GLY B N 1
ATOM 4972 C CA . GLY B 1 307 ? -18.679 -30.473 1.691 1.00 38.45 307 GLY B CA 1
ATOM 4973 C C . GLY B 1 307 ? -19.230 -29.475 2.686 1.00 38.74 307 GLY B C 1
ATOM 4974 O O . GLY B 1 307 ? -20.082 -29.845 3.502 1.00 39.12 307 GLY B O 1
ATOM 4975 N N . ARG B 1 308 ? -18.773 -28.222 2.651 1.00 38.40 308 ARG B N 1
ATOM 4976 C CA . ARG B 1 308 ? -19.309 -27.264 3.612 1.00 38.89 308 ARG B CA 1
ATOM 4977 C C . ARG B 1 308 ? -20.702 -26.801 3.210 1.00 36.91 308 ARG B C 1
ATOM 4978 O O . ARG B 1 308 ? -21.522 -26.455 4.068 1.00 38.29 308 ARG B O 1
ATOM 4986 N N . PHE B 1 309 ? -21.037 -26.888 1.935 1.00 33.28 309 PHE B N 1
ATOM 4987 C CA . PHE B 1 309 ? -22.306 -26.429 1.390 1.00 31.58 309 PHE B CA 1
ATOM 4988 C C . PHE B 1 309 ? -23.063 -27.666 0.909 1.00 30.71 309 PHE B C 1
ATOM 4989 O O . PHE B 1 309 ? -22.621 -28.342 -0.025 1.00 32.81 309 PHE B O 1
ATOM 4997 N N . ASP B 1 310 ? -24.182 -27.975 1.563 1.00 28.48 310 ASP B N 1
ATOM 4998 C CA . ASP B 1 310 ? -24.858 -29.218 1.196 1.00 27.61 310 ASP B CA 1
ATOM 4999 C C . ASP B 1 310 ? -26.118 -28.877 0.407 1.00 29.19 310 ASP B C 1
ATOM 5000 O O . ASP B 1 310 ? -27.033 -28.239 0.941 1.00 31.86 310 ASP B O 1
ATOM 5005 N N . VAL B 1 311 ? -26.124 -29.446 -0.797 1.00 25.98 311 VAL B N 1
ATOM 5006 C CA . VAL B 1 311 ? -27.264 -29.294 -1.691 1.00 25.41 311 VAL B CA 1
ATOM 5007 C C . VAL B 1 311 ? -28.068 -30.580 -1.841 1.00 28.05 311 VAL B C 1
ATOM 5008 O O . VAL B 1 311 ? -29.245 -30.510 -2.228 1.00 24.95 311 VAL B O 1
ATOM 5012 N N . LYS B 1 312 ? -27.486 -31.743 -1.540 1.00 28.94 312 LYS B N 1
ATOM 5013 C CA . LYS B 1 312 ? -28.202 -32.997 -1.747 1.00 32.12 312 LYS B CA 1
ATOM 5014 C C . LYS B 1 312 ? -29.255 -33.239 -0.672 1.00 31.53 312 LYS B C 1
ATOM 5015 O O . LYS B 1 312 ? -30.320 -33.789 -0.967 1.00 32.32 312 LYS B O 1
ATOM 5021 N N . SER B 1 313 ? -28.978 -32.843 0.573 1.00 30.18 313 SER B N 1
ATOM 5022 C CA . SER B 1 313 ? -29.914 -33.110 1.663 1.00 33.40 313 SER B CA 1
ATOM 5023 C C . SER B 1 313 ? -31.284 -32.491 1.398 1.00 32.23 313 SER B C 1
ATOM 5024 O O . SER B 1 313 ? -32.313 -33.054 1.789 1.00 31.77 313 SER B O 1
ATOM 5027 N N . MET B 1 314 ? -31.320 -31.331 0.743 1.00 31.15 314 MET B N 1
ATOM 5028 C CA . MET B 1 314 ? -32.583 -30.620 0.589 1.00 33.55 314 MET B CA 1
ATOM 5029 C C . MET B 1 314 ? -33.423 -31.129 -0.577 1.00 32.56 314 MET B C 1
ATOM 5030 O O . MET B 1 314 ? -34.608 -30.787 -0.654 1.00 35.11 314 MET B O 1
ATOM 5035 N N . VAL B 1 315 ? -32.859 -31.958 -1.458 1.00 30.19 315 VAL B N 1
ATOM 5036 C CA . VAL B 1 315 ? -33.629 -32.511 -2.572 1.00 30.62 315 VAL B CA 1
ATOM 5037 C C . VAL B 1 315 ? -34.723 -33.425 -2.033 1.00 29.92 315 VAL B C 1
ATOM 5038 O O . VAL B 1 315 ? -34.444 -34.455 -1.409 1.00 28.11 315 VAL B O 1
ATOM 5042 N N . THR B 1 316 ? -35.980 -33.058 -2.282 1.00 28.98 316 THR B N 1
ATOM 5043 C CA . THR B 1 316 ? -37.110 -33.835 -1.781 1.00 30.56 316 THR B CA 1
ATOM 5044 C C . THR B 1 316 ? -37.472 -34.997 -2.691 1.00 29.55 316 THR B C 1
ATOM 5045 O O . THR B 1 316 ? -37.796 -36.087 -2.206 1.00 30.59 316 THR B O 1
ATOM 5049 N N . HIS B 1 317 ? -37.467 -34.769 -4.000 1.00 27.74 317 HIS B N 1
ATOM 5050 C CA . HIS B 1 317 ? -37.903 -35.770 -4.959 1.00 31.40 317 HIS B CA 1
ATOM 5051 C C . HIS B 1 317 ? -37.084 -35.622 -6.230 1.00 32.64 317 HIS B C 1
ATOM 5052 O O . HIS B 1 317 ? -36.676 -34.517 -6.608 1.00 29.61 317 HIS B O 1
ATOM 5059 N N . ILE B 1 318 ? -36.840 -36.754 -6.876 1.00 33.00 318 ILE B N 1
ATOM 5060 C CA . ILE B 1 318 ? -36.264 -36.796 -8.209 1.00 32.38 318 ILE B CA 1
ATOM 5061 C C . ILE B 1 318 ? -37.313 -37.389 -9.136 1.00 33.66 318 ILE B C 1
ATOM 5062 O O . ILE B 1 318 ? -38.030 -38.324 -8.760 1.00 33.46 318 ILE B O 1
ATOM 5067 N N . TYR B 1 319 ? -37.433 -36.813 -10.325 1.00 32.24 319 TYR B N 1
ATOM 5068 C CA . TYR B 1 319 ? -38.341 -37.305 -11.347 1.00 33.64 319 TYR B CA 1
ATOM 5069 C C . TYR B 1 319 ? -37.555 -37.577 -12.617 1.00 34.10 319 TYR B C 1
ATOM 5070 O O . TYR B 1 319 ? -36.598 -36.865 -12.933 1.00 33.41 319 TYR B O 1
ATOM 5079 N N . ASP B 1 320 ? -37.974 -38.589 -13.364 1.00 34.97 320 ASP B N 1
ATOM 5080 C CA . ASP B 1 320 ? -37.359 -38.788 -14.663 1.00 37.36 320 ASP B CA 1
ATOM 5081 C C . ASP B 1 320 ? -37.987 -37.860 -15.697 1.00 39.08 320 ASP B C 1
ATOM 5082 O O . ASP B 1 320 ? -39.172 -37.520 -15.627 1.00 37.92 320 ASP B O 1
ATOM 5087 N N . TYR B 1 321 ? -37.154 -37.444 -16.655 1.00 39.48 321 TYR B N 1
ATOM 5088 C CA . TYR B 1 321 ? -37.564 -36.524 -17.715 1.00 39.26 321 TYR B CA 1
ATOM 5089 C C . TYR B 1 321 ? -38.809 -37.016 -18.448 1.00 40.67 321 TYR B C 1
ATOM 5090 O O . TYR B 1 321 ? -39.668 -36.214 -18.838 1.00 40.11 321 TYR B O 1
ATOM 5099 N N . ARG B 1 322 ? -38.936 -38.333 -18.628 1.00 40.58 322 ARG B N 1
ATOM 5100 C CA . ARG B 1 322 ? -40.128 -38.879 -19.265 1.00 48.11 322 ARG B CA 1
ATOM 5101 C C . ARG B 1 322 ? -41.384 -38.636 -18.437 1.00 48.75 322 ARG B C 1
ATOM 5102 O O .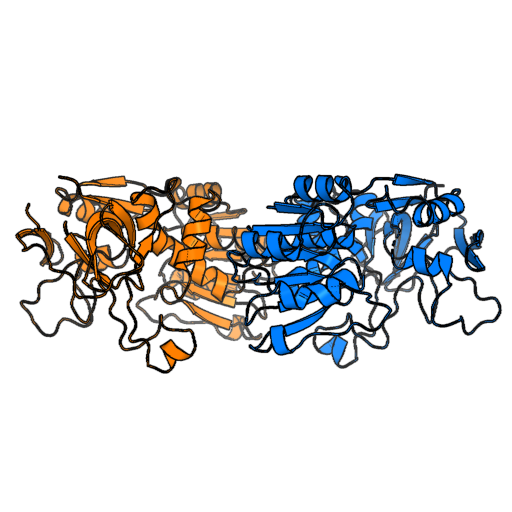 ARG B 1 322 ? -42.489 -38.661 -18.989 1.00 51.56 322 ARG B O 1
ATOM 5110 N N . ASP B 1 323 ? -41.240 -38.392 -17.134 1.00 46.95 323 ASP B N 1
ATOM 5111 C CA . ASP B 1 323 ? -42.358 -38.049 -16.263 1.00 46.70 323 ASP B CA 1
ATOM 5112 C C . ASP B 1 323 ? -42.412 -36.555 -15.968 1.00 44.44 323 ASP B C 1
ATOM 5113 O O . ASP B 1 323 ? -42.793 -36.158 -14.861 1.00 43.65 323 ASP B O 1
ATOM 5118 N N . VAL B 1 324 ? -42.026 -35.719 -16.937 1.00 42.51 324 VAL B N 1
ATOM 5119 C CA . VAL B 1 324 ? -41.943 -34.281 -16.699 1.00 38.90 324 VAL B CA 1
ATOM 5120 C C . VAL B 1 324 ? -43.308 -33.707 -16.348 1.00 39.03 324 VAL B C 1
ATOM 5121 O O . VAL B 1 324 ? -43.411 -32.777 -15.539 1.00 36.63 324 VAL B O 1
ATOM 5125 N N . GLN B 1 325 ? -44.377 -34.252 -16.933 1.00 43.50 325 GLN B N 1
ATOM 5126 C CA . GLN B 1 325 ? -45.717 -33.777 -16.605 1.00 47.26 325 GLN B CA 1
ATOM 5127 C C . GLN B 1 325 ? -46.045 -34.048 -15.141 1.00 48.92 325 GLN B C 1
ATOM 5128 O O . GLN B 1 325 ? -46.440 -33.137 -14.403 1.00 47.55 325 GLN B O 1
ATOM 5134 N N . GLN B 1 326 ? -45.878 -35.302 -14.704 1.00 50.45 326 GLN B N 1
ATOM 5135 C CA . GLN B 1 326 ? -46.044 -35.638 -13.291 1.00 50.12 326 GLN B CA 1
ATOM 5136 C C . GLN B 1 326 ? -45.212 -34.716 -12.409 1.00 46.13 326 GLN B C 1
ATOM 5137 O O . GLN B 1 326 ? -45.690 -34.220 -11.381 1.00 46.62 326 GLN B O 1
ATOM 5143 N N . ALA B 1 327 ? -43.963 -34.457 -12.817 1.00 41.71 327 ALA B N 1
ATOM 5144 C CA . ALA B 1 327 ? -43.061 -33.639 -12.012 1.00 38.18 327 ALA B CA 1
ATOM 5145 C C . ALA B 1 327 ? -43.618 -32.238 -11.794 1.00 39.78 327 ALA B C 1
ATOM 5146 O O . ALA B 1 327 ? -43.547 -31.699 -10.683 1.00 38.53 327 ALA B O 1
ATOM 5148 N N . PHE B 1 328 ? -44.170 -31.625 -12.841 1.00 41.08 328 PHE B N 1
ATOM 5149 C CA . PHE B 1 328 ? -44.715 -30.284 -12.676 1.00 40.96 328 PHE B CA 1
ATOM 5150 C C . PHE B 1 328 ? -46.100 -30.308 -12.042 1.00 44.26 328 PHE B C 1
ATOM 5151 O O . PHE B 1 328 ? -46.462 -29.366 -11.325 1.00 45.46 328 PHE B O 1
ATOM 5159 N N . GLU B 1 329 ? -46.875 -31.371 -12.274 1.00 45.32 329 GLU B N 1
ATOM 5160 C CA . GLU B 1 329 ? -48.143 -31.523 -11.568 1.00 48.00 329 GLU B CA 1
ATOM 5161 C C . GLU B 1 329 ? -47.921 -31.628 -10.064 1.00 46.71 329 GLU B C 1
ATOM 5162 O O . GLU B 1 329 ? -48.639 -31.000 -9.277 1.00 47.06 329 GLU B O 1
ATOM 5168 N N . GLU B 1 330 ? -46.921 -32.407 -9.644 1.00 44.45 330 GLU B N 1
ATOM 5169 C CA . GLU B 1 330 ? -46.630 -32.513 -8.219 1.00 45.33 330 GLU B CA 1
ATOM 5170 C C . GLU B 1 330 ? -46.019 -31.223 -7.681 1.00 44.99 330 GLU B C 1
ATOM 5171 O O . GLU B 1 330 ? -46.280 -30.846 -6.532 1.00 45.48 330 GLU B O 1
ATOM 5177 N N . SER B 1 331 ? -45.230 -30.523 -8.501 1.00 43.67 331 SER B N 1
ATOM 5178 C CA . SER B 1 331 ? -44.644 -29.257 -8.075 1.00 43.34 331 SER B CA 1
ATOM 5179 C C . SER B 1 331 ? -45.698 -28.198 -7.780 1.00 43.52 331 SER B C 1
ATOM 5180 O O . SER B 1 331 ? -45.402 -27.226 -7.076 1.00 41.95 331 SER B O 1
ATOM 5183 N N . VAL B 1 332 ? -46.907 -28.351 -8.311 1.00 45.70 332 VAL B N 1
ATOM 5184 C CA . VAL B 1 332 ? -48.012 -27.449 -7.988 1.00 48.98 332 VAL B CA 1
ATOM 5185 C C . VAL B 1 332 ? -48.862 -28.003 -6.853 1.00 52.60 332 VAL B C 1
ATOM 5186 O O . VAL B 1 332 ? -49.125 -27.314 -5.864 1.00 53.53 332 VAL B O 1
ATOM 5190 N N . ASN B 1 333 ? -49.289 -29.264 -6.972 1.00 55.04 333 ASN B N 1
ATOM 5191 C CA . ASN B 1 333 ? -50.243 -29.829 -6.020 1.00 60.60 333 ASN B CA 1
ATOM 5192 C C . ASN B 1 333 ? -49.612 -30.095 -4.657 1.00 58.40 333 ASN B C 1
ATOM 5193 O O . ASN B 1 333 ? -50.290 -29.974 -3.630 1.00 60.27 333 ASN B O 1
ATOM 5198 N N . ASN B 1 334 ? -48.332 -30.471 -4.623 1.00 53.97 334 ASN B N 1
ATOM 5199 C CA . ASN B 1 334 ? -47.622 -30.772 -3.384 1.00 54.27 334 ASN B CA 1
ATOM 5200 C C . ASN B 1 334 ? -46.504 -29.769 -3.115 1.00 52.41 334 ASN B C 1
ATOM 5201 O O . ASN B 1 334 ? -45.466 -30.123 -2.550 1.00 48.92 334 ASN B O 1
ATOM 5206 N N . LYS B 1 335 ? -46.680 -28.539 -3.521 1.00 54.69 335 LYS B N 1
ATOM 5207 C CA . LYS B 1 335 ? -45.625 -27.564 -3.418 1.00 55.33 335 LYS B CA 1
ATOM 5208 C C . LYS B 1 335 ? -45.125 -27.329 -2.013 1.00 52.30 335 LYS B C 1
ATOM 5209 O O . LYS B 1 335 ? -43.964 -27.239 -1.804 1.00 49.10 335 LYS B O 1
ATOM 5215 N N . ARG B 1 336 ? -46.004 -27.296 -1.046 1.00 53.97 336 ARG B N 1
ATOM 5216 C CA A ARG B 1 336 ? -45.620 -27.061 0.340 0.48 54.30 336 ARG B CA 1
ATOM 5217 C CA B ARG B 1 336 ? -45.596 -27.054 0.332 0.52 54.24 336 ARG B CA 1
ATOM 5218 C C . ARG B 1 336 ? -45.119 -28.315 1.044 1.00 54.38 336 ARG B C 1
ATOM 5219 O O . ARG B 1 336 ? -44.875 -28.271 2.254 1.00 55.72 336 ARG B O 1
ATOM 5234 N N . ASP B 1 337 ? -44.983 -29.428 0.328 1.00 52.91 337 ASP B N 1
ATOM 5235 C CA . ASP B 1 337 ? -44.328 -30.619 0.847 1.00 52.52 337 ASP B CA 1
ATOM 5236 C C . ASP B 1 337 ? -43.033 -30.903 0.102 1.00 44.67 337 ASP B C 1
ATOM 5237 O O . ASP B 1 337 ? -42.403 -31.938 0.340 1.00 43.36 337 ASP B O 1
ATOM 5242 N N . ILE B 1 338 ? -42.628 -30.006 -0.795 1.00 39.26 338 ILE B N 1
ATOM 5243 C CA . ILE B 1 338 ? -41.437 -30.165 -1.617 1.00 35.68 338 ILE B CA 1
ATOM 5244 C C . ILE B 1 338 ? -40.530 -28.975 -1.363 1.00 35.28 338 ILE B C 1
ATOM 5245 O O . ILE B 1 338 ? -40.926 -27.826 -1.598 1.00 35.92 338 ILE B O 1
ATOM 5250 N N . ILE B 1 339 ? -39.317 -29.244 -0.883 1.00 31.07 339 ILE B N 1
ATOM 5251 C CA . ILE B 1 339 ? -38.326 -28.179 -0.783 1.00 30.60 339 ILE B CA 1
ATOM 5252 C C . ILE B 1 339 ? -37.613 -27.995 -2.113 1.00 27.87 339 ILE B C 1
ATOM 5253 O O . ILE B 1 339 ? -37.481 -26.873 -2.613 1.00 26.24 339 ILE B O 1
ATOM 5258 N N . LYS B 1 340 ? -37.165 -29.090 -2.722 1.00 27.93 340 LYS B N 1
ATOM 5259 C CA . LYS B 1 340 ? -36.494 -29.000 -4.010 1.00 27.25 340 LYS B CA 1
ATOM 5260 C C . LYS B 1 340 ? -36.759 -30.257 -4.825 1.00 26.83 340 LYS B C 1
ATOM 5261 O O . LYS B 1 340 ? -36.568 -31.374 -4.333 1.00 26.54 340 LYS B O 1
ATOM 5267 N N . GLY B 1 341 ? -37.190 -30.065 -6.065 1.00 26.45 341 GLY B N 1
ATOM 5268 C CA . GLY B 1 341 ? -37.388 -31.153 -7.013 1.00 27.42 341 GLY B CA 1
ATOM 5269 C C . GLY B 1 341 ? -36.351 -31.067 -8.119 1.00 27.14 341 GLY B C 1
ATOM 5270 O O . GLY B 1 341 ? -35.960 -29.970 -8.530 1.00 29.74 341 GLY B O 1
ATOM 5271 N N . VAL B 1 342 ? -35.901 -32.229 -8.588 1.00 27.86 342 VAL B N 1
ATOM 5272 C CA . VAL B 1 342 ? -34.906 -32.328 -9.649 1.00 28.01 342 VAL B CA 1
ATOM 5273 C C . VAL B 1 342 ? -35.417 -33.310 -10.693 1.00 29.11 342 VAL B C 1
ATOM 5274 O O . VAL B 1 342 ? -36.041 -34.320 -10.352 1.00 30.67 342 VAL B O 1
ATOM 5278 N N . ILE B 1 343 ? -35.150 -33.018 -11.965 1.00 26.85 343 ILE B N 1
ATOM 5279 C CA . ILE B 1 343 ? -35.492 -33.905 -13.070 1.00 27.96 343 ILE B CA 1
ATOM 5280 C C . ILE B 1 343 ? -34.208 -34.534 -13.600 1.00 29.15 343 ILE B C 1
ATOM 5281 O O . ILE B 1 343 ? -33.270 -33.828 -13.992 1.00 30.50 343 ILE B O 1
ATOM 5286 N N . LYS B 1 344 ? -34.165 -35.864 -13.604 1.00 30.80 344 LYS B N 1
ATOM 5287 C CA . LYS B 1 344 ? -33.031 -36.576 -14.169 1.00 30.63 344 LYS B CA 1
ATOM 5288 C C . LYS B 1 344 ? -33.357 -36.960 -15.604 1.00 31.89 344 LYS B C 1
ATOM 5289 O O . LYS B 1 344 ? -34.431 -37.506 -15.878 1.00 33.65 344 LYS B O 1
ATOM 5295 N N . ILE B 1 345 ? -32.410 -36.691 -16.496 1.00 34.08 345 ILE B N 1
ATOM 5296 C CA . ILE B 1 345 ? -32.557 -37.018 -17.910 1.00 38.86 345 ILE B CA 1
ATOM 5297 C C . ILE B 1 345 ? -31.657 -38.205 -18.212 1.00 46.77 345 ILE B C 1
ATOM 5298 O O . ILE B 1 345 ? -30.430 -38.111 -18.096 1.00 45.26 345 ILE B O 1
ATOM 5303 N N . SER B 1 346 ? -32.274 -39.307 -18.618 1.00 56.39 346 SER B N 1
ATOM 5304 C CA . SER B 1 346 ? -31.581 -40.560 -18.874 1.00 66.30 346 SER B CA 1
ATOM 5305 C C . SER B 1 346 ? -31.823 -41.000 -20.315 1.00 75.73 346 SER B C 1
ATOM 5306 O O . SER B 1 346 ? -32.537 -40.344 -21.077 1.00 74.83 346 SER B O 1
ATOM 5309 N N . ASP B 1 347 ? -31.208 -42.124 -20.677 1.00 86.74 347 ASP B N 1
ATOM 5310 C CA . ASP B 1 347 ? -31.421 -42.755 -21.976 1.00 99.25 347 ASP B CA 1
ATOM 5311 C C . ASP B 1 347 ? -31.058 -41.797 -23.112 1.00 104.48 347 ASP B C 1
ATOM 5312 O O . ASP B 1 347 ? -29.901 -41.392 -23.237 1.00 106.51 347 ASP B O 1
#

Radius of gyration: 29.14 Å; Cα contacts (8 Å, |Δi|>4): 1669; chains: 2; bounding box: 68×56×84 Å

B-factor: mean 47.1, std 19.57, range [20.63, 141.4]

Foldseek 3Di:
DWKWAWFLQDQLDIAIDTDHADDEAQQKFKWFWFKFWDVVQLVCSHPNAPDPAPDPRAGAGGTAQTWGFTCCHHNNYDVDDGGFTKTFDFWAAPCDDPCNVVQNSLVHPPIHGARDDHRNHHSRMRIDMDGPVGMGTAPPQADGVNNSLLQLLQLLLQQCVVQQQADPFAEEEEDLAQNSLSVLLNSVVRPYQHYEYEDAAVVSQVVSVVLHHPHYYHVVVDVVLVVLCVSVVVQATQEYEYDPLDQVRVQCRLSHHHALHEYEDRDHNPDDHDHDCVSHVRNYYYYYGGRHTPRSVVSSVCVSVVSRPPPVQAPEEAESNVVSVVSVCVPVVVSRHRIYMYGYDD/DFKWAWWQPDLLDIDIGGDHADDAAQQKFKFQWFKFWDVVQLVCSNHNAPVHAPDPPATAGATQQTWGFTQCHHNHHDPDDGGFTKTFDFWAAPCPDPCNVVQNSLPHPRIGGARHHPRNHHSRMRMDMHGPVGMGGADPQADGVNSSLLQLLQLLLQQCVVQQQADPFAEEEEDLFSNSLSVLLNSVVRHYQAYEYEEQAVVSQVVSVVSHHPHYYHVVVDVVLVVLCVSVVVQATQEYEYDHLDLVRVQCRLSRHGQLHEYEYRDDRPDDHDHPCVSRVRNYYYYYGGRHGPRSVVSSVCVSVPSRDDPVQADEEAESVCVSVQSVCCPPVVVVHRIYMYGYDD

Nearest PDB structures (foldseek):
  5vm2-assembly1_A  TM=1.003E+00  e=1.353E-76  Escherichia coli
  2eer-assembly1_B  TM=8.985E-01  e=3.722E-26  Sulfurisphaera tokodaii str. 7
  3i4c-assembly1_A  TM=8.935E-01  e=1.077E-25  Saccharolobus solfataricus
  3i4c-assembly2_H-2  TM=8.905E-01  e=2.460E-25  Saccharolobus solfataricus
  3i4c-assembly2_E-2  TM=8.931E-01  e=3.944E-25  Saccharolobus solfataricus

CATH classification: 3.90.180.10